Protein AF-A0A359CPL3-F1 (afdb_monomer)

Solvent-accessible surface area (backbone atoms only — not comparable to full-atom values): 36313 Å² total; per-residue (Å²): 103,73,69,55,50,48,41,9,26,40,55,61,77,43,63,61,85,52,44,58,34,26,42,28,31,47,33,28,36,51,46,23,35,48,66,67,25,52,74,57,75,27,54,87,78,80,47,39,74,54,58,40,86,91,61,45,40,52,73,54,78,54,86,85,42,54,57,36,41,46,18,37,63,77,40,60,52,34,34,48,23,45,95,90,36,80,39,85,45,50,63,23,59,19,33,39,30,23,21,26,33,34,34,66,61,50,86,60,70,46,88,35,25,58,56,44,80,32,89,47,23,67,64,73,42,93,80,63,64,50,73,41,39,57,69,53,49,34,51,45,33,36,75,72,66,76,41,58,88,72,34,43,64,73,46,72,41,76,87,54,55,38,61,46,97,61,51,28,33,37,29,38,30,36,33,29,29,42,80,88,68,49,81,46,78,50,79,24,48,27,56,44,47,13,54,66,79,66,48,61,28,34,33,48,48,80,48,76,39,82,90,75,46,28,38,38,40,43,58,29,25,27,44,83,14,30,31,40,28,50,48,24,32,32,47,37,25,73,73,68,42,49,28,66,56,48,44,45,65,35,28,44,84,48,45,79,45,73,47,93,63,81,79,81,82,79,75,78,84,83,74,91,68,83,89,75,81,76,63,40,78,74,47,78,46,60,40,54,88,70,32,35,42,73,37,75,32,37,39,40,51,43,57,78,53,95,68,72,81,58,42,29,34,36,40,37,37,22,49,76,82,43,80,72,53,71,52,75,44,71,50,64,56,48,76,48,58,44,86,58,60,47,46,32,38,36,39,36,38,35,21,33,58,87,77,63,48,72,59,37,75,50,75,50,73,50,58,28,38,74,67,90,79,64,88,71,79,69,44,39,78,81,43,70,40,70,67,46,26,53,50,45,47,45,34,34,77,64,67,42,36,90,62,97,65,76,75,22,55,28,40,70,68,50,28,49,21,43,20,55,46,24,52,75,68,78,41,82,60,77,29,48,46,36,65,68,49,50,51,50,51,48,52,53,39,51,47,65,62,44,61,80,64,84,73,92,76,70,59,30,43,79,78,45,79,43,47,54,39,33,54,40,42,36,72,44,61,47,41,38,37,37,29,27,37,70,46,71,40,24,26,42,37,40,33,39,21,41,64,87,79,67,48,77,44,67,49,50,84,48,68,47,75,72,40,59,14,75,41,84,42,77,48,78,40,75,47,56,43,63,69,46,48,35,38,37,42,39,33,33,19,40,48,91,58,80,30,85,41,75,59,99,91,46,60,25,44,34,73,53,74,53,74,49,47,25,39,68,82,74,40,79,42,65,41,47,86,40,55,72,38,49,95,67,68,70,44,45,54,67,43,75,45,52,38,63,46,48,45,83,64,41,33,44,68,70,74,61,32,28,30,50,40,38,33,36,56,77,74,74,41,75,50,77,86,45,74,68,75,29,70,59,40,70,51,61,48,90,56,69,43,42,33,39,42,36,41,32,30,33,39,88,83,62,89,62,98,50,70,31,33,32,44,46,78,35,43,29,40,126

Structure (mmCIF, N/CA/C/O backbone):
data_AF-A0A359CPL3-F1
#
_entry.id   AF-A0A359CPL3-F1
#
loop_
_atom_site.group_PDB
_atom_site.id
_atom_site.type_symbol
_atom_site.label_atom_id
_atom_site.label_alt_id
_atom_site.label_comp_id
_atom_site.label_asym_id
_atom_site.label_entity_id
_atom_site.label_seq_id
_atom_site.pdbx_PDB_ins_code
_atom_site.Cartn_x
_atom_site.Cartn_y
_atom_site.Cartn_z
_atom_site.occupancy
_atom_site.B_iso_or_equiv
_atom_site.auth_seq_id
_atom_site.auth_comp_id
_atom_site.auth_asym_id
_atom_site.auth_atom_id
_atom_site.pdbx_PDB_model_num
ATOM 1 N N . GLY A 1 1 ? 9.069 -1.663 -26.776 1.00 78.19 1 GLY A N 1
ATOM 2 C CA . GLY A 1 1 ? 8.956 -3.133 -26.921 1.00 78.19 1 GLY A CA 1
ATOM 3 C C . GLY A 1 1 ? 9.488 -3.824 -25.676 1.00 78.19 1 GLY A C 1
ATOM 4 O O . GLY A 1 1 ? 9.860 -3.125 -24.744 1.00 78.19 1 GLY A O 1
ATOM 5 N N . LEU A 1 2 ? 9.537 -5.164 -25.642 1.00 84.31 2 LEU A N 1
ATOM 6 C CA . LEU A 1 2 ? 9.973 -5.935 -24.459 1.00 84.31 2 LEU A CA 1
ATOM 7 C C . LEU A 1 2 ? 11.310 -5.440 -23.882 1.00 84.31 2 LEU A C 1
ATOM 9 O O . LEU A 1 2 ? 11.411 -5.192 -22.691 1.00 84.31 2 LEU A O 1
ATOM 13 N N . GLU A 1 3 ? 12.319 -5.224 -24.722 1.00 87.38 3 GLU A N 1
ATOM 14 C CA . GLU A 1 3 ? 13.636 -4.765 -24.255 1.00 87.38 3 GLU A CA 1
ATOM 15 C C . GLU A 1 3 ? 13.595 -3.365 -23.624 1.00 87.38 3 GLU A C 1
ATOM 17 O O . GLU A 1 3 ? 14.288 -3.113 -22.645 1.00 87.38 3 GLU A O 1
ATOM 22 N N . ASP A 1 4 ? 12.741 -2.467 -24.120 1.00 85.50 4 ASP A N 1
ATOM 23 C CA . ASP A 1 4 ? 12.571 -1.131 -23.532 1.00 85.50 4 ASP A CA 1
ATOM 24 C C . ASP A 1 4 ? 11.878 -1.207 -22.165 1.00 85.50 4 ASP A C 1
ATOM 26 O O . ASP A 1 4 ? 12.195 -0.432 -21.264 1.00 85.50 4 ASP A O 1
ATOM 30 N N . TYR A 1 5 ? 10.971 -2.175 -21.989 1.00 85.38 5 TYR A N 1
ATOM 31 C CA . TYR A 1 5 ? 10.371 -2.472 -20.690 1.00 85.38 5 TYR A CA 1
ATOM 32 C C . TYR A 1 5 ? 11.430 -2.985 -19.705 1.00 85.38 5 TYR A C 1
ATOM 34 O O . TYR A 1 5 ? 11.577 -2.431 -18.618 1.00 85.38 5 TYR A O 1
ATOM 42 N N . ILE A 1 6 ? 12.251 -3.959 -20.113 1.00 90.12 6 ILE A N 1
ATOM 43 C CA . ILE A 1 6 ? 13.314 -4.505 -19.255 1.00 90.12 6 ILE A CA 1
ATOM 44 C C . ILE A 1 6 ? 14.339 -3.424 -18.863 1.00 90.12 6 ILE A C 1
ATOM 46 O O . ILE A 1 6 ? 14.802 -3.416 -17.722 1.00 90.12 6 ILE A O 1
ATOM 50 N N . LYS A 1 7 ? 14.627 -2.447 -19.737 1.00 89.81 7 LYS A N 1
ATOM 51 C CA . LYS A 1 7 ? 15.472 -1.279 -19.403 1.00 89.81 7 LYS A CA 1
ATOM 52 C C . LYS A 1 7 ? 14.901 -0.393 -18.290 1.00 89.81 7 LYS A C 1
ATOM 54 O O . LYS A 1 7 ? 15.680 0.305 -17.648 1.00 89.81 7 LYS A O 1
ATOM 59 N N . GLY A 1 8 ? 13.589 -0.419 -18.055 1.00 84.81 8 GLY A N 1
ATOM 60 C CA . GLY A 1 8 ? 12.946 0.261 -16.925 1.00 84.81 8 GLY A CA 1
ATOM 61 C C . GLY A 1 8 ? 12.749 -0.614 -15.681 1.00 84.81 8 GLY A C 1
ATOM 62 O O . GLY A 1 8 ? 12.523 -0.068 -14.606 1.00 84.81 8 GLY A O 1
ATOM 63 N N . VAL A 1 9 ? 12.858 -1.944 -15.807 1.00 87.06 9 VAL A N 1
ATOM 64 C CA . VAL A 1 9 ? 12.785 -2.889 -14.674 1.00 87.06 9 VAL A CA 1
ATOM 65 C C . VAL A 1 9 ? 14.140 -3.048 -13.990 1.00 87.06 9 VAL A C 1
ATOM 67 O O . VAL A 1 9 ? 14.265 -2.836 -12.787 1.00 87.06 9 VAL A O 1
ATOM 70 N N . VAL A 1 10 ? 15.186 -3.388 -14.753 1.00 90.62 10 VAL A N 1
ATOM 71 C CA . VAL A 1 10 ? 16.520 -3.691 -14.202 1.00 90.62 10 VAL A CA 1
ATOM 72 C C . VAL A 1 10 ? 17.051 -2.614 -13.243 1.00 90.62 10 VAL A C 1
ATOM 74 O O . VAL A 1 10 ? 17.478 -3.003 -12.160 1.00 90.62 10 VAL A O 1
ATOM 77 N N . PRO A 1 11 ? 17.003 -1.298 -13.546 1.00 87.62 11 PRO A N 1
ATOM 78 C CA . PRO A 1 11 ? 17.529 -0.280 -12.630 1.00 87.62 11 PRO A CA 1
ATOM 79 C C . PRO A 1 11 ? 16.693 -0.077 -11.355 1.00 87.62 11 PRO A C 1
ATOM 81 O O . PRO A 1 11 ? 17.174 0.546 -10.410 1.00 87.62 11 PRO A O 1
ATOM 84 N N . CYS A 1 12 ? 15.450 -0.561 -11.323 1.00 84.38 12 CYS A N 1
ATOM 85 C CA . CYS A 1 12 ? 14.596 -0.522 -10.136 1.00 84.38 12 CYS A CA 1
ATOM 86 C C . CYS A 1 12 ? 14.778 -1.750 -9.241 1.00 84.38 12 CYS A C 1
ATOM 88 O O . CYS A 1 12 ? 14.532 -1.665 -8.041 1.00 84.38 12 CYS A O 1
ATOM 90 N N . GLU A 1 13 ? 15.226 -2.862 -9.820 1.00 82.38 13 GLU A N 1
ATOM 91 C CA . GLU A 1 13 ? 15.492 -4.114 -9.112 1.00 82.38 13 GLU A CA 1
ATOM 92 C C . GLU A 1 13 ? 16.947 -4.210 -8.633 1.00 82.38 13 GLU A C 1
ATOM 94 O O . GLU A 1 13 ? 17.218 -4.687 -7.536 1.00 82.38 13 GLU A O 1
ATOM 99 N N . MET A 1 14 ? 17.903 -3.727 -9.431 1.00 89.81 14 MET A N 1
ATOM 100 C CA . MET A 1 14 ? 19.322 -3.684 -9.085 1.00 89.81 14 MET A CA 1
ATOM 101 C C . MET A 1 14 ? 19.919 -2.305 -9.359 1.00 89.81 14 MET A C 1
ATOM 103 O O . MET A 1 14 ? 19.704 -1.702 -10.407 1.00 89.81 14 MET A O 1
ATOM 107 N N . SER A 1 15 ? 20.748 -1.832 -8.426 1.00 88.94 15 SER A N 1
ATOM 108 C CA . SER A 1 15 ? 21.472 -0.569 -8.580 1.00 88.94 15 SER A CA 1
ATOM 109 C C . SER A 1 15 ? 22.421 -0.604 -9.783 1.00 88.94 15 SER A C 1
ATOM 111 O O . SER A 1 15 ? 23.211 -1.533 -9.938 1.00 88.94 15 SER A O 1
ATOM 113 N N . GLU A 1 16 ? 22.449 0.486 -10.548 1.00 89.31 16 GLU A N 1
ATOM 114 C CA . GLU A 1 16 ? 23.401 0.768 -11.636 1.00 89.31 16 GLU A CA 1
ATOM 115 C C . GLU A 1 16 ? 24.882 0.588 -11.222 1.00 89.31 16 GLU A C 1
ATOM 117 O O . GLU A 1 16 ? 25.763 0.313 -12.045 1.00 89.31 16 GLU A O 1
ATOM 122 N N . SER A 1 17 ? 25.191 0.712 -9.926 1.00 92.44 17 SER A N 1
ATOM 123 C CA . SER A 1 17 ? 26.540 0.482 -9.396 1.00 92.44 17 SER A CA 1
ATOM 124 C C . SER A 1 17 ? 26.985 -0.983 -9.443 1.00 92.44 17 SER A C 1
ATOM 126 O O . SER A 1 17 ? 28.192 -1.227 -9.437 1.00 92.44 17 SER A O 1
ATOM 128 N N . TYR A 1 18 ? 26.062 -1.945 -9.552 1.00 94.38 18 TYR A N 1
ATOM 129 C CA . TYR A 1 18 ? 26.378 -3.374 -9.510 1.00 94.38 18 TYR A CA 1
ATOM 130 C C . TYR A 1 18 ? 27.244 -3.797 -10.718 1.00 94.38 18 TYR A C 1
ATOM 132 O O . TYR A 1 18 ? 27.291 -3.099 -11.745 1.00 94.38 18 TYR A O 1
ATOM 140 N N . PRO A 1 19 ? 27.985 -4.917 -10.613 1.00 97.44 19 PRO A N 1
ATOM 141 C CA . PRO A 1 19 ? 28.762 -5.451 -11.723 1.00 97.44 19 PRO A CA 1
ATOM 142 C C . PRO A 1 19 ? 27.875 -5.810 -12.915 1.00 97.44 19 PRO A C 1
ATOM 144 O O . PRO A 1 19 ? 26.747 -6.276 -12.757 1.00 97.44 19 PRO A O 1
ATOM 147 N N . ILE A 1 20 ? 28.417 -5.650 -14.123 1.00 97.62 20 ILE A N 1
ATOM 148 C CA . ILE A 1 20 ? 27.659 -5.864 -15.362 1.00 97.62 20 ILE A CA 1
ATOM 149 C C . ILE A 1 20 ? 27.093 -7.288 -15.472 1.00 97.62 20 ILE A C 1
ATOM 151 O O . ILE A 1 20 ? 25.971 -7.451 -15.933 1.00 97.62 20 ILE A O 1
ATOM 155 N N . GLU A 1 21 ? 27.814 -8.313 -15.011 1.00 98.25 21 GLU A N 1
ATOM 156 C CA . GLU A 1 21 ? 27.348 -9.705 -15.084 1.00 98.25 21 GLU A CA 1
ATOM 157 C C . GLU A 1 21 ? 26.144 -9.969 -14.159 1.00 98.25 21 GLU A C 1
ATOM 159 O O . GLU A 1 21 ? 25.235 -10.706 -14.538 1.00 98.25 21 GLU A O 1
ATOM 164 N N . ALA A 1 22 ? 26.055 -9.291 -13.009 1.00 97.94 22 ALA A N 1
ATOM 165 C CA . ALA A 1 22 ? 24.871 -9.348 -12.148 1.00 97.94 22 ALA A CA 1
ATOM 166 C C . ALA A 1 22 ? 23.663 -8.667 -12.813 1.00 97.94 22 ALA A C 1
ATOM 168 O O . ALA A 1 22 ? 22.569 -9.228 -12.847 1.00 97.94 22 ALA A O 1
ATOM 169 N N . LEU A 1 23 ? 23.880 -7.496 -13.425 1.00 97.88 23 LEU A N 1
ATOM 170 C CA . LEU A 1 23 ? 22.837 -6.774 -14.164 1.00 97.88 23 LEU A CA 1
ATOM 171 C C . LEU A 1 23 ? 22.340 -7.567 -15.383 1.00 97.88 23 LEU A C 1
ATOM 173 O O . LEU A 1 23 ? 21.147 -7.563 -15.680 1.00 97.88 23 LEU A O 1
ATOM 177 N N . LYS A 1 24 ? 23.233 -8.288 -16.071 1.00 98.44 24 LYS A N 1
ATOM 178 C CA . LYS A 1 24 ? 22.874 -9.200 -17.168 1.00 98.44 24 LYS A CA 1
ATOM 179 C C . LYS A 1 24 ? 22.025 -10.369 -16.668 1.00 98.44 24 LYS A C 1
ATOM 181 O O . LYS A 1 24 ? 21.030 -10.706 -17.306 1.00 98.44 24 LYS A O 1
ATOM 186 N N . ALA A 1 25 ? 22.375 -10.957 -15.521 1.00 98.31 25 ALA A N 1
ATOM 187 C CA . ALA A 1 25 ? 21.578 -12.019 -14.909 1.00 98.31 25 ALA A CA 1
ATOM 188 C C . ALA A 1 25 ? 20.169 -11.510 -14.556 1.00 98.31 25 ALA A C 1
ATOM 190 O O . ALA A 1 25 ? 19.175 -12.126 -14.946 1.00 98.31 25 ALA A O 1
ATOM 191 N N . GLN A 1 26 ? 20.073 -10.336 -13.924 1.00 97.88 26 GLN A N 1
ATOM 192 C CA . GLN A 1 26 ? 18.789 -9.699 -13.624 1.00 97.88 26 GLN A CA 1
ATOM 193 C C . GLN A 1 26 ? 17.982 -9.394 -14.890 1.00 97.88 26 GLN A C 1
ATOM 195 O O . GLN A 1 26 ? 16.778 -9.622 -14.897 1.00 97.88 26 GLN A O 1
ATOM 200 N N . ALA A 1 27 ? 18.613 -8.934 -15.975 1.00 96.81 27 ALA A N 1
ATOM 201 C CA . ALA A 1 27 ? 17.923 -8.662 -17.236 1.00 96.81 27 ALA A CA 1
ATOM 202 C C . ALA A 1 27 ? 17.269 -9.921 -17.829 1.00 96.81 27 ALA A C 1
ATOM 204 O O . ALA A 1 27 ? 16.114 -9.878 -18.254 1.00 96.81 27 ALA A O 1
ATOM 205 N N . VAL A 1 28 ? 17.975 -11.056 -17.825 1.00 97.31 28 VAL A N 1
ATOM 206 C CA . VAL A 1 28 ? 17.437 -12.338 -18.313 1.00 97.31 28 VAL A CA 1
ATOM 207 C C . VAL A 1 28 ? 16.331 -12.866 -17.396 1.00 97.31 28 VAL A C 1
ATOM 209 O O . VAL A 1 28 ? 15.279 -13.268 -17.892 1.00 97.31 28 VAL A O 1
ATOM 212 N N . ALA A 1 29 ? 16.514 -12.808 -16.073 1.00 95.88 29 ALA A N 1
ATOM 213 C CA . ALA A 1 29 ? 15.471 -13.184 -15.115 1.00 95.88 29 ALA A CA 1
ATOM 214 C C . ALA A 1 29 ? 14.226 -12.289 -15.242 1.00 95.88 29 ALA A C 1
ATOM 216 O O . ALA A 1 29 ? 13.100 -12.782 -15.267 1.00 95.88 29 ALA A O 1
ATOM 217 N N . ALA A 1 30 ? 14.403 -10.979 -15.410 1.00 92.81 30 ALA A N 1
ATOM 218 C CA . ALA A 1 30 ? 13.288 -10.064 -15.604 1.00 92.81 30 ALA A CA 1
ATOM 219 C C . ALA A 1 30 ? 12.521 -10.371 -16.901 1.00 92.81 30 ALA A C 1
ATOM 221 O O . ALA A 1 30 ? 11.288 -10.411 -16.905 1.00 92.81 30 ALA A O 1
ATOM 222 N N . ARG A 1 31 ? 13.249 -10.675 -17.985 1.00 93.69 31 ARG A N 1
ATOM 223 C CA . ARG A 1 31 ? 12.673 -11.046 -19.285 1.00 93.69 31 ARG A CA 1
ATOM 224 C C . ARG A 1 31 ? 11.868 -12.342 -19.216 1.00 93.69 31 ARG A C 1
ATOM 226 O O . ARG A 1 31 ? 10.760 -12.387 -19.744 1.00 93.69 31 ARG A O 1
ATOM 233 N N . ASN A 1 32 ? 12.385 -13.368 -18.545 1.00 92.19 32 ASN A N 1
ATOM 234 C CA . ASN A 1 32 ? 11.671 -14.628 -18.331 1.00 92.19 32 ASN A CA 1
ATOM 235 C C . ASN A 1 32 ? 10.371 -14.441 -17.563 1.00 92.19 32 ASN A C 1
ATOM 237 O O . ASN A 1 32 ? 9.321 -14.901 -18.009 1.00 92.19 32 ASN A O 1
ATOM 241 N N . TYR A 1 33 ? 10.442 -13.736 -16.436 1.00 87.31 33 TYR A N 1
ATOM 242 C CA . TYR A 1 33 ? 9.268 -13.425 -15.635 1.00 87.31 33 TYR A CA 1
ATOM 243 C C . TYR A 1 33 ? 8.237 -12.673 -16.474 1.00 87.31 33 TYR A C 1
ATOM 245 O O . TYR A 1 33 ? 7.055 -13.005 -16.444 1.00 87.31 33 TYR A O 1
ATOM 253 N N . THR A 1 34 ? 8.692 -11.708 -17.273 1.00 85.94 34 THR A N 1
ATOM 254 C CA . THR A 1 34 ? 7.817 -10.923 -18.139 1.00 85.94 34 THR A CA 1
ATOM 255 C C . THR A 1 34 ? 7.082 -11.811 -19.135 1.00 85.94 34 THR A C 1
ATOM 257 O O . THR A 1 34 ? 5.856 -11.876 -19.141 1.00 85.94 34 THR A O 1
ATOM 260 N N . LEU A 1 35 ? 7.834 -12.578 -19.921 1.00 84.69 35 LEU A N 1
ATOM 261 C CA . LEU A 1 35 ? 7.292 -13.472 -20.941 1.00 84.69 35 LEU A CA 1
ATOM 262 C C . LEU A 1 35 ? 6.378 -14.563 -20.367 1.00 84.69 35 LEU A C 1
ATOM 264 O O . LEU A 1 35 ? 5.432 -14.968 -21.034 1.00 84.69 35 LEU A O 1
ATOM 268 N N . LYS A 1 36 ? 6.625 -15.027 -19.136 1.00 82.88 36 LYS A N 1
ATOM 269 C CA . LYS A 1 36 ? 5.790 -16.046 -18.487 1.00 82.88 36 LYS A CA 1
ATOM 270 C C . LYS A 1 36 ? 4.440 -15.502 -18.008 1.00 82.88 36 LYS A C 1
ATOM 272 O O . LYS A 1 36 ? 3.532 -16.296 -17.780 1.00 82.88 36 LYS A O 1
ATOM 277 N N . ASN A 1 37 ? 4.314 -14.184 -17.847 1.00 73.50 37 ASN A N 1
ATOM 278 C CA . ASN A 1 37 ? 3.121 -13.537 -17.300 1.00 73.50 37 ASN A CA 1
ATOM 279 C C . ASN A 1 37 ? 2.303 -12.750 -18.341 1.00 73.50 37 ASN A C 1
ATOM 281 O O . ASN A 1 37 ? 1.126 -12.487 -18.080 1.00 73.50 37 ASN A O 1
ATOM 285 N N . ILE A 1 38 ? 2.877 -12.428 -19.513 1.00 69.44 38 ILE A N 1
ATOM 286 C CA . ILE A 1 38 ? 2.156 -11.805 -20.640 1.00 69.44 38 ILE A CA 1
ATOM 287 C C . ILE A 1 38 ? 0.924 -12.630 -21.015 1.00 69.44 38 ILE A C 1
ATOM 289 O O . ILE A 1 38 ? 1.009 -13.844 -21.188 1.00 69.44 38 ILE A O 1
ATOM 293 N N . GLY A 1 39 ? -0.226 -11.965 -21.135 1.00 50.81 39 GLY A N 1
ATOM 294 C CA . GLY A 1 39 ? -1.499 -12.575 -21.510 1.00 50.81 39 GLY A CA 1
ATOM 295 C C . GLY A 1 39 ? -2.064 -13.555 -20.480 1.00 50.81 39 GLY A C 1
ATOM 296 O O . GLY A 1 39 ? -3.077 -14.194 -20.755 1.00 50.81 39 GLY A O 1
ATOM 297 N N . ILE A 1 40 ? -1.443 -13.675 -19.301 1.00 59.12 40 ILE A N 1
ATOM 298 C CA . ILE A 1 40 ? -1.823 -14.643 -18.268 1.00 59.12 40 ILE A CA 1
ATOM 299 C C . ILE A 1 40 ? -2.191 -13.904 -16.980 1.00 59.12 40 ILE A C 1
ATOM 301 O O . ILE A 1 40 ? -3.363 -13.903 -16.604 1.00 59.12 40 ILE A O 1
ATOM 305 N N . LYS A 1 41 ? -1.233 -13.212 -16.348 1.00 49.66 41 LYS A N 1
ATOM 306 C CA . LYS A 1 41 ? -1.367 -12.707 -14.968 1.00 49.66 41 LYS A CA 1
ATOM 307 C C . LYS A 1 41 ? -2.379 -11.564 -14.809 1.00 49.66 41 LYS A C 1
ATOM 309 O O . LYS A 1 41 ? -3.103 -11.540 -13.823 1.00 49.66 41 LYS A O 1
ATOM 314 N N . HIS A 1 42 ? -2.455 -10.662 -15.787 1.00 49.00 42 HIS A N 1
ATOM 315 C CA . HIS A 1 42 ? -3.355 -9.496 -15.784 1.00 49.00 42 HIS A CA 1
ATOM 316 C C . HIS A 1 42 ? -4.244 -9.420 -17.037 1.00 49.00 42 HIS A C 1
ATOM 318 O O . HIS A 1 42 ? -4.820 -8.383 -17.358 1.00 49.00 42 HIS A O 1
ATOM 324 N N . SER A 1 43 ? -4.415 -10.545 -17.739 1.00 43.78 43 SER A N 1
ATOM 325 C CA . SER A 1 43 ? -5.125 -10.638 -19.028 1.00 43.78 43 SER A CA 1
ATOM 326 C C . SER A 1 43 ? -6.546 -10.051 -19.051 1.00 43.78 43 SER A C 1
ATOM 328 O O . SER A 1 43 ? -7.059 -9.724 -20.120 1.00 43.78 43 SER A O 1
ATOM 330 N N . LYS A 1 44 ? -7.183 -9.885 -17.885 1.00 33.81 44 LYS A N 1
ATOM 331 C CA . LYS A 1 44 ? -8.521 -9.291 -17.719 1.00 33.81 44 LYS A CA 1
ATOM 332 C C . LYS A 1 44 ? -8.509 -7.851 -17.184 1.00 33.81 44 LYS A C 1
ATOM 334 O O . LYS A 1 44 ? -9.549 -7.201 -17.223 1.00 33.81 44 LYS A O 1
ATOM 339 N N . ASP A 1 45 ? -7.349 -7.352 -16.757 1.00 40.28 45 ASP A N 1
ATOM 340 C CA . ASP A 1 45 ? -7.136 -5.987 -16.256 1.00 40.28 45 ASP A CA 1
ATOM 341 C C . ASP A 1 45 ? -6.687 -5.016 -17.369 1.00 40.28 45 ASP A C 1
ATOM 343 O O . ASP A 1 45 ? -6.576 -3.810 -17.150 1.00 40.28 45 ASP A O 1
ATOM 347 N N . GLY A 1 46 ? -6.442 -5.529 -18.582 1.00 44.81 46 GLY A N 1
ATOM 348 C CA . GLY A 1 46 ? -6.041 -4.739 -19.753 1.00 44.81 46 GLY A CA 1
ATOM 349 C C . GLY A 1 46 ? -4.542 -4.426 -19.836 1.00 44.81 46 GLY A C 1
ATOM 350 O O . GLY A 1 46 ? -4.144 -3.620 -20.676 1.00 44.81 46 GLY A O 1
ATOM 351 N N . TYR A 1 47 ? -3.720 -5.054 -18.993 1.00 46.22 47 TYR A N 1
ATOM 352 C CA . TYR A 1 47 ? -2.255 -4.995 -19.020 1.00 46.22 47 TYR A CA 1
ATOM 353 C C . TYR A 1 47 ? -1.665 -6.382 -18.724 1.00 46.22 47 TYR A C 1
ATOM 355 O O . TYR A 1 47 ? -2.390 -7.288 -18.339 1.00 46.22 47 TYR A O 1
ATOM 363 N N . ASP A 1 48 ? -0.363 -6.576 -18.929 1.00 44.44 48 ASP A N 1
ATOM 364 C CA . ASP A 1 48 ? 0.282 -7.889 -18.768 1.00 44.44 48 ASP A CA 1
ATOM 365 C C . ASP A 1 48 ? 0.983 -8.056 -17.408 1.00 44.44 48 ASP A C 1
ATOM 367 O O . ASP A 1 48 ? 1.018 -9.153 -16.847 1.00 44.44 48 ASP A O 1
ATOM 371 N N . ILE A 1 49 ? 1.549 -6.966 -16.871 1.00 53.59 49 ILE A N 1
ATOM 372 C CA . ILE A 1 49 ? 2.400 -6.934 -15.668 1.00 53.59 49 ILE A CA 1
ATOM 373 C C . ILE A 1 49 ? 2.203 -5.602 -14.934 1.00 53.59 49 ILE A C 1
ATOM 375 O O . ILE A 1 49 ? 2.157 -4.553 -15.572 1.00 53.59 49 ILE A O 1
ATOM 379 N N . CYS A 1 50 ? 2.096 -5.640 -13.605 1.00 47.66 50 CYS A N 1
ATOM 380 C CA . CYS A 1 50 ? 2.009 -4.467 -12.733 1.00 47.66 50 CYS A CA 1
ATOM 381 C C . CYS A 1 50 ? 3.391 -3.874 -12.369 1.00 47.66 50 CYS A C 1
ATOM 383 O O . CYS A 1 50 ? 4.398 -4.570 -12.435 1.00 47.66 50 CYS A O 1
ATOM 385 N N . ASP A 1 51 ? 3.455 -2.606 -11.950 1.00 43.50 51 ASP A N 1
ATOM 386 C CA . ASP A 1 51 ? 4.696 -1.840 -11.700 1.00 43.50 51 ASP A CA 1
ATOM 387 C C . ASP A 1 51 ? 5.198 -1.874 -10.240 1.00 43.50 51 ASP A C 1
ATOM 389 O O . ASP A 1 51 ? 6.083 -1.108 -9.853 1.00 43.50 51 ASP A O 1
ATOM 393 N N . THR A 1 52 ? 4.636 -2.757 -9.413 1.00 47.50 52 THR A N 1
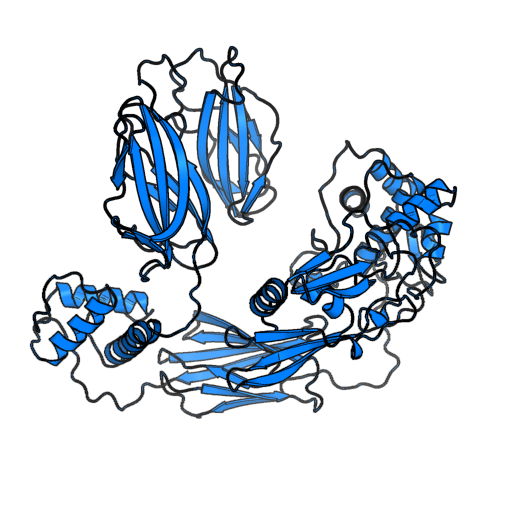ATOM 394 C CA . THR A 1 52 ? 4.989 -2.907 -7.993 1.00 47.50 52 THR A CA 1
ATOM 395 C C . THR A 1 52 ? 5.705 -4.231 -7.732 1.00 47.50 52 THR A C 1
ATOM 397 O O . THR A 1 52 ? 5.793 -5.097 -8.600 1.00 47.50 52 THR A O 1
ATOM 400 N N . THR A 1 53 ? 6.144 -4.446 -6.489 1.00 42.41 53 THR A N 1
ATOM 401 C CA . THR A 1 53 ? 6.715 -5.724 -6.025 1.00 42.41 53 THR A CA 1
ATOM 402 C C . THR A 1 53 ? 5.756 -6.915 -6.149 1.00 42.41 53 THR A C 1
ATOM 404 O O . THR A 1 53 ? 6.184 -8.056 -6.004 1.00 42.41 53 THR A O 1
ATOM 407 N N . HIS A 1 54 ? 4.470 -6.678 -6.442 1.00 43.09 54 HIS A N 1
ATOM 408 C CA . HIS A 1 54 ? 3.520 -7.728 -6.809 1.00 43.09 54 HIS A CA 1
ATOM 409 C C . HIS A 1 54 ? 3.873 -8.398 -8.152 1.00 43.09 54 HIS A C 1
ATOM 411 O O . HIS A 1 54 ? 3.538 -9.568 -8.368 1.00 43.09 54 HIS A O 1
ATOM 417 N N . CYS A 1 55 ? 4.554 -7.682 -9.054 1.00 57.78 55 CYS A N 1
ATOM 418 C CA . CYS A 1 55 ? 5.047 -8.226 -10.311 1.00 57.78 55 CYS A CA 1
ATOM 419 C C . CYS A 1 55 ? 6.543 -7.954 -10.494 1.00 57.78 55 CYS A C 1
ATOM 421 O O . CYS A 1 55 ? 7.345 -8.819 -10.158 1.00 57.78 55 CYS A O 1
ATOM 423 N N . GLN A 1 56 ? 6.905 -6.775 -11.005 1.00 61.41 56 GLN A N 1
ATOM 424 C CA . GLN A 1 56 ? 8.274 -6.258 -11.069 1.00 61.41 56 GLN A CA 1
ATOM 425 C C . GLN A 1 56 ? 8.214 -4.742 -10.916 1.00 61.41 56 GLN A C 1
ATOM 427 O O . GLN A 1 56 ? 7.290 -4.109 -11.433 1.00 61.41 56 GLN A O 1
ATOM 432 N N . VAL A 1 57 ? 9.188 -4.144 -10.233 1.00 67.38 57 VAL A N 1
ATOM 433 C CA . VAL A 1 57 ? 9.206 -2.684 -10.085 1.00 67.38 57 VAL A CA 1
ATOM 434 C C . VAL A 1 57 ? 9.619 -2.056 -11.416 1.00 67.38 57 VAL A C 1
ATOM 436 O O . VAL A 1 57 ? 10.707 -2.325 -11.919 1.00 67.38 57 VAL A O 1
ATOM 439 N N . TYR A 1 58 ? 8.760 -1.210 -11.988 1.00 73.38 58 TYR A N 1
ATOM 440 C CA . TYR A 1 58 ? 9.028 -0.511 -13.248 1.00 73.38 58 TYR A CA 1
ATOM 441 C C . TYR A 1 58 ? 9.106 1.000 -13.019 1.00 73.38 58 TYR A C 1
ATOM 443 O O . TYR A 1 58 ? 8.129 1.628 -12.619 1.00 73.38 58 TYR A O 1
ATOM 451 N N . GLY A 1 59 ? 10.271 1.596 -13.282 1.00 67.50 59 GLY A N 1
ATOM 452 C CA . GLY A 1 59 ? 10.520 3.031 -13.070 1.00 67.50 59 GLY A CA 1
ATOM 453 C C . GLY A 1 59 ? 10.523 3.881 -14.338 1.00 67.50 59 GLY A C 1
ATOM 454 O O . GLY A 1 59 ? 10.867 5.060 -14.266 1.00 67.50 59 GLY A O 1
ATOM 455 N N . GLY A 1 60 ? 10.183 3.298 -15.490 1.00 75.44 60 GLY A N 1
ATOM 456 C CA . GLY A 1 60 ? 10.338 3.949 -16.792 1.00 75.44 60 GLY A CA 1
ATOM 457 C C . GLY A 1 60 ? 11.772 3.897 -17.334 1.00 75.44 60 GLY A C 1
ATOM 458 O O . GLY A 1 60 ? 12.722 3.526 -16.645 1.00 75.44 60 GLY A O 1
ATOM 459 N N . PHE A 1 61 ? 11.934 4.249 -18.612 1.00 78.06 61 PHE A N 1
ATOM 460 C CA . PHE A 1 61 ? 13.253 4.353 -19.239 1.00 78.06 61 PHE A CA 1
ATOM 461 C C . PHE A 1 61 ? 13.984 5.614 -18.756 1.00 78.06 61 PHE A C 1
ATOM 463 O O . PHE A 1 61 ? 13.428 6.708 -18.783 1.00 78.06 61 PHE A O 1
ATOM 470 N N . ASN A 1 62 ? 15.248 5.466 -18.358 1.00 79.88 62 ASN A N 1
ATOM 471 C CA . ASN A 1 62 ? 16.104 6.574 -17.943 1.00 79.88 62 ASN A CA 1
ATOM 472 C C . ASN A 1 62 ? 17.512 6.400 -18.530 1.00 79.88 62 ASN A C 1
ATOM 474 O O . ASN A 1 62 ? 18.234 5.471 -18.163 1.00 79.88 62 ASN A O 1
ATOM 478 N N . GLU A 1 63 ? 17.914 7.318 -19.412 1.00 79.44 63 GLU A N 1
ATOM 479 C CA . GLU A 1 63 ? 19.211 7.298 -20.109 1.00 79.44 63 GLU A CA 1
ATOM 480 C C . GLU A 1 63 ? 20.428 7.393 -19.177 1.00 79.44 63 GLU A C 1
ATOM 482 O O . GLU A 1 63 ? 21.545 7.052 -19.578 1.00 79.44 63 GLU A O 1
ATOM 487 N N . ALA A 1 64 ? 20.238 7.827 -17.927 1.00 83.06 64 ALA A N 1
ATOM 488 C CA . ALA A 1 64 ? 21.304 7.864 -16.933 1.00 83.06 64 ALA A CA 1
ATOM 489 C C . ALA A 1 64 ? 21.801 6.457 -16.539 1.00 83.06 64 ALA A C 1
ATOM 491 O O . ALA A 1 64 ? 22.964 6.314 -16.162 1.00 83.06 64 ALA A O 1
ATOM 492 N N . ASN A 1 65 ? 20.971 5.415 -16.684 1.00 87.62 65 ASN A N 1
ATOM 493 C CA . ASN A 1 65 ? 21.276 4.036 -16.279 1.00 87.62 65 ASN A CA 1
ATOM 494 C C . ASN A 1 65 ? 22.026 3.257 -17.377 1.00 87.62 65 ASN A C 1
ATOM 496 O O . ASN A 1 65 ? 21.564 2.229 -17.880 1.00 87.62 65 ASN A O 1
ATOM 500 N N . LYS A 1 66 ? 23.170 3.787 -17.822 1.00 92.25 66 LYS A N 1
ATOM 501 C CA . LYS A 1 66 ? 23.890 3.310 -19.018 1.00 92.25 66 LYS A CA 1
ATOM 502 C C . LYS A 1 66 ? 24.364 1.857 -18.916 1.00 92.25 66 LYS A C 1
ATOM 504 O O . LYS A 1 66 ? 24.331 1.139 -19.914 1.00 92.25 66 LYS A O 1
ATOM 509 N N . LYS A 1 67 ? 24.819 1.412 -17.746 1.00 95.38 67 LYS A N 1
ATOM 510 C CA . LYS A 1 67 ? 25.293 0.049 -17.472 1.00 95.38 67 LYS A CA 1
ATOM 511 C C . LYS A 1 67 ? 24.125 -0.932 -17.419 1.00 95.38 67 LYS A C 1
ATOM 513 O O . LYS A 1 67 ? 24.236 -1.992 -18.030 1.00 95.38 67 LYS A O 1
ATOM 518 N N . CYS A 1 68 ? 23.008 -0.579 -16.780 1.00 92.19 68 CYS A N 1
ATOM 519 C CA . CYS A 1 68 ? 21.777 -1.369 -16.836 1.00 92.19 68 CYS A CA 1
ATOM 520 C C . CYS A 1 68 ? 21.270 -1.489 -18.277 1.00 92.19 68 CYS A C 1
ATOM 522 O O . CYS A 1 68 ? 21.030 -2.598 -18.745 1.00 92.19 68 CYS A O 1
ATOM 524 N N . ILE A 1 69 ? 21.196 -0.378 -19.020 1.00 92.19 69 ILE A N 1
ATOM 525 C CA . ILE A 1 69 ? 20.810 -0.382 -20.441 1.00 92.19 69 ILE A CA 1
ATOM 526 C C . ILE A 1 69 ? 21.734 -1.303 -21.243 1.00 92.19 69 ILE A C 1
ATOM 528 O O . ILE A 1 69 ? 21.252 -2.169 -21.974 1.00 92.19 69 ILE A O 1
ATOM 532 N N . LYS A 1 70 ? 23.052 -1.182 -21.045 1.00 94.31 70 LYS A N 1
ATOM 533 C CA . LYS A 1 70 ? 24.041 -2.052 -21.684 1.00 94.31 70 LYS A CA 1
ATOM 534 C C . LYS A 1 70 ? 23.843 -3.526 -21.321 1.00 94.31 70 LYS A C 1
ATOM 536 O O . LYS A 1 70 ? 23.964 -4.371 -22.199 1.00 94.31 70 LYS A O 1
ATOM 541 N N . ALA A 1 71 ? 23.538 -3.852 -20.067 1.00 97.50 71 ALA A N 1
ATOM 542 C CA . ALA A 1 71 ? 23.286 -5.229 -19.647 1.00 97.50 71 ALA A CA 1
ATOM 543 C C . ALA A 1 71 ? 22.065 -5.832 -20.358 1.00 97.50 71 ALA A C 1
ATOM 545 O O . ALA A 1 71 ? 22.106 -6.987 -20.790 1.00 97.50 71 ALA A O 1
ATOM 546 N N . VAL A 1 72 ? 21.000 -5.040 -20.517 1.00 96.00 72 VAL A N 1
ATOM 547 C CA . VAL A 1 72 ? 19.805 -5.446 -21.267 1.00 96.00 72 VAL A CA 1
ATOM 548 C C . VAL A 1 72 ? 20.135 -5.648 -22.743 1.00 96.00 72 VAL A C 1
ATOM 550 O O . VAL A 1 72 ? 19.799 -6.691 -23.299 1.00 96.00 72 VAL A O 1
ATOM 553 N N . ASP A 1 73 ? 20.853 -4.707 -23.359 1.00 94.25 73 ASP A N 1
ATOM 554 C CA . ASP A 1 73 ? 21.233 -4.793 -24.772 1.00 94.25 73 ASP A CA 1
ATOM 555 C C . ASP A 1 73 ? 22.180 -5.974 -25.056 1.00 94.25 73 ASP A C 1
ATOM 557 O O . ASP A 1 73 ? 21.974 -6.712 -26.022 1.00 94.25 73 ASP A O 1
ATOM 561 N N . ASP A 1 74 ? 23.165 -6.216 -24.187 1.00 96.38 74 ASP A N 1
ATOM 562 C CA . ASP A 1 74 ? 24.110 -7.335 -24.304 1.00 96.38 74 ASP A CA 1
ATOM 563 C C . ASP A 1 74 ? 23.421 -8.707 -24.140 1.00 96.38 74 ASP A C 1
ATOM 565 O O . ASP A 1 74 ? 23.918 -9.714 -24.645 1.00 96.38 74 ASP A O 1
ATOM 569 N N . THR A 1 75 ? 22.279 -8.760 -23.444 1.00 96.62 75 THR A N 1
ATOM 570 C CA . THR A 1 75 ? 21.482 -9.984 -23.217 1.00 96.62 75 THR A CA 1
ATOM 571 C C . THR A 1 75 ? 20.185 -10.007 -24.017 1.00 96.62 75 THR A C 1
ATOM 573 O O . THR A 1 75 ? 19.288 -10.806 -23.732 1.00 96.62 75 THR A O 1
ATOM 576 N N . LYS A 1 76 ? 20.059 -9.136 -25.022 1.00 93.69 76 LYS A N 1
ATOM 577 C CA . LYS A 1 76 ? 18.838 -8.980 -25.810 1.00 93.69 76 LYS A CA 1
ATOM 578 C C . LYS A 1 76 ? 18.348 -10.319 -26.366 1.00 93.69 76 LYS A C 1
ATOM 580 O O . LYS A 1 76 ? 19.081 -11.026 -27.066 1.00 93.69 76 LYS A O 1
ATOM 585 N N . GLY A 1 77 ? 17.089 -10.640 -26.069 1.00 87.50 77 GLY A N 1
ATOM 586 C CA . GLY A 1 77 ? 16.438 -11.888 -26.473 1.00 87.50 77 GLY A CA 1
ATOM 587 C C . GLY A 1 77 ? 16.908 -13.149 -25.740 1.00 87.50 77 GLY A C 1
ATOM 588 O O . GLY A 1 77 ? 16.434 -14.231 -26.069 1.00 87.50 77 GLY A O 1
ATOM 589 N N . MET A 1 78 ? 17.817 -13.066 -24.765 1.00 93.50 78 MET A N 1
ATOM 590 C CA . MET A 1 78 ? 18.216 -14.236 -23.978 1.00 93.50 78 MET A CA 1
ATOM 591 C C . MET A 1 78 ? 17.172 -14.568 -22.911 1.00 93.50 78 MET A C 1
ATOM 593 O O . MET A 1 78 ? 16.746 -13.686 -22.159 1.00 93.50 78 MET A O 1
ATOM 597 N N . VAL A 1 79 ? 16.797 -15.846 -22.846 1.00 94.19 79 VAL A N 1
ATOM 598 C CA . VAL A 1 79 ? 15.816 -16.416 -21.913 1.00 94.19 79 VAL A CA 1
ATOM 599 C C . VAL A 1 79 ? 16.315 -17.744 -21.335 1.00 94.19 79 VAL A C 1
ATOM 601 O O . VAL A 1 79 ? 17.171 -18.407 -21.921 1.00 94.19 79 VAL A O 1
ATOM 604 N N . MET A 1 80 ? 15.761 -18.139 -20.193 1.00 96.00 80 MET A N 1
ATOM 605 C CA . MET A 1 80 ? 15.972 -19.414 -19.511 1.00 96.00 80 MET A CA 1
ATOM 606 C C . MET A 1 80 ? 14.841 -20.394 -19.827 1.00 96.00 80 MET A C 1
ATOM 608 O O . MET A 1 80 ? 13.659 -20.061 -19.707 1.00 96.00 80 MET A O 1
ATOM 612 N N . LEU A 1 81 ? 15.204 -21.619 -20.185 1.00 91.31 81 LEU A N 1
ATOM 613 C CA . LEU A 1 81 ? 14.281 -22.703 -20.491 1.00 91.31 81 LEU A CA 1
ATOM 614 C C . LEU A 1 81 ? 14.589 -23.917 -19.614 1.00 91.31 81 LEU A C 1
ATOM 616 O O . LEU A 1 81 ? 15.749 -24.217 -19.361 1.00 91.31 81 LEU A O 1
ATOM 620 N N . TYR A 1 82 ? 13.562 -24.654 -19.212 1.00 90.25 82 TYR A N 1
ATOM 621 C CA . TYR A 1 82 ? 13.686 -25.974 -18.599 1.00 90.25 82 TYR A CA 1
ATOM 622 C C . TYR A 1 82 ? 12.829 -26.942 -19.410 1.00 90.25 82 TYR A C 1
ATOM 624 O O . TYR A 1 82 ? 11.655 -26.665 -19.657 1.00 90.25 82 TYR A O 1
ATOM 632 N N . ASN A 1 83 ? 13.416 -28.039 -19.895 1.00 89.69 83 ASN A N 1
ATOM 633 C CA . ASN A 1 83 ? 12.767 -28.954 -20.846 1.00 89.69 83 ASN A CA 1
ATOM 634 C C . ASN A 1 83 ? 12.145 -28.218 -22.054 1.00 89.69 83 ASN A C 1
ATOM 636 O O . ASN A 1 83 ? 10.992 -28.450 -22.411 1.00 89.69 83 ASN A O 1
ATOM 640 N N . ASN A 1 84 ? 12.904 -27.289 -22.653 1.00 84.44 84 ASN A N 1
ATOM 641 C CA . ASN A 1 84 ? 12.481 -26.406 -23.754 1.00 84.44 84 ASN A CA 1
ATOM 642 C C . ASN A 1 84 ? 11.270 -25.494 -23.462 1.00 84.44 84 ASN A C 1
ATOM 644 O O . ASN A 1 84 ? 10.769 -24.849 -24.379 1.00 84.44 84 ASN A O 1
ATOM 648 N N . LYS A 1 85 ? 10.820 -25.382 -22.206 1.00 86.12 85 LYS A N 1
ATOM 649 C CA . LYS A 1 85 ? 9.732 -24.481 -21.799 1.00 86.12 85 LYS A CA 1
ATOM 650 C C . LYS A 1 85 ? 10.274 -23.298 -21.008 1.00 86.12 85 LYS A C 1
ATOM 652 O O . LYS A 1 85 ? 11.192 -23.452 -20.207 1.00 86.12 85 LYS A O 1
ATOM 657 N N . LEU A 1 86 ? 9.688 -22.121 -21.211 1.00 86.44 86 LEU A N 1
ATOM 658 C CA . LEU A 1 86 ? 10.044 -20.916 -20.463 1.00 86.44 86 LEU A CA 1
ATOM 659 C C . LEU A 1 86 ? 9.769 -21.103 -18.964 1.00 86.44 86 LEU A C 1
ATOM 661 O O . LEU A 1 86 ? 8.648 -21.448 -18.577 1.00 86.44 86 LEU A O 1
ATOM 665 N N . ILE A 1 87 ? 10.781 -20.850 -18.133 1.00 89.44 87 ILE A N 1
ATOM 666 C CA . ILE A 1 87 ? 10.659 -20.995 -16.678 1.00 89.44 87 ILE A CA 1
ATOM 667 C C . ILE A 1 87 ? 10.034 -19.766 -16.015 1.00 89.44 87 ILE A C 1
ATOM 669 O O . ILE A 1 87 ? 10.210 -18.639 -16.487 1.00 89.44 87 ILE A O 1
ATOM 673 N N . ALA A 1 88 ? 9.376 -19.983 -14.875 1.00 86.19 88 ALA A N 1
ATOM 674 C CA . ALA A 1 88 ? 9.062 -18.917 -13.926 1.00 86.19 88 ALA A CA 1
ATOM 675 C C . ALA A 1 88 ? 10.335 -18.516 -13.163 1.00 86.19 88 ALA A C 1
ATOM 677 O O . ALA A 1 88 ? 10.893 -19.314 -12.416 1.00 86.19 88 ALA A O 1
ATOM 678 N N . SER A 1 89 ? 10.811 -17.289 -13.355 1.00 91.25 89 SER A N 1
ATOM 679 C CA . SER A 1 89 ? 12.053 -16.803 -12.744 1.00 91.25 89 SER A CA 1
ATOM 680 C C . SER A 1 89 ? 11.767 -15.794 -11.636 1.00 91.25 89 SER A C 1
ATOM 682 O O . SER A 1 89 ? 11.677 -14.590 -11.885 1.00 91.25 89 SER A O 1
ATOM 684 N N . TYR A 1 90 ? 11.597 -16.294 -10.413 1.00 91.94 90 TYR A N 1
ATOM 685 C CA . TYR A 1 90 ? 11.475 -15.453 -9.223 1.00 91.94 90 TYR A CA 1
ATOM 686 C C . TYR A 1 90 ? 12.850 -14.994 -8.732 1.00 91.94 90 TYR A C 1
ATOM 688 O O . TYR A 1 90 ? 13.851 -15.687 -8.912 1.00 91.94 90 TYR A O 1
ATOM 696 N N . TYR A 1 91 ? 12.892 -13.822 -8.109 1.00 92.81 91 TYR A N 1
ATOM 697 C CA . TYR A 1 91 ? 14.106 -13.245 -7.545 1.00 92.81 91 TYR A CA 1
ATOM 698 C C . TYR A 1 91 ? 13.768 -12.409 -6.310 1.00 92.81 91 TYR A C 1
ATOM 700 O O . TYR A 1 91 ? 12.642 -11.938 -6.165 1.00 92.81 91 TYR A O 1
ATOM 708 N N . SER A 1 92 ? 14.735 -12.225 -5.413 1.00 90.75 92 SER A N 1
ATOM 709 C CA . SER A 1 92 ? 14.564 -11.444 -4.182 1.00 90.75 92 SER A CA 1
ATOM 710 C C . SER A 1 92 ? 15.836 -10.678 -3.817 1.00 90.75 92 SER A C 1
ATOM 712 O O . SER A 1 92 ? 16.907 -10.945 -4.363 1.00 90.75 92 SER A O 1
ATOM 714 N N . GLY A 1 93 ? 15.723 -9.710 -2.903 1.00 89.75 93 GLY A N 1
ATOM 715 C CA . GLY A 1 93 ? 16.844 -8.845 -2.527 1.00 89.75 93 GLY A CA 1
ATOM 716 C C . GLY A 1 93 ? 18.028 -9.614 -1.947 1.00 89.75 93 GLY A C 1
ATOM 717 O O . GLY A 1 93 ? 19.173 -9.376 -2.329 1.00 89.75 93 GLY A O 1
ATOM 718 N N . SER A 1 94 ? 17.746 -10.551 -1.044 1.00 90.88 94 SER A N 1
ATOM 719 C CA . SER A 1 94 ? 18.757 -11.407 -0.428 1.00 90.88 94 SER A CA 1
ATOM 720 C C . SER A 1 94 ? 18.120 -12.713 0.049 1.00 90.88 94 SER A C 1
ATOM 722 O O . SER A 1 94 ? 17.065 -12.705 0.692 1.00 90.88 94 SER A O 1
ATOM 724 N N . ASP A 1 95 ? 18.750 -13.842 -0.256 1.00 89.62 95 ASP A N 1
ATOM 725 C CA . ASP A 1 95 ? 18.353 -15.150 0.260 1.00 89.62 95 ASP A CA 1
ATOM 726 C C . ASP A 1 95 ? 18.928 -15.418 1.662 1.00 89.62 95 ASP A C 1
ATOM 728 O O . ASP A 1 95 ? 18.346 -16.210 2.406 1.00 89.62 95 ASP A O 1
ATOM 732 N N . GLY A 1 96 ? 19.963 -14.669 2.063 1.00 88.38 96 GLY A N 1
ATOM 733 C CA . GLY A 1 96 ? 20.596 -14.734 3.380 1.00 88.38 96 GLY A CA 1
ATOM 734 C C . GLY A 1 96 ? 21.512 -15.944 3.577 1.00 88.38 96 GLY A C 1
ATOM 735 O O . GLY A 1 96 ? 21.740 -16.360 4.714 1.00 88.38 96 GLY A O 1
ATOM 736 N N . GLY A 1 97 ? 22.015 -16.516 2.482 1.00 89.06 97 GLY A N 1
ATOM 737 C CA . GLY A 1 97 ? 22.992 -17.600 2.471 1.00 89.06 97 GLY A CA 1
ATOM 738 C C . GLY A 1 97 ? 22.391 -18.959 2.121 1.00 89.06 97 GLY A C 1
ATOM 739 O O . GLY A 1 97 ? 23.098 -19.973 2.123 1.00 89.06 97 GLY A O 1
ATOM 740 N N . TYR A 1 98 ? 21.086 -19.005 1.844 1.00 92.81 98 TYR A N 1
ATOM 741 C CA . TYR A 1 98 ? 20.363 -20.219 1.484 1.00 92.81 98 TYR A CA 1
ATOM 742 C C . TYR A 1 98 ? 19.103 -19.872 0.681 1.00 92.81 98 TYR A C 1
ATOM 744 O O . TYR A 1 98 ? 18.169 -19.246 1.186 1.00 92.81 98 TYR A O 1
ATOM 752 N N . THR A 1 99 ? 19.063 -20.321 -0.570 1.00 93.62 99 THR A N 1
ATOM 753 C CA . THR A 1 99 ? 17.878 -20.201 -1.437 1.00 93.62 99 THR A CA 1
ATOM 754 C C . THR A 1 99 ? 16.743 -21.102 -0.948 1.00 93.62 99 THR A C 1
ATOM 756 O O . THR A 1 99 ? 16.973 -22.074 -0.235 1.00 93.62 99 THR A O 1
ATOM 759 N N . GLU A 1 100 ? 15.504 -20.818 -1.329 1.00 94.56 100 GLU A N 1
ATOM 760 C CA . GLU A 1 100 ? 14.333 -21.585 -0.900 1.00 94.56 100 GLU A CA 1
ATOM 761 C C . GLU A 1 100 ? 13.668 -22.339 -2.061 1.00 94.56 100 GLU A C 1
ATOM 763 O O . GLU A 1 100 ? 13.683 -21.889 -3.209 1.00 94.56 100 GLU A O 1
ATOM 768 N N . ASP A 1 101 ? 13.069 -23.491 -1.749 1.00 93.38 101 ASP A N 1
ATOM 769 C CA . ASP A 1 101 ? 12.239 -24.251 -2.682 1.00 93.38 101 ASP A CA 1
ATOM 770 C C . ASP A 1 101 ? 10.908 -23.522 -2.903 1.00 93.38 101 ASP A C 1
ATOM 772 O O . ASP A 1 101 ? 10.255 -23.080 -1.953 1.00 93.38 101 ASP A O 1
ATOM 776 N N . SER A 1 102 ? 10.465 -23.407 -4.156 1.00 90.75 102 SER A N 1
ATOM 777 C CA . SER A 1 102 ? 9.235 -22.668 -4.462 1.00 90.75 102 SER A CA 1
ATOM 778 C C . SER A 1 102 ? 7.988 -23.240 -3.773 1.00 90.75 102 SER A C 1
ATOM 780 O O . SER A 1 102 ? 7.083 -22.473 -3.449 1.00 90.75 102 SER A O 1
ATOM 782 N N . GLY A 1 103 ? 7.945 -24.544 -3.478 1.00 87.94 103 GLY A N 1
ATOM 783 C CA . GLY A 1 103 ? 6.831 -25.191 -2.772 1.00 87.94 103 GLY A CA 1
ATOM 784 C C . GLY A 1 103 ? 6.797 -24.900 -1.266 1.00 87.94 103 GLY A C 1
ATOM 785 O O . GLY A 1 103 ? 5.745 -25.016 -0.627 1.00 87.94 103 GLY A O 1
ATOM 786 N N . ASN A 1 104 ? 7.921 -24.464 -0.692 1.00 86.06 104 ASN A N 1
ATOM 787 C CA . ASN A 1 104 ? 8.000 -24.036 0.707 1.00 86.06 104 ASN A CA 1
ATOM 788 C C . ASN A 1 104 ? 7.442 -22.618 0.902 1.00 86.06 104 ASN A C 1
ATOM 790 O O . ASN A 1 104 ? 6.969 -22.287 1.987 1.00 86.06 104 ASN A O 1
ATOM 794 N N . VAL A 1 105 ? 7.428 -21.796 -0.153 1.00 82.19 105 VAL A N 1
ATOM 795 C CA . VAL A 1 105 ? 6.844 -20.442 -0.131 1.00 82.19 105 VAL A CA 1
ATOM 796 C C . VAL A 1 105 ? 5.428 -20.424 -0.713 1.00 82.19 105 VAL A C 1
ATOM 798 O O . VAL A 1 105 ? 4.536 -19.809 -0.130 1.00 82.19 105 VAL A O 1
ATOM 801 N N . TRP A 1 106 ? 5.202 -21.137 -1.818 1.00 82.81 106 TRP A N 1
ATOM 802 C CA . TRP A 1 106 ? 3.939 -21.184 -2.564 1.00 82.81 106 TRP A CA 1
ATOM 803 C C . TRP A 1 106 ? 3.396 -22.620 -2.659 1.00 82.81 106 TRP A C 1
ATOM 805 O O . TRP A 1 106 ? 3.614 -23.426 -1.755 1.00 82.81 106 TRP A O 1
ATOM 815 N N . HIS A 1 107 ? 2.619 -22.939 -3.699 1.00 66.25 107 HIS A N 1
ATOM 816 C CA . HIS A 1 107 ? 1.926 -24.226 -3.827 1.00 66.25 107 HIS A CA 1
ATOM 817 C C . HIS A 1 107 ? 2.750 -25.298 -4.547 1.00 66.25 107 HIS A C 1
ATOM 819 O O . HIS A 1 107 ? 2.720 -26.457 -4.143 1.00 66.25 107 HIS A O 1
ATOM 825 N N . GLU A 1 108 ? 3.498 -24.924 -5.587 1.00 81.25 108 GLU A N 1
ATOM 826 C CA . GLU A 1 108 ? 4.207 -25.874 -6.446 1.00 81.25 108 GLU A CA 1
ATOM 827 C C . GLU A 1 108 ? 5.718 -25.844 -6.200 1.00 81.25 108 GLU A C 1
ATOM 829 O O . GLU A 1 108 ? 6.351 -24.785 -6.176 1.00 81.25 108 GLU A O 1
ATOM 834 N N . SER A 1 109 ? 6.303 -27.032 -6.058 1.00 88.44 109 SER A N 1
ATOM 835 C CA . SER A 1 109 ? 7.748 -27.224 -5.998 1.00 88.44 109 SER A CA 1
ATOM 836 C C . SER A 1 109 ? 8.306 -27.399 -7.411 1.00 88.44 109 SER A C 1
ATOM 838 O O . SER A 1 109 ? 8.230 -28.474 -8.006 1.00 88.44 109 SER A O 1
ATOM 840 N N . LEU A 1 110 ? 8.874 -26.329 -7.961 1.00 90.50 110 LEU A N 1
ATOM 841 C CA . LEU A 1 110 ? 9.374 -26.295 -9.328 1.00 90.50 110 LEU A CA 1
ATOM 842 C C . LEU A 1 110 ? 10.774 -26.932 -9.388 1.00 90.50 110 LEU A C 1
ATOM 844 O O . LEU A 1 110 ? 11.610 -26.687 -8.514 1.00 90.50 110 LEU A O 1
ATOM 848 N N . PRO A 1 111 ? 11.076 -27.747 -10.415 1.00 92.94 111 PRO A N 1
ATOM 849 C CA . PRO A 1 111 ? 12.318 -28.521 -10.472 1.00 92.94 111 PRO A CA 1
ATOM 850 C C . PRO A 1 111 ? 13.574 -27.648 -10.586 1.00 92.94 111 PRO A C 1
ATOM 852 O O . PRO A 1 111 ? 14.650 -28.080 -10.188 1.00 92.94 111 PRO A O 1
ATOM 855 N N . TYR A 1 112 ? 13.425 -26.425 -11.096 1.00 94.06 112 TYR A N 1
ATOM 856 C CA . TYR A 1 112 ? 14.497 -25.447 -11.275 1.00 94.06 112 TYR A CA 1
ATOM 857 C C . TYR A 1 112 ? 14.569 -24.400 -10.144 1.00 94.06 112 TYR A C 1
ATOM 859 O O . TYR A 1 112 ? 15.419 -23.521 -10.207 1.00 94.06 112 TYR A O 1
ATOM 867 N N . LEU A 1 113 ? 13.707 -24.457 -9.118 1.00 95.56 113 LEU A N 1
ATOM 868 C CA . LEU A 1 113 ? 13.714 -23.535 -7.967 1.00 95.56 113 LEU A CA 1
ATOM 869 C C . LEU A 1 113 ? 13.799 -24.326 -6.666 1.00 95.56 113 LEU A C 1
ATOM 871 O O . LEU A 1 113 ? 12.788 -24.571 -6.004 1.00 95.56 113 LEU A O 1
ATOM 875 N N . LYS A 1 114 ? 15.015 -24.759 -6.334 1.00 93.44 114 LYS A N 1
ATOM 876 C CA . LYS A 1 114 ? 15.296 -25.633 -5.196 1.00 93.44 114 LYS A CA 1
ATOM 877 C C . LYS A 1 114 ? 16.075 -24.923 -4.108 1.00 93.44 114 LYS A C 1
ATOM 879 O O . LYS A 1 114 ? 16.934 -24.094 -4.394 1.00 93.44 114 LYS A O 1
ATOM 884 N N . ALA A 1 115 ? 15.805 -25.322 -2.867 1.00 92.56 115 ALA A N 1
ATOM 885 C CA . ALA A 1 115 ? 16.556 -24.848 -1.720 1.00 92.56 115 ALA A CA 1
ATOM 886 C C . ALA A 1 115 ? 17.995 -25.376 -1.754 1.00 92.56 115 ALA A C 1
ATOM 888 O O . ALA A 1 115 ? 18.216 -26.589 -1.813 1.00 92.56 115 ALA A O 1
ATOM 889 N N . LYS A 1 116 ? 18.977 -24.477 -1.672 1.00 92.25 116 LYS A N 1
ATOM 890 C CA . LYS A 1 116 ? 20.401 -24.828 -1.559 1.00 92.25 116 LYS A CA 1
ATOM 891 C C . LYS A 1 116 ? 21.245 -23.699 -0.954 1.00 92.25 116 LYS A C 1
ATOM 893 O O . LYS A 1 116 ? 20.865 -22.531 -1.079 1.00 92.25 116 LYS A O 1
ATOM 898 N N . PRO A 1 117 ? 22.407 -24.030 -0.355 1.00 92.06 117 PRO A N 1
ATOM 899 C CA . PRO A 1 117 ? 23.313 -23.034 0.209 1.00 92.06 117 PRO A CA 1
ATOM 900 C C . PRO A 1 117 ? 23.829 -22.054 -0.849 1.00 92.06 117 PRO A C 1
ATOM 902 O O . PRO A 1 117 ? 24.249 -22.478 -1.928 1.00 92.06 117 PRO A O 1
ATOM 905 N N . ASP A 1 118 ? 23.888 -20.769 -0.501 1.00 93.00 118 ASP A N 1
ATOM 906 C CA . ASP A 1 118 ? 24.518 -19.718 -1.302 1.00 93.00 118 ASP A CA 1
ATOM 907 C C . ASP A 1 118 ? 25.627 -19.006 -0.517 1.00 93.00 118 ASP A C 1
ATOM 909 O O . ASP A 1 118 ? 25.403 -18.061 0.234 1.00 93.00 118 ASP A O 1
ATOM 913 N N . SER A 1 119 ? 26.877 -19.421 -0.729 1.00 89.50 119 SER A N 1
ATOM 914 C CA . SER A 1 119 ? 28.033 -18.801 -0.068 1.00 89.50 119 SER A CA 1
ATOM 915 C C . SER A 1 119 ? 28.289 -17.349 -0.488 1.00 89.50 119 SER A C 1
ATOM 917 O O . SER A 1 119 ? 29.140 -16.691 0.107 1.00 89.50 119 SER A O 1
ATOM 919 N N . PHE A 1 120 ? 27.606 -16.856 -1.525 1.00 90.50 120 PHE A N 1
ATOM 920 C CA . PHE A 1 120 ? 27.774 -15.499 -2.031 1.00 90.50 120 PHE A CA 1
ATOM 921 C C . PHE A 1 120 ? 26.764 -14.506 -1.452 1.00 90.50 120 PHE A C 1
ATOM 923 O O . PHE A 1 120 ? 26.898 -13.321 -1.725 1.00 90.50 120 PHE A O 1
ATOM 930 N N . ASP A 1 121 ? 25.831 -14.924 -0.597 1.00 88.00 121 ASP A N 1
ATOM 931 C CA . ASP A 1 121 ? 24.887 -14.025 0.087 1.00 88.00 121 ASP A CA 1
ATOM 932 C C . ASP A 1 121 ? 24.907 -14.211 1.613 1.00 88.00 121 ASP A C 1
ATOM 934 O O . ASP A 1 121 ? 23.893 -14.278 2.296 1.00 88.00 121 ASP A O 1
ATOM 938 N N . ILE A 1 122 ? 26.112 -14.312 2.171 1.00 73.94 122 ILE A N 1
ATOM 939 C CA . ILE A 1 122 ? 26.331 -14.524 3.612 1.00 73.94 122 ILE A CA 1
ATOM 940 C C . ILE A 1 122 ? 26.462 -13.216 4.407 1.00 73.94 122 ILE A C 1
ATOM 942 O O . ILE A 1 122 ? 26.801 -13.232 5.590 1.00 73.94 122 ILE A O 1
ATOM 946 N N . THR A 1 123 ? 26.266 -12.066 3.755 1.00 67.69 123 THR A N 1
ATOM 947 C CA . THR A 1 123 ? 26.415 -10.765 4.420 1.00 67.69 123 THR A CA 1
ATOM 948 C C . THR A 1 123 ? 25.143 -10.455 5.215 1.00 67.69 123 THR A C 1
ATOM 950 O O . THR A 1 123 ? 24.056 -10.544 4.647 1.00 67.69 123 THR A O 1
ATOM 953 N N . PRO A 1 124 ? 25.243 -10.055 6.499 1.00 63.66 124 PRO A N 1
ATOM 954 C CA . PRO A 1 124 ? 24.093 -9.582 7.262 1.00 63.66 124 PRO A CA 1
ATOM 955 C C . PRO A 1 124 ? 23.317 -8.499 6.509 1.00 63.66 124 PRO A C 1
ATOM 957 O O . PRO A 1 124 ? 23.907 -7.533 6.018 1.00 63.66 124 PRO A O 1
ATOM 960 N N . TRP A 1 125 ? 21.993 -8.647 6.432 1.00 69.75 125 TRP A N 1
ATOM 961 C CA . TRP A 1 125 ? 21.136 -7.624 5.840 1.00 69.75 125 TRP A CA 1
ATOM 962 C C . TRP A 1 125 ? 21.233 -6.328 6.676 1.00 69.75 125 TRP A C 1
ATOM 964 O O . TRP A 1 125 ? 21.150 -6.389 7.906 1.00 69.75 125 TRP A O 1
ATOM 974 N N . PRO A 1 126 ? 21.417 -5.141 6.061 1.00 62.44 126 PRO A N 1
ATOM 975 C CA . PRO A 1 126 ? 21.850 -3.929 6.767 1.00 62.44 126 PRO A CA 1
ATOM 976 C C . PRO A 1 126 ? 20.815 -3.325 7.729 1.00 62.44 126 PRO A C 1
ATOM 978 O O . PRO A 1 126 ? 21.137 -2.373 8.435 1.00 62.44 126 PRO A O 1
ATOM 981 N N . HIS A 1 127 ? 19.582 -3.837 7.771 1.00 70.69 127 HIS A N 1
ATOM 982 C CA . HIS A 1 127 ? 18.531 -3.322 8.656 1.00 70.69 127 HIS A CA 1
ATOM 983 C C . HIS A 1 127 ? 18.621 -3.840 10.098 1.00 70.69 127 HIS A C 1
ATOM 985 O O . HIS A 1 127 ? 17.923 -3.310 10.964 1.00 70.69 127 HIS A O 1
ATOM 991 N N . GLY A 1 128 ? 19.499 -4.817 10.360 1.00 79.69 128 GLY A N 1
ATOM 992 C CA . GLY A 1 128 ? 19.711 -5.386 11.688 1.00 79.69 128 GLY A CA 1
ATOM 993 C C . GLY A 1 128 ? 18.467 -6.066 12.265 1.00 79.69 128 GLY A C 1
ATOM 994 O O . GLY A 1 128 ? 17.495 -6.346 11.563 1.00 79.69 128 GLY A O 1
ATOM 995 N N . ASP A 1 129 ? 18.514 -6.334 13.566 1.00 88.88 129 ASP A N 1
ATOM 996 C CA . ASP A 1 129 ? 17.438 -7.024 14.270 1.00 88.88 129 ASP A CA 1
ATOM 997 C C . ASP A 1 129 ? 16.162 -6.174 14.353 1.00 88.88 129 ASP A C 1
ATOM 999 O O . ASP A 1 129 ? 16.201 -4.978 14.669 1.00 88.88 129 ASP A O 1
ATOM 1003 N N . LYS A 1 130 ? 15.002 -6.812 14.161 1.00 92.75 130 LYS A N 1
ATOM 1004 C CA . LYS A 1 130 ? 13.695 -6.184 14.397 1.00 92.75 130 LYS A CA 1
ATOM 1005 C C . LYS A 1 130 ? 13.242 -6.459 15.821 1.00 92.75 130 LYS A C 1
ATOM 1007 O O . LYS A 1 130 ? 13.199 -7.608 16.251 1.00 92.75 130 LYS A O 1
ATOM 1012 N N . LYS A 1 131 ? 12.879 -5.406 16.548 1.00 95.44 131 LYS A N 1
ATOM 1013 C CA . LYS A 1 131 ? 12.398 -5.500 17.927 1.00 95.44 131 LYS A CA 1
ATOM 1014 C C . LYS A 1 131 ? 10.962 -5.020 18.012 1.00 95.44 131 LYS A C 1
ATOM 1016 O O . LYS A 1 131 ? 10.652 -3.966 17.466 1.00 95.44 131 LYS A O 1
ATOM 1021 N N . TYR A 1 132 ? 10.126 -5.787 18.703 1.00 96.62 132 TYR A N 1
ATOM 1022 C CA . TYR A 1 132 ? 8.738 -5.431 18.969 1.00 96.62 132 TYR A CA 1
ATOM 1023 C C . TYR A 1 132 ? 8.403 -5.717 20.426 1.00 96.62 132 TYR A C 1
ATOM 1025 O O . TYR A 1 132 ? 8.576 -6.838 20.910 1.00 96.62 132 TYR A O 1
ATOM 1033 N N . SER A 1 133 ? 7.885 -4.714 21.119 1.00 96.81 133 SER A N 1
ATOM 1034 C CA . SER A 1 133 ? 7.218 -4.915 22.399 1.00 96.81 133 SER A CA 1
ATOM 1035 C C . SER A 1 133 ? 5.929 -5.725 22.220 1.00 96.81 133 SER A C 1
ATOM 1037 O O . SER A 1 133 ? 5.324 -5.742 21.143 1.00 96.81 133 SER A O 1
ATOM 1039 N N . VAL A 1 134 ? 5.466 -6.375 23.289 1.00 95.19 134 VAL A N 1
ATOM 1040 C CA . VAL A 1 134 ? 4.188 -7.116 23.289 1.00 95.19 134 VAL A CA 1
ATOM 1041 C C . VAL A 1 134 ? 3.019 -6.238 22.818 1.00 95.19 134 VAL A C 1
ATOM 1043 O O . VAL A 1 134 ? 2.180 -6.693 22.043 1.00 95.19 134 VAL A O 1
ATOM 1046 N N . SER A 1 135 ? 2.988 -4.962 23.214 1.00 94.31 135 SER A N 1
ATOM 1047 C CA . SER A 1 135 ? 1.945 -4.013 22.805 1.00 94.31 135 SER A CA 1
ATOM 1048 C C . SER A 1 135 ? 2.023 -3.624 21.326 1.00 94.31 135 SER A C 1
ATOM 1050 O O . SER A 1 135 ? 0.987 -3.398 20.694 1.00 94.31 135 SER A O 1
ATOM 1052 N N . GLU A 1 136 ? 3.225 -3.550 20.751 1.00 97.38 136 GLU A N 1
ATOM 1053 C CA . GLU A 1 136 ? 3.397 -3.329 19.312 1.00 97.38 136 GLU A CA 1
ATOM 1054 C C . GLU A 1 136 ? 2.926 -4.541 18.509 1.00 97.38 136 GLU A C 1
ATOM 1056 O O . GLU A 1 136 ? 2.195 -4.363 17.534 1.00 97.38 136 GLU A O 1
ATOM 1061 N N . ILE A 1 137 ? 3.271 -5.761 18.938 1.00 97.12 137 ILE A N 1
ATOM 1062 C CA . ILE A 1 137 ? 2.784 -6.993 18.300 1.00 97.12 137 ILE A CA 1
ATOM 1063 C C . ILE A 1 137 ? 1.255 -7.047 18.358 1.00 97.12 137 ILE A C 1
ATOM 1065 O O . ILE A 1 137 ? 0.623 -7.213 17.316 1.00 97.12 137 ILE A O 1
ATOM 1069 N N . ASP A 1 138 ? 0.654 -6.823 19.530 1.00 96.69 138 ASP A N 1
ATOM 1070 C CA . ASP A 1 138 ? -0.805 -6.760 19.698 1.00 96.69 138 ASP A CA 1
ATOM 1071 C C . ASP A 1 138 ? -1.451 -5.761 18.720 1.00 96.69 138 ASP A C 1
ATOM 1073 O O . ASP A 1 138 ? -2.385 -6.092 17.984 1.00 96.69 138 ASP A O 1
ATOM 1077 N N . SER A 1 139 ? -0.887 -4.553 18.634 1.00 96.00 139 SER A N 1
ATOM 1078 C CA . SER A 1 139 ? -1.371 -3.499 17.737 1.00 96.00 139 SER A CA 1
ATOM 1079 C C . SER A 1 139 ? -1.265 -3.895 16.263 1.00 96.00 139 SER A C 1
ATOM 1081 O O . SER A 1 139 ? -2.194 -3.647 15.488 1.00 96.00 139 SER A O 1
ATOM 1083 N N . ILE A 1 140 ? -0.157 -4.528 15.861 1.00 94.69 140 ILE A N 1
ATOM 1084 C CA . ILE A 1 140 ? 0.056 -4.986 14.484 1.00 94.69 140 ILE A CA 1
ATOM 1085 C C . ILE A 1 140 ? -0.937 -6.099 14.140 1.00 94.69 140 ILE A C 1
ATOM 1087 O O . ILE A 1 140 ? -1.596 -6.012 13.100 1.00 94.69 140 ILE A O 1
ATOM 1091 N N . LEU A 1 141 ? -1.097 -7.094 15.016 1.00 93.00 141 LEU A N 1
ATOM 1092 C CA . LEU A 1 141 ? -2.021 -8.212 14.819 1.00 93.00 141 LEU A CA 1
ATOM 1093 C C . LEU A 1 141 ? -3.465 -7.724 14.664 1.00 93.00 141 LEU A C 1
ATOM 1095 O O . LEU A 1 141 ? -4.155 -8.150 13.736 1.00 93.00 141 LEU A O 1
ATOM 1099 N N . LYS A 1 142 ? -3.889 -6.761 15.490 1.00 93.88 142 LYS A N 1
ATOM 1100 C CA . LYS A 1 142 ? -5.202 -6.105 15.372 1.00 93.88 142 LYS A CA 1
ATOM 1101 C C . LYS A 1 142 ? -5.336 -5.297 14.090 1.00 93.88 142 LYS A C 1
ATOM 1103 O O . LYS A 1 142 ? -6.358 -5.368 13.414 1.00 93.88 142 LYS A O 1
ATOM 1108 N N . SER A 1 143 ? -4.307 -4.528 13.725 1.00 88.62 143 SER A N 1
ATOM 1109 C CA . SER A 1 143 ? -4.333 -3.696 12.512 1.00 88.62 143 SER A CA 1
ATOM 1110 C C . SER A 1 143 ? -4.464 -4.520 11.230 1.00 88.62 143 SER A C 1
ATOM 1112 O O . SER A 1 143 ? -5.095 -4.071 10.276 1.00 88.62 143 SER A O 1
ATOM 1114 N N . LYS A 1 144 ? -3.907 -5.735 11.231 1.00 87.62 144 LYS A N 1
ATOM 1115 C CA . LYS A 1 144 ? -3.955 -6.678 10.111 1.00 87.62 144 LYS A CA 1
ATOM 1116 C C . LYS A 1 144 ? -5.138 -7.648 10.178 1.00 87.62 144 LYS A C 1
ATOM 1118 O O . LYS A 1 144 ? -5.253 -8.502 9.307 1.00 87.62 144 LYS A O 1
ATOM 1123 N N . GLY A 1 145 ? -6.005 -7.530 11.188 1.00 91.50 145 GLY A N 1
ATOM 1124 C CA . GLY A 1 145 ? -7.183 -8.388 11.347 1.00 91.50 145 GLY A CA 1
ATOM 1125 C C . GLY A 1 145 ? -6.858 -9.834 11.729 1.00 91.50 145 GLY A C 1
ATOM 1126 O O . GLY A 1 145 ? -7.655 -10.734 11.475 1.00 91.50 145 GLY A O 1
ATOM 1127 N N . TYR A 1 146 ? -5.686 -10.089 12.316 1.00 89.56 146 TYR A N 1
ATOM 1128 C CA . TYR A 1 146 ? -5.336 -11.425 12.791 1.00 89.56 146 TYR A CA 1
ATOM 1129 C C . TYR A 1 146 ? -5.980 -11.762 14.134 1.00 89.56 146 TYR A C 1
ATOM 1131 O O . TYR A 1 146 ? -6.304 -12.928 14.339 1.00 89.56 146 TYR A O 1
ATOM 1139 N N . ILE A 1 147 ? -6.204 -10.767 14.989 1.00 90.25 147 ILE A N 1
ATOM 1140 C CA . ILE A 1 147 ? -6.997 -10.873 16.220 1.00 90.25 147 ILE A CA 1
ATOM 1141 C C . ILE A 1 147 ? -7.962 -9.679 16.289 1.00 90.25 147 ILE A C 1
ATOM 1143 O O . ILE A 1 147 ? -7.683 -8.620 15.712 1.00 90.25 147 ILE A O 1
ATOM 1147 N N . ASN A 1 148 ? -9.101 -9.839 16.958 1.00 90.19 148 ASN A N 1
ATOM 1148 C CA . ASN A 1 148 ? -10.107 -8.790 17.123 1.00 90.19 148 ASN A CA 1
ATOM 1149 C C . ASN A 1 148 ? -9.630 -7.704 18.110 1.00 90.19 148 ASN A C 1
ATOM 1151 O O . ASN A 1 148 ? -8.689 -7.890 18.880 1.00 90.19 148 ASN A O 1
ATOM 1155 N N . ASN A 1 149 ? -10.258 -6.520 18.095 1.00 87.00 149 ASN A N 1
ATOM 1156 C CA . ASN A 1 149 ? -9.802 -5.399 18.939 1.00 87.00 149 ASN A CA 1
ATOM 1157 C C . ASN A 1 149 ? -10.001 -5.656 20.447 1.00 87.00 149 ASN A C 1
ATOM 1159 O O . ASN A 1 149 ? -9.287 -5.058 21.253 1.00 87.00 149 ASN A O 1
ATOM 1163 N N . ASP A 1 150 ? -10.974 -6.494 20.806 1.00 89.56 150 ASP A N 1
ATOM 1164 C CA . ASP A 1 150 ? -11.301 -6.941 22.164 1.00 89.56 150 ASP A CA 1
ATOM 1165 C C . ASP A 1 150 ? -10.508 -8.182 22.608 1.00 89.56 150 ASP A C 1
ATOM 1167 O O . ASP A 1 150 ? -10.606 -8.592 23.762 1.00 89.56 150 ASP A O 1
ATOM 1171 N N . GLU A 1 151 ? -9.688 -8.742 21.720 1.00 92.50 151 GLU A N 1
ATOM 1172 C CA . GLU A 1 151 ? -8.738 -9.808 22.025 1.00 92.50 151 GLU A CA 1
ATOM 1173 C C . GLU A 1 151 ? -7.385 -9.209 22.435 1.00 92.50 151 GLU A C 1
ATOM 1175 O O . GLU A 1 151 ? -7.108 -8.029 22.204 1.00 92.50 151 GLU A O 1
ATOM 1180 N N . CYS A 1 152 ? -6.525 -9.996 23.073 1.00 94.31 152 CYS A N 1
ATOM 1181 C CA . CYS A 1 152 ? -5.223 -9.526 23.541 1.00 94.31 152 CYS A CA 1
ATOM 1182 C C . CYS A 1 152 ? -4.134 -10.539 23.212 1.00 94.31 152 CYS A C 1
ATOM 1184 O O . CYS A 1 152 ? -4.204 -11.683 23.656 1.00 94.31 152 CYS A O 1
ATOM 1186 N N . PHE A 1 153 ? -3.117 -10.127 22.462 1.00 97.62 153 PHE A N 1
ATOM 1187 C CA . PHE A 1 153 ? -1.915 -10.930 22.273 1.00 97.62 153 PHE A CA 1
ATOM 1188 C C . PHE A 1 153 ? -1.220 -11.182 23.619 1.00 97.62 153 PHE A C 1
ATOM 1190 O O . PHE A 1 153 ? -0.987 -10.258 24.398 1.00 97.62 153 PHE A O 1
ATOM 1197 N N . ILE A 1 154 ? -0.890 -12.447 23.883 1.00 96.25 154 ILE A N 1
ATOM 1198 C CA . ILE A 1 154 ? -0.236 -12.888 25.118 1.00 96.25 154 ILE A CA 1
ATOM 1199 C C . ILE A 1 154 ? 1.248 -13.132 24.869 1.00 96.25 154 ILE A C 1
ATOM 1201 O O . ILE A 1 154 ? 2.096 -12.542 25.537 1.00 96.25 154 ILE A O 1
ATOM 1205 N N . LYS A 1 155 ? 1.573 -14.011 23.918 1.00 97.19 155 LYS A N 1
ATOM 1206 C CA . LYS A 1 155 ? 2.956 -14.384 23.609 1.00 97.19 155 LYS A CA 1
ATOM 1207 C C . LYS A 1 155 ? 3.076 -15.008 22.228 1.00 97.19 155 LYS A C 1
ATOM 1209 O O . LYS A 1 155 ? 2.095 -15.490 21.668 1.00 97.19 155 LYS A O 1
ATOM 1214 N N . ILE A 1 156 ? 4.295 -15.046 21.711 1.00 97.88 156 ILE A N 1
ATOM 1215 C CA . ILE A 1 156 ? 4.658 -15.981 20.649 1.00 97.88 156 ILE A CA 1
ATOM 1216 C C . ILE A 1 156 ? 4.893 -17.335 21.314 1.00 97.88 156 ILE A C 1
ATOM 1218 O O . ILE A 1 156 ? 5.584 -17.412 22.333 1.00 97.88 156 ILE A O 1
ATOM 1222 N N . ASP A 1 157 ? 4.316 -18.395 20.756 1.00 96.56 157 ASP A N 1
ATOM 1223 C CA . ASP A 1 157 ? 4.642 -19.745 21.193 1.00 96.56 157 ASP A CA 1
ATOM 1224 C C . ASP A 1 157 ? 5.979 -20.164 20.573 1.00 96.56 157 ASP A C 1
ATOM 1226 O O . ASP A 1 157 ? 6.052 -20.600 19.425 1.00 96.56 157 ASP A O 1
ATOM 1230 N N . MET A 1 158 ? 7.060 -19.983 21.330 1.00 93.81 158 MET A N 1
ATOM 1231 C CA . MET A 1 158 ? 8.422 -20.245 20.862 1.00 93.81 158 MET A CA 1
ATOM 1232 C C . MET A 1 158 ? 8.653 -21.720 20.508 1.00 93.81 158 MET A C 1
ATOM 1234 O O . MET A 1 158 ? 9.470 -22.004 19.632 1.00 93.81 158 MET A O 1
ATOM 1238 N N . ASP A 1 159 ? 7.905 -22.636 21.130 1.00 94.94 159 ASP A N 1
ATOM 1239 C CA . ASP A 1 159 ? 8.015 -24.079 20.895 1.00 94.94 159 ASP A CA 1
ATOM 1240 C C . ASP A 1 159 ? 7.286 -24.516 19.610 1.00 94.94 159 ASP A C 1
ATOM 1242 O O . ASP A 1 159 ? 7.584 -25.572 19.052 1.00 94.94 159 ASP A O 1
ATOM 1246 N N . SER A 1 160 ? 6.374 -23.685 19.090 1.00 95.06 160 SER A N 1
ATOM 1247 C CA . SER A 1 160 ? 5.663 -23.928 17.823 1.00 95.06 160 SER A CA 1
ATOM 1248 C C . SER A 1 160 ? 6.513 -23.656 16.573 1.00 95.06 160 SER A C 1
ATOM 1250 O O . SER A 1 160 ? 6.120 -24.013 15.456 1.00 95.06 160 SER A O 1
ATOM 1252 N N . ILE A 1 161 ? 7.667 -22.993 16.733 1.00 96.25 161 ILE A N 1
ATOM 1253 C CA . ILE A 1 161 ? 8.462 -22.504 15.607 1.00 96.25 161 ILE A CA 1
ATOM 1254 C C . ILE A 1 161 ? 9.093 -23.684 14.866 1.00 96.25 161 ILE A C 1
ATOM 1256 O O . ILE A 1 161 ? 10.028 -24.324 15.345 1.00 96.25 161 ILE A O 1
ATOM 1260 N N . THR A 1 162 ? 8.637 -23.919 13.636 1.00 95.50 162 THR A N 1
ATOM 1261 C CA . THR A 1 162 ? 9.249 -24.894 12.722 1.00 95.50 162 THR A CA 1
ATOM 1262 C C . THR A 1 162 ? 9.979 -24.186 11.594 1.00 95.50 162 THR A C 1
ATOM 1264 O O . THR A 1 162 ? 9.624 -23.070 11.207 1.00 95.50 162 THR A O 1
ATOM 1267 N N . LYS A 1 163 ? 11.013 -24.828 11.045 1.00 94.75 163 LYS A N 1
ATOM 1268 C CA . LYS A 1 163 ? 11.854 -24.268 9.983 1.00 94.75 163 LYS A CA 1
ATOM 1269 C C . LYS A 1 163 ? 12.024 -25.245 8.828 1.00 94.75 163 LYS A C 1
ATOM 1271 O O . LYS A 1 163 ? 12.070 -26.455 9.040 1.00 94.75 163 LYS A O 1
ATOM 1276 N N . PHE A 1 164 ? 12.147 -24.707 7.621 1.00 93.50 164 PHE A N 1
ATOM 1277 C CA . PHE A 1 164 ? 12.602 -25.460 6.457 1.00 93.50 164 PHE A CA 1
ATOM 1278 C C . PHE A 1 164 ? 14.108 -25.733 6.537 1.00 93.50 164 PHE A C 1
ATOM 1280 O O . PHE A 1 164 ? 14.819 -25.168 7.370 1.00 93.50 164 PHE A O 1
ATOM 1287 N N . GLN A 1 165 ? 14.612 -26.563 5.621 1.00 91.31 165 GLN A N 1
ATOM 1288 C CA . GLN A 1 165 ? 16.043 -26.864 5.500 1.00 91.31 165 GLN A CA 1
ATOM 1289 C C . GLN A 1 165 ? 16.908 -25.604 5.318 1.00 91.31 165 GLN A C 1
ATOM 1291 O O . GLN A 1 165 ? 18.043 -25.571 5.785 1.00 91.31 165 GLN A O 1
ATOM 1296 N N . SER A 1 166 ? 16.366 -24.562 4.684 1.00 90.06 166 SER A N 1
ATOM 1297 C CA . SER A 1 166 ? 17.019 -23.260 4.506 1.00 90.06 166 SER A CA 1
ATOM 1298 C C . SER A 1 166 ? 17.220 -22.471 5.810 1.00 90.06 166 SER A C 1
ATOM 1300 O O . SER A 1 166 ? 17.924 -21.466 5.822 1.00 90.06 166 SER A O 1
ATOM 1302 N N . GLY A 1 167 ? 16.576 -22.884 6.907 1.00 89.69 167 GLY A N 1
ATOM 1303 C CA . GLY A 1 167 ? 16.518 -22.139 8.165 1.00 89.69 167 GLY A CA 1
ATOM 1304 C C . GLY A 1 167 ? 15.399 -21.092 8.227 1.00 89.69 167 GLY A C 1
ATOM 1305 O O . GLY A 1 167 ? 15.210 -20.476 9.283 1.00 89.69 167 GLY A O 1
ATOM 1306 N N . ARG A 1 168 ? 14.637 -20.906 7.141 1.00 94.44 168 ARG A N 1
ATOM 1307 C CA . ARG A 1 168 ? 13.442 -20.052 7.111 1.00 94.44 168 ARG A CA 1
ATOM 1308 C C . ARG A 1 168 ? 12.327 -20.650 7.955 1.00 94.44 168 ARG A C 1
ATOM 1310 O O . ARG A 1 168 ? 12.099 -21.856 7.924 1.00 94.44 168 ARG A O 1
ATOM 1317 N N . VAL A 1 169 ? 11.627 -19.802 8.702 1.00 95.75 169 VAL A N 1
ATOM 1318 C CA . VAL A 1 169 ? 10.473 -20.181 9.517 1.00 95.75 169 VAL A CA 1
ATOM 1319 C C . VAL A 1 169 ? 9.344 -20.647 8.601 1.00 95.75 169 VAL A C 1
ATOM 1321 O O . VAL A 1 169 ? 8.846 -19.886 7.775 1.00 95.75 169 VAL A O 1
ATOM 1324 N N . ASN A 1 170 ? 8.966 -21.914 8.761 1.00 93.12 170 ASN A N 1
ATOM 1325 C CA . ASN A 1 170 ? 7.828 -22.541 8.100 1.00 93.12 170 ASN A CA 1
ATOM 1326 C C . ASN A 1 170 ? 6.530 -22.233 8.842 1.00 93.12 170 ASN A C 1
ATOM 1328 O O . ASN A 1 170 ? 5.525 -21.954 8.203 1.00 93.12 170 ASN A O 1
ATOM 1332 N N . SER A 1 171 ? 6.539 -22.297 10.174 1.00 95.00 171 SER A N 1
ATOM 1333 C CA . SER A 1 171 ? 5.354 -22.056 10.997 1.00 95.00 171 SER A CA 1
ATOM 1334 C C . SER A 1 171 ? 5.737 -21.382 12.302 1.00 95.00 171 SER A C 1
ATOM 1336 O O . SER A 1 171 ? 6.795 -21.684 12.854 1.00 95.00 171 SER A O 1
ATOM 1338 N N . ILE A 1 172 ? 4.879 -20.487 12.775 1.00 96.50 172 ILE A N 1
ATOM 1339 C CA . ILE A 1 172 ? 4.976 -19.816 14.070 1.00 96.50 172 ILE A CA 1
ATOM 1340 C C . ILE A 1 172 ? 3.570 -19.509 14.575 1.00 96.50 172 ILE A C 1
ATOM 1342 O O . ILE A 1 172 ? 2.749 -18.955 13.839 1.00 96.50 172 ILE A O 1
ATOM 1346 N N . ASP A 1 173 ? 3.316 -19.836 15.833 1.00 97.50 173 ASP A N 1
ATOM 1347 C CA . ASP A 1 173 ? 2.043 -19.578 16.483 1.00 97.50 173 ASP A CA 1
ATOM 1348 C C . ASP A 1 173 ? 2.146 -18.386 17.432 1.00 97.50 173 ASP A C 1
ATOM 1350 O O . ASP A 1 173 ? 3.159 -18.144 18.099 1.00 97.50 173 ASP A O 1
ATOM 1354 N N . ILE A 1 174 ? 1.051 -17.641 17.514 1.00 97.94 174 ILE A N 1
ATOM 1355 C CA . ILE A 1 174 ? 0.808 -16.693 18.597 1.00 97.94 174 ILE A CA 1
ATOM 1356 C C . ILE A 1 174 ? -0.263 -17.250 19.520 1.00 97.94 174 ILE A C 1
ATOM 1358 O O . ILE A 1 174 ? -1.214 -17.881 19.064 1.00 97.94 174 ILE A O 1
ATOM 1362 N N . ILE A 1 175 ? -0.152 -16.926 20.800 1.00 97.75 175 ILE A N 1
ATOM 1363 C CA . ILE A 1 175 ? -1.206 -17.136 21.783 1.00 97.75 175 ILE A CA 1
ATOM 1364 C C . ILE A 1 175 ? -1.852 -15.790 22.073 1.00 97.75 175 ILE A C 1
ATOM 1366 O O . ILE A 1 175 ? -1.165 -14.796 22.333 1.00 97.75 175 ILE A O 1
ATOM 1370 N N . TYR A 1 176 ? -3.175 -15.755 22.035 1.00 97.38 176 TYR A N 1
ATOM 1371 C CA . TYR A 1 176 ? -3.966 -14.572 22.336 1.00 97.38 176 TYR A CA 1
ATOM 1372 C C . TYR A 1 176 ? -5.179 -14.948 23.181 1.00 97.38 176 TYR A C 1
ATOM 1374 O O . TYR A 1 176 ? -5.633 -16.087 23.180 1.00 97.38 176 TYR A O 1
ATOM 1382 N N . LYS A 1 177 ? -5.698 -13.985 23.928 1.00 97.50 177 LYS A N 1
ATOM 1383 C CA . LYS A 1 177 ? -6.848 -14.152 24.803 1.00 97.50 177 LYS A CA 1
ATOM 1384 C C . LYS A 1 177 ? -8.065 -13.509 24.172 1.00 97.50 177 LYS A C 1
ATOM 1386 O O . LYS A 1 177 ? -7.977 -12.360 23.740 1.00 97.50 177 LYS A O 1
ATOM 1391 N N . ASP A 1 178 ? -9.176 -14.228 24.131 1.00 91.88 178 ASP A N 1
ATOM 1392 C CA . ASP A 1 178 ? -10.435 -13.676 23.649 1.00 91.88 178 ASP A CA 1
ATOM 1393 C C . ASP A 1 178 ? -11.186 -12.865 24.713 1.00 91.88 178 ASP A C 1
ATOM 1395 O O . ASP A 1 178 ? -10.756 -12.742 25.865 1.00 91.88 178 ASP A O 1
ATOM 1399 N N . ASN A 1 179 ? -12.330 -12.302 24.323 1.00 86.50 179 ASN A N 1
ATOM 1400 C CA . ASN A 1 179 ? -13.165 -11.481 25.199 1.00 86.50 179 ASN A CA 1
ATOM 1401 C C . ASN A 1 179 ? -13.797 -12.248 26.375 1.00 86.50 179 ASN A C 1
ATOM 1403 O O . ASN A 1 179 ? -14.224 -11.624 27.349 1.00 86.50 179 ASN A O 1
ATOM 1407 N N . SER A 1 180 ? -13.822 -13.583 26.320 1.00 86.94 180 SER A N 1
ATOM 1408 C CA . SER A 1 180 ? -14.247 -14.449 27.423 1.00 86.94 180 SER A CA 1
ATOM 1409 C C . SER A 1 180 ? -13.104 -14.743 28.399 1.00 86.94 180 SER A C 1
ATOM 1411 O O . SER A 1 180 ? -13.327 -15.253 29.499 1.00 86.94 180 SER A O 1
ATOM 1413 N N . GLY A 1 181 ? -11.876 -14.381 28.026 1.00 87.62 181 GLY A N 1
ATOM 1414 C CA . GLY A 1 181 ? -10.679 -14.703 28.775 1.00 87.62 181 GLY A CA 1
ATOM 1415 C C . GLY A 1 181 ? -10.087 -16.072 28.426 1.00 87.62 181 GLY A C 1
ATOM 1416 O O . GLY A 1 181 ? -9.212 -16.536 29.159 1.00 87.62 181 GLY A O 1
ATOM 1417 N N . GLN A 1 182 ? -10.533 -16.718 27.349 1.00 92.81 182 GLN A N 1
ATOM 1418 C CA . GLN A 1 182 ? -9.982 -17.990 26.890 1.00 92.81 182 GLN A CA 1
ATOM 1419 C C . GLN A 1 182 ? -8.745 -17.752 26.015 1.00 92.81 182 GLN A C 1
ATOM 1421 O O . GLN A 1 182 ? -8.722 -16.851 25.177 1.00 92.81 182 GLN A O 1
ATOM 1426 N N . GLU A 1 183 ? -7.695 -18.547 26.232 1.00 97.00 183 GLU A N 1
ATOM 1427 C CA . GLU A 1 183 ? -6.505 -18.539 25.380 1.00 97.00 183 GLU A CA 1
ATOM 1428 C C . GLU A 1 183 ? -6.760 -19.343 24.102 1.00 97.00 183 GLU A C 1
ATOM 1430 O O . GLU A 1 183 ? -7.254 -20.470 24.140 1.00 97.00 183 GLU A O 1
ATOM 1435 N N . ASN A 1 184 ? -6.402 -18.743 22.975 1.00 95.62 184 ASN A N 1
ATOM 1436 C CA . ASN A 1 184 ? -6.510 -19.281 21.631 1.00 95.62 184 ASN A CA 1
ATOM 1437 C C . ASN A 1 184 ? -5.142 -19.181 20.942 1.00 95.62 184 ASN A C 1
ATOM 1439 O O . ASN A 1 184 ? -4.325 -18.323 21.286 1.00 95.62 184 ASN A O 1
ATOM 1443 N N . SER A 1 185 ? -4.903 -20.050 19.959 1.00 95.31 185 SER A N 1
ATOM 1444 C CA . SER A 1 185 ? -3.696 -20.021 19.129 1.00 95.31 185 SER A CA 1
ATOM 1445 C C . SER A 1 185 ? -4.029 -19.592 17.703 1.00 95.31 185 SER A C 1
ATOM 1447 O O . SER A 1 185 ? -5.094 -19.931 17.179 1.00 95.31 185 SER A O 1
ATOM 1449 N N . LYS A 1 186 ? -3.114 -18.862 17.060 1.00 95.31 186 LYS A N 1
ATOM 1450 C CA . LYS A 1 186 ? -3.176 -18.574 15.624 1.00 95.31 186 LYS A CA 1
ATOM 1451 C C . LYS A 1 186 ? -1.840 -18.850 14.958 1.00 95.31 186 LYS A C 1
ATOM 1453 O O . LYS A 1 186 ? -0.833 -18.238 15.301 1.00 95.31 186 LYS A O 1
ATOM 1458 N N . THR A 1 187 ? -1.883 -19.719 13.956 1.00 95.50 187 THR A N 1
ATOM 1459 C CA . THR A 1 187 ? -0.720 -20.144 13.181 1.00 95.50 187 THR A CA 1
ATOM 1460 C C . THR A 1 187 ? -0.474 -19.247 11.973 1.00 95.50 187 THR A C 1
ATOM 1462 O O . THR A 1 187 ? -1.381 -18.964 11.184 1.00 95.50 187 THR A O 1
ATOM 1465 N N . PHE A 1 188 ? 0.785 -18.862 11.782 1.00 93.38 188 PHE A N 1
ATOM 1466 C CA . PHE A 1 188 ? 1.288 -18.217 10.574 1.00 93.38 188 PHE A CA 1
ATOM 1467 C C . PHE A 1 188 ? 2.273 -19.145 9.876 1.00 93.38 188 PHE A C 1
ATOM 1469 O O . PHE A 1 188 ? 3.322 -19.464 10.429 1.00 93.38 188 PHE A O 1
ATOM 1476 N N . ASN A 1 189 ? 1.948 -19.556 8.650 1.00 91.50 189 ASN A N 1
ATOM 1477 C CA . ASN A 1 189 ? 2.743 -20.506 7.881 1.00 91.50 189 ASN A CA 1
ATOM 1478 C C . ASN A 1 189 ? 3.351 -19.894 6.608 1.00 91.50 189 ASN A C 1
ATOM 1480 O O . ASN A 1 189 ? 2.848 -18.903 6.069 1.00 91.50 189 ASN A O 1
ATOM 1484 N N . LYS A 1 190 ? 4.439 -20.495 6.117 1.00 89.62 190 LYS A N 1
ATOM 1485 C CA . LYS A 1 190 ? 5.158 -20.098 4.896 1.00 89.62 190 LYS A CA 1
ATOM 1486 C C . LYS A 1 190 ? 5.415 -18.582 4.863 1.00 89.62 190 LYS A C 1
ATOM 1488 O O . LYS A 1 190 ? 5.938 -18.005 5.814 1.00 89.62 190 LYS A O 1
ATOM 1493 N N . GLU A 1 191 ? 4.989 -17.900 3.802 1.00 85.62 191 GLU A N 1
ATOM 1494 C CA . GLU A 1 191 ? 5.166 -16.455 3.635 1.00 85.62 191 GLU A CA 1
ATOM 1495 C C . GLU A 1 191 ? 4.434 -15.617 4.706 1.00 85.62 191 GLU A C 1
ATOM 1497 O O . GLU A 1 191 ? 4.877 -14.514 5.048 1.00 85.62 191 GLU A O 1
ATOM 1502 N N . LYS A 1 192 ? 3.348 -16.132 5.307 1.00 89.38 192 LYS A N 1
ATOM 1503 C CA . LYS A 1 192 ? 2.652 -15.442 6.409 1.00 89.38 192 LYS A CA 1
ATOM 1504 C C . LYS A 1 192 ? 3.506 -15.373 7.674 1.00 89.38 192 LYS A C 1
ATOM 1506 O O . LYS A 1 192 ? 3.389 -14.382 8.392 1.00 89.38 192 LYS A O 1
ATOM 1511 N N . ALA A 1 193 ? 4.413 -16.331 7.902 1.00 91.12 193 ALA A N 1
ATOM 1512 C CA . ALA A 1 193 ? 5.364 -16.282 9.018 1.00 91.12 193 ALA A CA 1
ATOM 1513 C C . ALA A 1 193 ? 6.300 -15.063 8.932 1.00 91.12 193 ALA A C 1
ATOM 1515 O O . ALA A 1 193 ? 6.773 -14.569 9.943 1.00 91.12 193 ALA A O 1
ATOM 1516 N N . ARG A 1 194 ? 6.508 -14.494 7.741 1.00 90.12 194 ARG A N 1
ATOM 1517 C CA . ARG A 1 194 ? 7.207 -13.215 7.568 1.00 90.12 194 ARG A CA 1
ATOM 1518 C C . ARG A 1 194 ? 6.254 -12.022 7.615 1.00 90.12 194 ARG A C 1
ATOM 1520 O O . ARG A 1 194 ? 6.489 -11.031 8.313 1.00 90.12 194 ARG A O 1
ATOM 1527 N N . THR A 1 195 ? 5.185 -12.076 6.821 1.00 90.81 195 THR A N 1
ATOM 1528 C CA . THR A 1 195 ? 4.361 -10.890 6.550 1.00 90.81 195 THR A CA 1
ATOM 1529 C C . THR A 1 195 ? 3.445 -10.510 7.708 1.00 90.81 195 THR A C 1
ATOM 1531 O O . THR A 1 195 ? 3.005 -9.358 7.749 1.00 90.81 195 THR A O 1
ATOM 1534 N N . PHE A 1 196 ? 3.200 -11.387 8.693 1.00 90.94 196 PHE A N 1
ATOM 1535 C CA . PHE A 1 196 ? 2.344 -11.054 9.837 1.00 90.94 196 PHE A CA 1
ATOM 1536 C C . PHE A 1 196 ? 2.883 -9.875 10.668 1.00 90.94 196 PHE A C 1
ATOM 1538 O O . PHE A 1 196 ? 2.112 -8.978 11.008 1.00 90.94 196 PHE A O 1
ATOM 1545 N N . LEU A 1 197 ? 4.206 -9.754 10.828 1.00 93.00 197 LEU A N 1
ATOM 1546 C CA . LEU A 1 197 ? 4.871 -8.595 11.453 1.00 93.00 197 LEU A CA 1
ATOM 1547 C C . LEU A 1 197 ? 5.596 -7.672 10.463 1.00 93.00 197 LEU A C 1
ATOM 1549 O O . LEU A 1 197 ? 6.274 -6.737 10.876 1.00 93.00 197 LEU A O 1
ATOM 1553 N N . SER A 1 198 ? 5.401 -7.877 9.155 1.00 90.50 198 SER A N 1
ATOM 1554 C CA . SER A 1 198 ? 6.116 -7.135 8.102 1.00 90.50 198 SER A CA 1
ATOM 1555 C C . SER A 1 198 ? 7.642 -7.269 8.221 1.00 90.50 198 SER A C 1
ATOM 1557 O O . SER A 1 198 ? 8.365 -6.284 8.083 1.00 90.50 198 SER A O 1
ATOM 1559 N N . LEU A 1 199 ? 8.124 -8.483 8.503 1.00 91.38 199 LEU A N 1
ATOM 1560 C CA . LEU A 1 199 ? 9.552 -8.780 8.595 1.00 91.38 199 LEU A CA 1
ATOM 1561 C C . LEU A 1 199 ? 10.203 -8.780 7.201 1.00 91.38 199 LEU A C 1
ATOM 1563 O O . LEU A 1 199 ? 9.552 -9.057 6.187 1.00 91.38 199 LEU A O 1
ATOM 1567 N N . ASP A 1 200 ? 11.505 -8.501 7.155 1.00 89.25 200 ASP A N 1
ATOM 1568 C CA . ASP A 1 200 ? 12.266 -8.421 5.901 1.00 89.25 200 ASP A CA 1
ATOM 1569 C C . ASP A 1 200 ? 12.368 -9.798 5.215 1.00 89.25 200 ASP A C 1
ATOM 1571 O O . ASP A 1 200 ? 12.252 -9.894 3.993 1.00 89.25 200 ASP A O 1
ATOM 1575 N N . SER A 1 201 ? 12.486 -10.882 5.989 1.00 91.94 201 SER A N 1
ATOM 1576 C CA . SER A 1 201 ? 12.527 -12.272 5.514 1.00 91.94 201 SER A CA 1
ATOM 1577 C C . SER A 1 201 ? 11.867 -13.225 6.525 1.00 91.94 201 SER A C 1
ATOM 1579 O O . SER A 1 201 ? 11.555 -12.831 7.648 1.00 91.94 201 SER A O 1
ATOM 1581 N N . SER A 1 202 ? 11.659 -14.487 6.137 1.00 93.25 202 SER A N 1
ATOM 1582 C CA . SER A 1 202 ? 11.339 -15.583 7.067 1.00 93.25 202 SER A CA 1
ATOM 1583 C C . SER A 1 202 ? 12.591 -16.237 7.675 1.00 93.25 202 SER A C 1
ATOM 1585 O O . SER A 1 202 ? 12.472 -17.156 8.480 1.00 93.25 202 SER A O 1
ATOM 1587 N N . LEU A 1 203 ? 13.801 -15.793 7.314 1.00 92.06 203 LEU A N 1
ATOM 1588 C CA . LEU A 1 203 ? 15.072 -16.340 7.794 1.00 92.06 203 LEU A CA 1
ATOM 1589 C C . LEU A 1 203 ? 15.521 -15.611 9.066 1.00 92.06 203 LEU A C 1
ATOM 1591 O O . LEU A 1 203 ? 16.417 -14.769 9.042 1.00 92.06 203 LEU A O 1
ATOM 1595 N N . TYR A 1 204 ? 14.886 -15.935 10.190 1.00 93.12 204 TYR A N 1
ATOM 1596 C CA . TYR A 1 204 ? 15.197 -15.336 11.487 1.00 93.12 204 TYR A CA 1
ATOM 1597 C C . TYR A 1 204 ? 15.114 -16.344 12.637 1.00 93.12 204 TYR A C 1
ATOM 1599 O O . TYR A 1 204 ? 14.510 -17.414 12.537 1.00 93.12 204 TYR A O 1
ATOM 1607 N N . ASN A 1 205 ? 15.737 -15.987 13.753 1.00 92.00 205 ASN A N 1
ATOM 1608 C CA . ASN A 1 205 ? 15.490 -16.544 15.075 1.00 92.00 205 ASN A CA 1
ATOM 1609 C C . ASN A 1 205 ? 14.711 -15.521 15.897 1.00 92.00 205 ASN A C 1
ATOM 1611 O O . ASN A 1 205 ? 14.826 -14.318 15.665 1.00 92.00 205 ASN A O 1
ATOM 1615 N N . VAL A 1 206 ? 13.934 -16.006 16.857 1.00 95.88 206 VAL A N 1
ATOM 1616 C CA . VAL A 1 206 ? 13.192 -15.161 17.791 1.00 95.88 206 VAL A CA 1
ATOM 1617 C C . VAL A 1 206 ? 13.801 -15.350 19.176 1.00 95.88 206 VAL A C 1
ATOM 1619 O O . VAL A 1 206 ? 14.127 -16.472 19.563 1.00 95.88 206 VAL A O 1
ATOM 1622 N N . SER A 1 207 ? 13.957 -14.265 19.921 1.00 95.62 207 SER A N 1
ATOM 1623 C CA . SER A 1 207 ? 14.243 -14.280 21.355 1.00 95.62 207 SER A CA 1
ATOM 1624 C C . SER A 1 207 ? 13.301 -13.323 22.077 1.00 95.62 207 SER A C 1
ATOM 1626 O O . SER A 1 207 ? 12.748 -12.408 21.465 1.00 95.62 207 SER A O 1
ATOM 1628 N N . TYR A 1 208 ? 13.097 -13.547 23.371 1.00 96.75 208 TYR A N 1
ATOM 1629 C CA . TYR A 1 208 ? 12.239 -12.719 24.207 1.00 96.75 208 TYR A CA 1
ATOM 1630 C C . TYR A 1 208 ? 13.007 -12.255 25.443 1.00 96.75 208 TYR A C 1
ATOM 1632 O O . TYR A 1 208 ? 13.689 -13.051 26.087 1.00 96.75 208 TYR A O 1
ATOM 1640 N N . ASP A 1 209 ? 12.918 -10.961 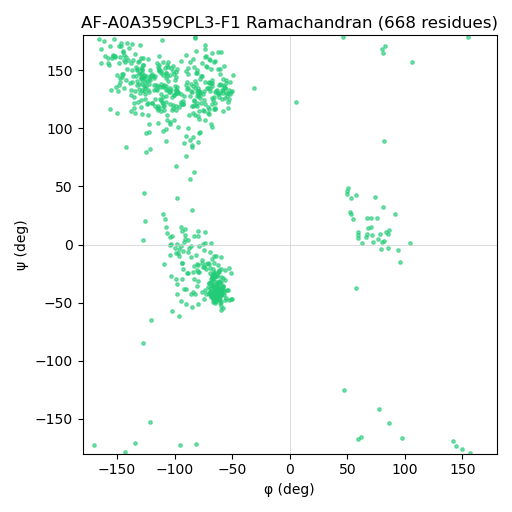25.739 1.00 94.69 209 ASP A N 1
ATOM 1641 C CA . ASP A 1 209 ? 13.468 -10.346 26.944 1.00 94.69 209 ASP A CA 1
ATOM 1642 C C . ASP A 1 209 ? 12.314 -10.006 27.895 1.00 94.69 209 ASP A C 1
ATOM 1644 O O . ASP A 1 209 ? 11.563 -9.058 27.649 1.00 94.69 209 ASP A O 1
ATOM 1648 N N . ASP A 1 210 ? 12.191 -10.773 28.983 1.00 91.00 210 ASP A N 1
ATOM 1649 C CA . ASP A 1 210 ? 11.167 -10.585 30.019 1.00 91.00 210 ASP A CA 1
ATOM 1650 C C . ASP A 1 210 ? 11.254 -9.212 30.703 1.00 91.00 210 ASP A C 1
ATOM 1652 O O . ASP A 1 210 ? 10.239 -8.648 31.110 1.00 91.00 210 ASP A O 1
ATOM 1656 N N . THR A 1 211 ? 12.461 -8.654 30.832 1.00 91.12 211 THR A N 1
ATOM 1657 C CA . THR A 1 211 ? 12.683 -7.379 31.532 1.00 91.12 211 THR A CA 1
ATOM 1658 C C . THR A 1 211 ? 12.238 -6.211 30.660 1.00 91.12 211 THR A C 1
ATOM 1660 O O . THR A 1 211 ? 11.624 -5.260 31.145 1.00 91.12 211 THR A O 1
ATOM 1663 N N . ALA A 1 212 ? 12.535 -6.289 29.362 1.00 89.69 212 ALA A N 1
ATOM 1664 C CA . ALA A 1 212 ? 12.144 -5.286 28.377 1.00 89.69 212 ALA A CA 1
ATOM 1665 C C . ALA A 1 212 ? 10.755 -5.539 27.759 1.00 89.69 212 ALA A C 1
ATOM 1667 O O . ALA A 1 212 ? 10.284 -4.708 26.981 1.00 89.69 212 ALA A O 1
ATOM 1668 N N . ASN A 1 213 ? 10.110 -6.673 28.061 1.00 92.81 213 ASN A N 1
ATOM 1669 C CA . ASN A 1 213 ? 8.836 -7.111 27.477 1.00 92.81 213 ASN A CA 1
ATOM 1670 C C . ASN A 1 213 ? 8.840 -7.043 25.934 1.00 92.81 213 ASN A C 1
ATOM 1672 O O . ASN A 1 213 ? 7.915 -6.515 25.304 1.00 92.81 213 ASN A O 1
ATOM 1676 N N . THR A 1 214 ? 9.942 -7.501 25.329 1.00 96.94 214 THR A N 1
ATOM 1677 C CA . THR A 1 214 ? 10.271 -7.267 23.915 1.00 96.94 214 THR A CA 1
ATOM 1678 C C . THR A 1 214 ? 10.753 -8.543 23.233 1.00 96.94 214 THR A C 1
ATOM 1680 O O . THR A 1 214 ? 11.653 -9.221 23.725 1.00 96.94 214 THR A O 1
ATOM 1683 N N . TYR A 1 215 ? 10.197 -8.830 22.056 1.00 97.62 215 TYR A N 1
ATOM 1684 C CA . TYR A 1 215 ? 10.693 -9.851 21.137 1.00 97.62 215 TYR A CA 1
ATOM 1685 C C . TYR A 1 215 ? 11.739 -9.262 20.196 1.00 97.62 215 TYR A C 1
ATOM 1687 O O . TYR A 1 215 ? 11.528 -8.194 19.618 1.00 97.62 215 TYR A O 1
ATOM 1695 N N . THR A 1 216 ? 12.844 -9.978 20.007 1.00 96.44 216 THR A N 1
ATOM 1696 C CA . THR A 1 216 ? 13.878 -9.655 19.020 1.00 96.44 216 THR A CA 1
ATOM 1697 C C . THR A 1 216 ? 13.901 -10.728 17.939 1.00 96.44 216 THR A C 1
ATOM 1699 O O . THR A 1 216 ? 14.032 -11.915 18.227 1.00 96.44 216 THR A O 1
ATOM 1702 N N . PHE A 1 217 ? 13.774 -10.294 16.690 1.00 95.31 217 PHE A N 1
ATOM 1703 C CA . PHE A 1 217 ? 13.878 -11.108 15.490 1.00 95.31 217 PHE A CA 1
ATOM 1704 C C . PHE A 1 217 ? 15.242 -10.836 14.854 1.00 95.31 217 PHE A C 1
ATOM 1706 O O . PHE A 1 217 ? 15.450 -9.769 14.269 1.00 95.31 217 PHE A O 1
ATOM 1713 N N . SER A 1 218 ? 16.159 -11.793 14.987 1.00 89.88 218 SER A N 1
ATOM 1714 C CA . SER A 1 218 ? 17.537 -11.696 14.489 1.00 89.88 218 SER A CA 1
ATOM 1715 C C . SER A 1 218 ? 17.732 -12.656 13.324 1.00 89.88 218 SER A C 1
ATOM 1717 O O . SER A 1 218 ? 17.498 -13.860 13.461 1.00 89.88 218 SER A O 1
ATOM 1719 N N . GLY A 1 219 ? 18.144 -12.149 12.166 1.00 87.00 219 GLY A N 1
ATOM 1720 C CA . GLY A 1 219 ? 18.126 -12.934 10.938 1.00 87.00 219 GLY A CA 1
ATOM 1721 C C . GLY A 1 219 ? 18.842 -12.293 9.758 1.00 87.00 219 GLY A C 1
ATOM 1722 O O . GLY A 1 219 ? 19.498 -11.262 9.884 1.00 87.00 219 GLY A O 1
ATOM 1723 N N . PHE A 1 220 ? 18.698 -12.938 8.605 1.00 85.38 220 PHE A N 1
ATOM 1724 C CA . PHE A 1 220 ? 19.342 -12.572 7.344 1.00 85.38 220 PHE A CA 1
ATOM 1725 C C . PHE A 1 220 ? 18.309 -12.521 6.217 1.00 85.38 220 PHE A C 1
ATOM 1727 O O . PHE A 1 220 ? 17.170 -12.956 6.380 1.00 85.38 220 PHE A O 1
ATOM 1734 N N . GLY A 1 221 ? 18.710 -12.038 5.045 1.00 88.25 221 GLY A N 1
ATOM 1735 C CA . GLY A 1 221 ? 17.866 -12.067 3.855 1.00 88.25 221 GLY A CA 1
ATOM 1736 C C . GLY A 1 221 ? 16.829 -10.945 3.775 1.00 88.25 221 GLY A C 1
ATOM 1737 O O . GLY A 1 221 ? 16.502 -10.275 4.753 1.00 88.25 221 GLY A O 1
ATOM 1738 N N . HIS A 1 222 ? 16.285 -10.771 2.573 1.00 89.25 222 HIS A N 1
ATOM 1739 C CA . HIS A 1 222 ? 15.234 -9.818 2.246 1.00 89.25 222 HIS A CA 1
ATOM 1740 C C . HIS A 1 222 ? 14.373 -10.366 1.101 1.00 89.25 222 HIS A C 1
ATOM 1742 O O . HIS A 1 222 ? 14.828 -10.504 -0.038 1.00 89.25 222 HIS A O 1
ATOM 1748 N N . GLY A 1 223 ? 13.115 -10.674 1.418 1.00 88.56 223 GLY A N 1
ATOM 1749 C CA . GLY A 1 223 ? 12.155 -11.323 0.530 1.00 88.56 223 GLY A CA 1
ATOM 1750 C C . GLY A 1 223 ? 12.044 -12.838 0.734 1.00 88.56 223 GLY A C 1
ATOM 1751 O O . GLY A 1 223 ? 12.489 -13.405 1.741 1.00 88.56 223 GLY A O 1
ATOM 1752 N N . HIS A 1 224 ? 11.408 -13.494 -0.237 1.00 90.38 224 HIS A N 1
ATOM 1753 C CA . HIS A 1 224 ? 11.027 -14.908 -0.162 1.00 90.38 224 HIS A CA 1
ATOM 1754 C C . HIS A 1 224 ? 12.210 -15.885 -0.290 1.00 90.38 224 HIS A C 1
ATOM 1756 O O . HIS A 1 224 ? 12.100 -17.019 0.162 1.00 90.38 224 HIS A O 1
ATOM 1762 N N . GLY A 1 225 ? 13.348 -15.474 -0.867 1.00 91.12 225 GLY A N 1
ATOM 1763 C CA . GLY A 1 225 ? 14.548 -16.318 -1.003 1.00 91.12 225 GLY A CA 1
ATOM 1764 C C . GLY A 1 225 ? 14.480 -17.378 -2.108 1.00 91.12 225 GLY A C 1
ATOM 1765 O O . GLY A 1 225 ? 15.397 -18.176 -2.245 1.00 91.12 225 GLY A O 1
ATOM 1766 N N . VAL A 1 226 ? 13.409 -17.399 -2.901 1.00 94.75 226 VAL A N 1
ATOM 1767 C CA . VAL A 1 226 ? 13.240 -18.328 -4.035 1.00 94.75 226 VAL A CA 1
ATOM 1768 C C . VAL A 1 226 ? 13.872 -17.744 -5.298 1.00 94.75 226 VAL A C 1
ATOM 1770 O O . VAL A 1 226 ? 13.529 -16.628 -5.693 1.00 94.75 226 VAL A O 1
ATOM 1773 N N . GLY A 1 227 ? 14.730 -18.525 -5.957 1.00 95.75 227 GLY A N 1
ATOM 1774 C CA . GLY A 1 227 ? 15.400 -18.145 -7.202 1.00 95.75 227 GLY A CA 1
ATOM 1775 C C . GLY A 1 227 ? 16.573 -17.191 -6.984 1.00 95.75 227 GLY A C 1
ATOM 1776 O O . GLY A 1 227 ? 17.346 -17.367 -6.048 1.00 95.75 227 GLY A O 1
ATOM 1777 N N . LEU A 1 228 ? 16.747 -16.211 -7.875 1.00 97.44 228 LEU A N 1
ATOM 1778 C CA . LEU A 1 228 ? 17.926 -15.332 -7.893 1.00 97.44 228 LEU A CA 1
ATOM 1779 C C . LEU A 1 228 ? 17.983 -14.413 -6.659 1.00 97.44 228 LEU A C 1
ATOM 1781 O O . LEU A 1 228 ? 17.096 -13.579 -6.471 1.00 97.44 228 LEU A O 1
ATOM 1785 N N . SER A 1 229 ? 19.055 -14.508 -5.864 1.00 95.62 229 SER A N 1
ATOM 1786 C CA . SER A 1 229 ? 19.421 -13.473 -4.885 1.00 95.62 229 SER A CA 1
ATOM 1787 C C . SER A 1 229 ? 20.142 -12.319 -5.579 1.00 95.62 229 SER A C 1
ATOM 1789 O O . SER A 1 229 ? 21.133 -12.524 -6.284 1.00 95.62 229 SER A O 1
ATOM 1791 N N . GLN A 1 230 ? 19.671 -11.088 -5.368 1.00 94.31 230 GLN A N 1
ATOM 1792 C CA . GLN A 1 230 ? 20.283 -9.908 -5.976 1.00 94.31 230 GLN A CA 1
ATOM 1793 C C . GLN A 1 230 ? 21.665 -9.596 -5.378 1.00 94.31 230 GLN A C 1
ATOM 1795 O O . GLN A 1 230 ? 22.604 -9.290 -6.121 1.00 94.31 230 GLN A O 1
ATOM 1800 N N . ILE A 1 231 ? 21.820 -9.716 -4.052 1.00 91.62 231 ILE A N 1
ATOM 1801 C CA . ILE A 1 231 ? 23.126 -9.589 -3.384 1.00 91.62 231 ILE A CA 1
ATOM 1802 C C . ILE A 1 231 ? 24.061 -10.728 -3.795 1.00 91.62 231 ILE A C 1
ATOM 1804 O O . ILE A 1 231 ? 25.224 -10.476 -4.121 1.00 91.62 231 ILE A O 1
ATOM 1808 N N . GLY A 1 232 ? 23.568 -11.964 -3.828 1.00 94.56 232 GLY A N 1
ATOM 1809 C CA . GLY A 1 232 ? 24.395 -13.102 -4.209 1.00 94.56 232 GLY A CA 1
ATOM 1810 C C . GLY A 1 232 ? 24.854 -13.021 -5.669 1.00 94.56 232 GLY A C 1
ATOM 1811 O O . GLY A 1 232 ? 26.034 -13.227 -5.955 1.00 94.56 232 GLY A O 1
ATOM 1812 N N . ALA A 1 233 ? 23.992 -12.575 -6.589 1.00 97.31 233 ALA A N 1
ATOM 1813 C CA . ALA A 1 233 ? 24.364 -12.296 -7.977 1.00 97.31 233 ALA A CA 1
ATOM 1814 C C . ALA A 1 233 ? 25.463 -11.227 -8.089 1.00 97.31 233 ALA A C 1
ATOM 1816 O O . ALA A 1 233 ? 26.416 -11.407 -8.851 1.00 97.31 233 ALA A O 1
ATOM 1817 N N . ARG A 1 234 ? 25.366 -10.140 -7.308 1.00 95.50 234 ARG A N 1
ATOM 1818 C CA . ARG A 1 234 ? 26.408 -9.104 -7.231 1.00 95.50 234 ARG A CA 1
ATOM 1819 C C . ARG A 1 234 ? 27.743 -9.705 -6.808 1.00 95.50 234 ARG A C 1
ATOM 1821 O O . ARG A 1 234 ? 28.728 -9.555 -7.524 1.00 95.50 234 ARG A O 1
ATOM 1828 N N . ASN A 1 235 ? 27.761 -10.410 -5.682 1.00 94.50 235 ASN A N 1
ATOM 1829 C CA . ASN A 1 235 ? 28.990 -10.937 -5.096 1.00 94.50 235 ASN A CA 1
ATOM 1830 C C . ASN A 1 235 ? 29.612 -12.043 -5.980 1.00 94.50 235 ASN A C 1
ATOM 1832 O O . ASN A 1 235 ? 30.833 -12.135 -6.097 1.00 94.50 235 ASN A O 1
ATOM 1836 N N . ARG A 1 236 ? 28.793 -12.851 -6.673 1.00 96.62 236 ARG A N 1
ATOM 1837 C CA . ARG A 1 236 ? 29.263 -13.819 -7.685 1.00 96.62 236 ARG A CA 1
ATOM 1838 C C . ARG A 1 236 ? 29.922 -13.136 -8.874 1.00 96.62 236 ARG A C 1
ATOM 1840 O O . ARG A 1 236 ? 30.983 -13.573 -9.317 1.00 96.62 236 ARG A O 1
ATOM 1847 N N . ALA A 1 237 ? 29.313 -12.062 -9.372 1.00 97.38 237 ALA A N 1
ATOM 1848 C CA . ALA A 1 237 ? 29.873 -11.276 -10.462 1.00 97.38 237 ALA A CA 1
ATOM 1849 C C . ALA A 1 237 ? 31.178 -10.570 -10.052 1.00 97.38 237 ALA A C 1
ATOM 1851 O O . ALA A 1 237 ? 32.120 -10.523 -10.840 1.00 97.38 237 ALA A O 1
ATOM 1852 N N . GLU A 1 238 ? 31.275 -10.072 -8.814 1.00 94.75 238 GLU A N 1
ATOM 1853 C CA . GLU A 1 238 ? 32.524 -9.530 -8.246 1.00 94.75 238 GLU A CA 1
ATOM 1854 C C . GLU A 1 238 ? 33.624 -10.595 -8.147 1.00 94.75 238 GLU A C 1
ATOM 1856 O O . GLU A 1 238 ? 34.795 -10.295 -8.372 1.00 94.75 238 GLU A O 1
ATOM 1861 N N . ALA A 1 239 ? 33.250 -11.853 -7.900 1.00 95.31 239 ALA A N 1
ATOM 1862 C CA . ALA A 1 239 ? 34.156 -13.000 -7.939 1.00 95.31 239 ALA A CA 1
ATOM 1863 C C . ALA A 1 239 ? 34.454 -13.523 -9.360 1.00 95.31 239 ALA A C 1
ATOM 1865 O O . ALA A 1 239 ? 35.100 -14.560 -9.511 1.00 95.31 239 ALA A O 1
ATOM 1866 N N . GLY A 1 240 ? 34.004 -12.819 -10.403 1.00 95.69 240 GLY A N 1
ATOM 1867 C CA . GLY A 1 240 ? 34.324 -13.115 -11.799 1.00 95.69 240 GLY A CA 1
ATOM 1868 C C . GLY A 1 240 ? 33.428 -14.155 -12.475 1.00 95.69 240 GLY A C 1
ATOM 1869 O O . GLY A 1 240 ? 33.742 -14.571 -13.589 1.00 95.69 240 GLY A O 1
ATOM 1870 N N . GLN A 1 241 ? 32.325 -14.577 -11.846 1.00 98.12 241 GLN A N 1
ATOM 1871 C CA . GLN A 1 241 ? 31.351 -15.460 -12.499 1.00 98.12 241 GLN A CA 1
ATOM 1872 C C . GLN A 1 241 ? 30.593 -14.709 -13.599 1.00 98.12 241 GLN A C 1
ATOM 1874 O O . GLN A 1 241 ? 30.207 -13.549 -13.426 1.00 98.12 241 GLN A O 1
ATOM 1879 N N . SER A 1 242 ? 30.352 -15.384 -14.724 1.00 97.88 242 SER A N 1
ATOM 1880 C CA . SER A 1 242 ? 29.529 -14.826 -15.798 1.00 97.88 242 SER A CA 1
ATOM 1881 C C . SER A 1 242 ? 28.048 -14.833 -15.417 1.00 97.88 242 SER A C 1
ATOM 1883 O O . SER A 1 242 ? 27.613 -15.612 -14.566 1.00 97.88 242 SER A O 1
ATOM 1885 N N . PHE A 1 243 ? 27.229 -14.028 -16.097 1.00 98.25 243 PHE A N 1
ATOM 1886 C CA . PHE A 1 243 ? 25.779 -14.046 -15.881 1.00 98.25 243 PHE A CA 1
ATOM 1887 C C . PHE A 1 243 ? 25.156 -15.433 -16.132 1.00 98.25 243 PHE A C 1
ATOM 1889 O O . PHE A 1 243 ? 24.159 -15.783 -15.505 1.00 98.25 243 PHE A O 1
ATOM 1896 N N . ILE A 1 244 ? 25.753 -16.239 -17.018 1.00 97.31 244 ILE A N 1
ATOM 1897 C CA . ILE A 1 244 ? 25.329 -17.618 -17.293 1.00 97.31 244 ILE A CA 1
ATOM 1898 C C . ILE A 1 244 ? 25.574 -18.503 -16.071 1.00 97.31 244 ILE A C 1
ATOM 1900 O O . ILE A 1 244 ? 24.680 -19.254 -15.684 1.00 97.31 244 ILE A O 1
ATOM 1904 N N . ASP A 1 245 ? 26.755 -18.402 -15.458 1.00 97.56 245 ASP A N 1
ATOM 1905 C CA . ASP A 1 245 ? 27.105 -19.170 -14.257 1.00 97.56 245 ASP A CA 1
ATOM 1906 C C . ASP A 1 245 ? 26.209 -18.773 -13.080 1.00 97.56 245 ASP A C 1
ATOM 1908 O O . ASP A 1 245 ? 25.700 -19.636 -12.366 1.00 97.56 245 ASP A O 1
ATOM 1912 N N . ILE A 1 246 ? 25.945 -17.470 -12.933 1.00 98.38 246 ILE A N 1
ATOM 1913 C CA . ILE A 1 246 ? 25.040 -16.922 -11.917 1.00 98.38 246 ILE A CA 1
ATOM 1914 C C . ILE A 1 246 ? 23.631 -17.498 -12.090 1.00 98.38 246 ILE A C 1
ATOM 1916 O O . ILE A 1 246 ? 23.067 -18.050 -11.149 1.00 98.38 246 ILE A O 1
ATOM 1920 N N . LEU A 1 247 ? 23.054 -17.414 -13.290 1.00 98.19 247 LEU A N 1
ATOM 1921 C CA . LEU A 1 247 ? 21.698 -17.907 -13.541 1.00 98.19 247 LEU A CA 1
ATOM 1922 C C . LEU A 1 247 ? 21.594 -19.425 -13.382 1.00 98.19 247 LEU A C 1
ATOM 1924 O O . LEU A 1 247 ? 20.651 -19.900 -12.759 1.00 98.19 247 LEU A O 1
ATOM 1928 N N . LYS A 1 248 ? 22.571 -20.192 -13.878 1.00 96.88 248 LYS A N 1
ATOM 1929 C CA . LYS A 1 248 ? 22.598 -21.651 -13.687 1.00 96.88 248 LYS A CA 1
ATOM 1930 C C . LYS A 1 248 ? 22.779 -22.053 -12.230 1.00 96.88 248 LYS A C 1
ATOM 1932 O O . LYS A 1 248 ? 22.337 -23.132 -11.850 1.00 96.88 248 LYS A O 1
ATOM 1937 N N . PHE A 1 249 ? 23.415 -21.207 -11.419 1.00 97.50 249 PHE A N 1
ATOM 1938 C CA . PHE A 1 249 ? 23.422 -21.412 -9.982 1.00 97.50 249 PHE A CA 1
ATOM 1939 C C . PHE A 1 249 ? 22.021 -21.228 -9.402 1.00 97.50 249 PHE A C 1
ATOM 1941 O O . PHE A 1 249 ? 21.584 -22.108 -8.686 1.00 97.50 249 PHE A O 1
ATOM 1948 N N . TYR A 1 250 ? 21.286 -20.154 -9.691 1.00 97.81 250 TYR A N 1
ATOM 1949 C CA . TYR A 1 250 ? 19.982 -19.932 -9.039 1.00 97.81 250 TYR A CA 1
ATOM 1950 C C . TYR A 1 250 ? 18.820 -20.737 -9.622 1.00 97.81 250 TYR A C 1
ATOM 1952 O O . TYR A 1 250 ? 17.843 -20.980 -8.916 1.00 97.81 250 TYR A O 1
ATOM 1960 N N . TYR A 1 251 ? 18.925 -21.166 -10.879 1.00 97.25 251 TYR A N 1
ATOM 1961 C CA . TYR A 1 251 ? 17.879 -21.904 -11.574 1.00 97.25 251 TYR A CA 1
ATOM 1962 C C . TYR A 1 251 ? 18.413 -23.258 -12.057 1.00 97.25 251 TYR A C 1
ATOM 1964 O O . TYR A 1 251 ? 19.161 -23.336 -13.032 1.00 97.25 251 TYR A O 1
ATOM 1972 N N . ASP A 1 252 ? 18.047 -24.338 -11.366 1.00 93.06 252 ASP A N 1
ATOM 1973 C CA . ASP A 1 252 ? 18.640 -25.659 -11.605 1.00 93.06 252 ASP A CA 1
ATOM 1974 C C . ASP A 1 252 ? 18.241 -26.254 -12.958 1.00 93.06 252 ASP A C 1
ATOM 1976 O O . ASP A 1 252 ? 17.071 -26.296 -13.335 1.00 93.06 252 ASP A O 1
ATOM 1980 N N . GLY A 1 253 ? 19.234 -26.758 -13.695 1.00 93.25 253 GLY A N 1
ATOM 1981 C CA . GLY A 1 253 ? 19.013 -27.467 -14.957 1.00 93.25 253 GLY A CA 1
ATOM 1982 C C . GLY A 1 253 ? 18.483 -26.600 -16.103 1.00 93.25 253 GLY A C 1
ATOM 1983 O O . GLY A 1 253 ? 18.024 -27.153 -17.101 1.00 93.25 253 GLY A O 1
ATOM 1984 N N . VAL A 1 254 ? 18.532 -25.268 -15.991 1.00 95.38 254 VAL A N 1
ATOM 1985 C CA . VAL A 1 254 ? 18.073 -24.388 -17.072 1.00 95.38 254 VAL A CA 1
ATOM 1986 C C . VAL A 1 254 ? 19.078 -24.288 -18.217 1.00 95.38 254 VAL A C 1
ATOM 1988 O O . VAL A 1 254 ? 20.299 -24.230 -18.035 1.00 95.38 254 VAL A O 1
ATOM 1991 N N . GLU A 1 255 ? 18.542 -24.176 -19.424 1.00 94.25 255 GLU A N 1
ATOM 1992 C CA . GLU A 1 255 ? 19.265 -23.784 -20.624 1.00 94.25 255 GLU A CA 1
ATOM 1993 C C . GLU A 1 255 ? 19.034 -22.300 -20.899 1.00 94.25 255 GLU A C 1
ATOM 1995 O O . GLU A 1 255 ? 17.898 -21.831 -20.900 1.00 94.25 255 GLU A O 1
ATOM 2000 N N . ILE A 1 256 ? 20.102 -21.554 -21.177 1.00 94.31 256 ILE A N 1
ATOM 2001 C CA . ILE A 1 256 ? 20.006 -20.145 -21.567 1.00 94.31 256 ILE A CA 1
ATOM 2002 C C . ILE A 1 256 ? 20.172 -20.073 -23.078 1.00 94.31 256 ILE A C 1
ATOM 2004 O O . ILE A 1 256 ? 21.221 -20.447 -23.606 1.00 94.31 256 ILE A O 1
ATOM 2008 N N . LYS A 1 257 ? 19.136 -19.608 -23.777 1.00 91.56 257 LYS A N 1
ATOM 2009 C CA . LYS A 1 257 ? 19.125 -19.493 -25.240 1.00 91.56 257 LYS A CA 1
ATOM 2010 C C . LYS A 1 257 ? 18.704 -18.098 -25.659 1.00 91.56 257 LYS A C 1
ATOM 2012 O O . LYS A 1 257 ? 17.896 -17.450 -24.998 1.00 91.56 257 LYS A O 1
ATOM 2017 N N . LYS A 1 258 ? 19.252 -17.646 -26.784 1.00 88.06 258 LYS A N 1
ATOM 2018 C CA . LYS A 1 258 ? 18.742 -16.471 -27.480 1.00 88.06 258 LYS A CA 1
ATOM 2019 C C . LYS A 1 258 ? 17.515 -16.886 -28.285 1.00 88.06 258 LYS A C 1
ATOM 2021 O O . LYS A 1 258 ? 17.567 -17.865 -29.021 1.00 88.06 258 LYS A O 1
ATOM 2026 N N . MET A 1 259 ? 16.428 -16.156 -28.109 1.00 79.44 259 MET A N 1
ATOM 2027 C CA . MET A 1 259 ? 15.169 -16.371 -28.799 1.00 79.44 259 MET A CA 1
ATOM 2028 C C . MET A 1 259 ? 15.044 -15.328 -29.912 1.00 79.44 259 MET A C 1
ATOM 2030 O O . MET A 1 259 ? 15.016 -14.122 -29.646 1.00 79.44 259 MET A O 1
ATOM 2034 N N . ASP A 1 260 ? 15.016 -15.783 -31.162 1.00 58.81 260 ASP A N 1
ATOM 2035 C CA . ASP A 1 260 ? 14.862 -14.913 -32.328 1.00 58.81 260 ASP A CA 1
ATOM 2036 C C . ASP A 1 260 ? 13.364 -14.655 -32.573 1.00 58.81 260 ASP A C 1
ATOM 2038 O O . ASP A 1 260 ? 12.711 -15.342 -33.351 1.00 58.81 260 ASP A O 1
ATOM 2042 N N . GLY A 1 261 ? 12.811 -13.667 -31.860 1.00 54.59 261 GLY A N 1
ATOM 2043 C CA . GLY A 1 261 ? 11.389 -13.294 -31.908 1.00 54.59 261 GLY A CA 1
ATOM 2044 C C . GLY A 1 261 ? 10.599 -13.724 -30.666 1.00 54.59 261 GLY A C 1
ATOM 2045 O O . GLY A 1 261 ? 11.014 -14.615 -29.933 1.00 54.59 261 GLY A O 1
ATOM 2046 N N . LEU A 1 262 ? 9.475 -13.049 -30.389 1.00 41.00 262 LEU A N 1
ATOM 2047 C CA . LEU A 1 262 ? 8.520 -13.483 -29.359 1.00 41.00 262 LEU A CA 1
ATOM 2048 C C . LEU A 1 262 ? 7.869 -14.795 -29.836 1.00 41.00 262 LEU A C 1
ATOM 2050 O O . LEU A 1 262 ? 7.494 -14.844 -31.009 1.00 41.00 262 LEU A O 1
ATOM 2054 N N . PRO A 1 263 ? 7.695 -15.831 -28.995 1.00 41.56 263 PRO A N 1
ATOM 2055 C CA . PRO A 1 263 ? 6.903 -16.986 -29.374 1.00 41.56 263 PRO A CA 1
ATOM 2056 C C . PRO A 1 263 ? 5.460 -16.500 -29.465 1.00 41.56 263 PRO A C 1
ATOM 2058 O O . PRO A 1 263 ? 4.806 -16.240 -28.457 1.00 41.56 263 PRO A O 1
ATOM 2061 N N . VAL A 1 264 ? 4.992 -16.322 -30.692 1.00 36.25 264 VAL A N 1
ATOM 2062 C CA . VAL A 1 264 ? 3.583 -16.505 -30.998 1.00 36.25 264 VAL A CA 1
ATOM 2063 C C . VAL A 1 264 ? 3.458 -18.022 -31.096 1.00 36.25 264 VAL A C 1
ATOM 2065 O O . VAL A 1 264 ? 4.136 -18.624 -31.921 1.00 36.25 264 VAL A O 1
ATOM 2068 N N . ASP A 1 265 ? 2.701 -18.618 -30.182 1.00 36.34 265 ASP A N 1
ATOM 2069 C CA . ASP A 1 265 ? 2.487 -20.063 -30.021 1.00 36.34 265 ASP A CA 1
ATOM 2070 C C . ASP A 1 265 ? 3.588 -20.827 -29.260 1.00 36.34 265 ASP A C 1
ATOM 2072 O O . ASP A 1 265 ? 4.517 -21.410 -29.816 1.00 36.34 265 ASP A O 1
ATOM 2076 N N . ALA A 1 266 ? 3.420 -20.895 -27.938 1.00 32.03 266 ALA A N 1
ATOM 2077 C CA . ALA A 1 266 ? 3.893 -22.020 -27.140 1.00 32.03 266 ALA A CA 1
ATOM 2078 C C . ALA A 1 266 ? 2.696 -22.572 -26.356 1.00 32.03 266 ALA A C 1
ATOM 2080 O O . ALA A 1 266 ? 2.306 -22.019 -25.331 1.00 32.03 266 ALA A O 1
ATOM 2081 N N . ASP A 1 267 ? 2.104 -23.610 -26.942 1.00 30.75 267 ASP A N 1
ATOM 2082 C CA . ASP A 1 267 ? 1.106 -24.551 -26.437 1.00 30.75 267 ASP A CA 1
ATOM 2083 C C . ASP A 1 267 ? 0.506 -24.314 -25.041 1.00 30.75 267 ASP A C 1
ATOM 2085 O O . ASP A 1 267 ? 1.154 -24.372 -23.990 1.00 30.75 267 ASP A O 1
ATOM 2089 N N . THR A 1 268 ? -0.820 -24.206 -25.082 1.00 28.56 268 THR A N 1
ATOM 2090 C CA . THR A 1 268 ? -1.773 -24.719 -24.097 1.00 28.56 268 THR A CA 1
ATOM 2091 C C . THR A 1 268 ? -1.235 -25.995 -23.425 1.00 28.56 268 THR A C 1
ATOM 2093 O O . THR A 1 268 ? -0.757 -26.885 -24.129 1.00 28.56 268 THR A O 1
ATOM 2096 N N . PRO A 1 269 ? -1.308 -26.154 -22.092 1.00 30.05 269 PRO A N 1
ATOM 2097 C CA . PRO A 1 269 ? -0.942 -27.421 -21.473 1.00 30.05 269 PRO A CA 1
ATOM 2098 C C . PRO A 1 269 ? -1.802 -28.552 -22.059 1.00 30.05 269 PRO A C 1
ATOM 2100 O O . PRO A 1 269 ? -3.017 -28.565 -21.871 1.00 30.05 269 PRO A O 1
ATOM 2103 N N . GLN A 1 270 ? -1.179 -29.497 -22.774 1.00 26.70 270 GLN A N 1
ATOM 2104 C CA . GLN A 1 270 ? -1.734 -30.839 -22.908 1.00 26.70 270 GLN A CA 1
ATOM 2105 C C . GLN A 1 270 ? -1.670 -31.481 -21.527 1.00 26.70 270 GLN A C 1
ATOM 2107 O O . GLN A 1 270 ? -0.611 -31.904 -21.064 1.00 26.70 270 GLN A O 1
ATOM 2112 N N . ASP A 1 271 ? -2.824 -31.476 -20.880 1.00 29.61 271 ASP A N 1
ATOM 2113 C CA . ASP A 1 271 ? -3.123 -32.243 -19.690 1.00 29.61 271 ASP A CA 1
ATOM 2114 C C . ASP A 1 271 ? -3.284 -33.711 -20.107 1.00 29.61 271 ASP A C 1
ATOM 2116 O O . ASP A 1 271 ? -4.233 -34.085 -20.801 1.00 29.61 271 ASP A O 1
ATOM 2120 N N . THR A 1 272 ? -2.301 -34.536 -19.759 1.00 30.23 272 THR A N 1
ATOM 2121 C CA . THR A 1 272 ? -2.473 -35.987 -19.707 1.00 30.23 272 THR A CA 1
ATOM 2122 C C . THR A 1 272 ? -2.712 -36.375 -18.259 1.00 30.23 272 THR A C 1
ATOM 2124 O O . THR A 1 272 ? -1.860 -37.022 -17.664 1.00 30.23 272 THR A O 1
ATOM 2127 N N . ASP A 1 273 ? -3.852 -35.969 -17.706 1.00 30.27 273 ASP A N 1
ATOM 2128 C CA . ASP A 1 273 ? -4.508 -36.661 -16.605 1.00 30.27 273 ASP A CA 1
ATOM 2129 C C . ASP A 1 273 ? -6.038 -36.468 -16.683 1.00 30.27 273 ASP A C 1
ATOM 2131 O O . ASP A 1 273 ? -6.577 -35.500 -17.211 1.00 30.27 273 ASP A O 1
ATOM 2135 N N . THR A 1 274 ? -6.749 -37.506 -16.264 1.00 26.39 274 THR A N 1
ATOM 2136 C CA . THR A 1 274 ? -8.193 -37.764 -16.437 1.00 26.39 274 THR A CA 1
ATOM 2137 C C . THR A 1 274 ? -9.085 -36.639 -15.853 1.00 26.39 274 THR A C 1
ATOM 2139 O O . THR A 1 274 ? -8.769 -36.136 -14.779 1.00 26.39 274 THR A O 1
ATOM 2142 N N . PRO A 1 275 ? -10.224 -36.247 -16.476 1.00 31.80 275 PRO A N 1
ATOM 2143 C CA . PRO A 1 275 ? -10.917 -34.996 -16.150 1.00 31.80 275 PRO A CA 1
ATOM 2144 C C . PRO A 1 275 ? -11.619 -35.016 -14.784 1.00 31.80 275 PRO A C 1
ATOM 2146 O O . PRO A 1 275 ? -12.643 -35.679 -14.605 1.00 31.80 275 PRO A O 1
ATOM 2149 N N . THR A 1 276 ? -11.135 -34.202 -13.849 1.00 40.34 276 THR A N 1
ATOM 2150 C CA . THR A 1 276 ? -11.904 -33.714 -12.694 1.00 40.34 276 THR A CA 1
ATOM 2151 C C . THR A 1 276 ? -12.728 -32.500 -13.133 1.00 40.34 276 THR A C 1
ATOM 2153 O O . THR A 1 276 ? -12.204 -31.534 -13.683 1.00 40.34 276 THR A O 1
ATOM 2156 N N . SER A 1 277 ? -14.049 -32.546 -12.950 1.00 54.72 277 SER A N 1
ATOM 2157 C CA . SER A 1 277 ? -14.966 -31.491 -13.401 1.00 54.72 277 SER A CA 1
ATOM 2158 C C . SER A 1 277 ? -14.686 -30.146 -12.721 1.00 54.72 277 SER A C 1
ATOM 2160 O O . SER A 1 277 ? -14.633 -30.078 -11.496 1.00 54.72 277 SER A O 1
ATOM 2162 N N . GLN A 1 278 ? -14.578 -29.075 -13.512 1.00 63.09 278 GLN A N 1
ATOM 2163 C CA . GLN A 1 278 ? -14.379 -27.699 -13.039 1.00 63.09 278 GLN A CA 1
ATOM 2164 C C . GLN A 1 278 ? -15.469 -27.267 -12.025 1.00 63.09 278 GLN A C 1
ATOM 2166 O O . GLN A 1 278 ? -16.643 -27.606 -12.237 1.00 63.09 278 GLN A O 1
ATOM 2171 N N . PRO A 1 279 ? -15.125 -26.503 -10.961 1.00 73.19 279 PRO A N 1
ATOM 2172 C CA . PRO A 1 279 ? -16.098 -25.967 -10.009 1.00 73.19 279 PRO A CA 1
ATOM 2173 C C . PRO A 1 279 ? -17.184 -25.135 -10.698 1.00 73.19 279 PRO A C 1
ATOM 2175 O O . PRO A 1 279 ? -16.893 -24.305 -11.558 1.00 73.19 279 PRO A O 1
ATOM 2178 N N . LYS A 1 280 ? -18.441 -25.355 -10.321 1.00 82.62 280 LYS A N 1
ATOM 2179 C CA . LYS A 1 280 ? -19.616 -24.698 -10.897 1.00 82.62 280 LYS A CA 1
ATOM 2180 C C . LYS A 1 280 ? -20.691 -24.484 -9.836 1.00 82.62 280 LYS A C 1
ATOM 2182 O O . LYS A 1 280 ? -20.849 -25.326 -8.948 1.00 82.62 280 LYS A O 1
ATOM 2187 N N . ILE A 1 281 ? -21.453 -23.396 -9.951 1.00 84.94 281 ILE A N 1
ATOM 2188 C CA . ILE A 1 281 ? -22.654 -23.165 -9.147 1.00 84.94 281 ILE A CA 1
ATOM 2189 C C . ILE A 1 281 ? -23.828 -23.895 -9.816 1.00 84.94 281 ILE A C 1
ATOM 2191 O O . ILE A 1 281 ? -24.258 -23.559 -10.920 1.00 84.94 281 ILE A O 1
ATOM 2195 N N . ASN A 1 282 ? -24.346 -24.925 -9.150 1.00 83.62 282 ASN A N 1
ATOM 2196 C CA . ASN A 1 282 ? -25.448 -25.747 -9.650 1.00 83.62 282 ASN A CA 1
ATOM 2197 C C . ASN A 1 282 ? -26.806 -25.118 -9.356 1.00 83.62 282 ASN A C 1
ATOM 2199 O O . ASN A 1 282 ? -27.713 -25.172 -10.187 1.00 83.62 282 ASN A O 1
ATOM 2203 N N . SER A 1 283 ? -26.956 -24.560 -8.155 1.00 85.81 283 SER A N 1
ATOM 2204 C CA . SER A 1 283 ? -28.212 -23.978 -7.705 1.00 85.81 283 SER A CA 1
ATOM 2205 C C . SER A 1 283 ? -27.976 -22.863 -6.684 1.00 85.81 283 SER A C 1
ATOM 2207 O O . SER A 1 283 ? -26.902 -22.736 -6.093 1.00 85.81 283 SER A O 1
ATOM 2209 N N . SER A 1 284 ? -28.995 -22.029 -6.495 1.00 91.12 284 SER A N 1
ATOM 2210 C CA . SER A 1 284 ? -29.001 -20.939 -5.524 1.00 91.12 284 SER A CA 1
ATOM 2211 C C . SER A 1 284 ? -30.356 -20.877 -4.835 1.00 91.12 284 SER A C 1
ATOM 2213 O O . SER A 1 284 ? -31.383 -20.980 -5.510 1.00 91.12 284 SER A O 1
ATOM 2215 N N . LYS A 1 285 ? -30.377 -20.636 -3.524 1.00 92.88 285 LYS A N 1
ATOM 2216 C CA . LYS A 1 285 ? -31.601 -20.503 -2.731 1.00 92.88 285 LYS A CA 1
ATOM 2217 C C . LYS A 1 285 ? -31.559 -19.243 -1.877 1.00 92.88 285 LYS A C 1
ATOM 2219 O O . LYS A 1 285 ? -30.601 -19.021 -1.146 1.00 92.88 285 LYS A O 1
ATOM 2224 N N . VAL A 1 286 ? -32.622 -18.446 -1.937 1.00 92.88 286 VAL A N 1
ATOM 2225 C CA . VAL A 1 286 ? -32.812 -17.266 -1.083 1.00 92.88 286 VAL A CA 1
ATOM 2226 C C . VAL A 1 286 ? -33.760 -17.629 0.056 1.00 92.88 286 VAL A C 1
ATOM 2228 O O . VAL A 1 286 ? -34.837 -18.173 -0.186 1.00 92.88 286 VAL A O 1
ATOM 2231 N N . THR A 1 287 ? -33.359 -17.345 1.294 1.00 89.88 287 THR A N 1
ATOM 2232 C CA . THR A 1 287 ? -34.160 -17.595 2.499 1.00 89.88 287 THR A CA 1
ATOM 2233 C C . THR A 1 287 ? -34.303 -16.301 3.311 1.00 89.88 287 THR A C 1
ATOM 2235 O O . THR A 1 287 ? -33.285 -15.669 3.598 1.00 89.88 287 THR A O 1
ATOM 2238 N N . PRO A 1 288 ? -35.528 -15.901 3.712 1.00 87.00 288 PRO A N 1
ATOM 2239 C CA . PRO A 1 288 ? -36.819 -16.526 3.382 1.00 87.00 288 PRO A CA 1
ATOM 2240 C C . PRO A 1 288 ? -37.202 -16.338 1.900 1.00 87.00 288 PRO A C 1
ATOM 2242 O O . PRO A 1 288 ? -36.711 -15.420 1.258 1.00 87.00 288 PRO A O 1
ATOM 2245 N N . GLU A 1 289 ? -38.106 -17.169 1.361 1.00 83.50 289 GLU A N 1
ATOM 2246 C CA . GLU A 1 289 ? -38.569 -17.075 -0.047 1.00 83.50 289 GLU A CA 1
ATOM 2247 C C . GLU A 1 289 ? -39.268 -15.748 -0.378 1.00 83.50 289 GLU A C 1
ATOM 2249 O O . GLU A 1 289 ? -39.327 -15.339 -1.535 1.00 83.50 289 GLU A O 1
ATOM 2254 N N . LYS A 1 290 ? -39.785 -15.061 0.647 1.00 85.00 290 LYS A N 1
ATOM 2255 C CA . LYS A 1 290 ? -40.302 -13.693 0.560 1.00 85.00 290 LYS A CA 1
ATOM 2256 C C . LYS A 1 290 ? -39.528 -12.799 1.529 1.00 85.00 290 LYS A C 1
ATOM 2258 O O . LYS A 1 290 ? -39.981 -12.592 2.655 1.00 85.00 290 LYS A O 1
ATOM 2263 N N . PRO A 1 291 ? -38.340 -12.324 1.130 1.00 86.94 291 PRO A N 1
ATOM 2264 C CA . PRO A 1 291 ? -37.543 -11.394 1.911 1.00 86.94 291 PRO A CA 1
ATOM 2265 C C . PRO A 1 291 ? -38.298 -10.130 2.295 1.00 86.94 291 PRO A C 1
ATOM 2267 O O . PRO A 1 291 ? -38.981 -9.526 1.470 1.00 86.94 291 PRO A O 1
ATOM 2270 N N . GLU A 1 292 ? -38.108 -9.681 3.529 1.00 82.25 292 GLU A N 1
ATOM 2271 C CA . GLU A 1 292 ? -38.655 -8.419 4.013 1.00 82.25 292 GLU A CA 1
ATOM 2272 C C . GLU A 1 292 ? -37.546 -7.405 4.278 1.00 82.25 292 GLU A C 1
ATOM 2274 O O . GLU A 1 292 ? -36.438 -7.757 4.693 1.00 82.25 292 GLU A O 1
ATOM 2279 N N . ILE A 1 293 ? -37.865 -6.122 4.108 1.00 71.88 293 ILE A N 1
ATOM 2280 C CA . ILE A 1 293 ? -36.954 -5.038 4.487 1.00 71.88 293 ILE A CA 1
ATOM 2281 C C . ILE A 1 293 ? -36.476 -5.200 5.938 1.00 71.88 293 ILE A C 1
ATOM 2283 O O . ILE A 1 293 ? -37.242 -5.528 6.845 1.00 71.88 293 ILE A O 1
ATOM 2287 N N . ASN A 1 294 ? -35.199 -4.918 6.174 1.00 62.03 294 ASN A N 1
ATOM 2288 C CA . ASN A 1 294 ? -34.525 -4.982 7.471 1.00 62.03 294 ASN A CA 1
ATOM 2289 C C . ASN A 1 294 ? -34.526 -6.356 8.168 1.00 62.03 294 ASN A C 1
ATOM 2291 O O . ASN A 1 294 ? -34.077 -6.437 9.314 1.00 62.03 294 ASN A O 1
ATOM 2295 N N . LYS A 1 295 ? -34.976 -7.426 7.506 1.00 75.19 295 LYS A N 1
ATOM 2296 C CA . LYS A 1 295 ? -34.790 -8.811 7.953 1.00 75.19 295 LYS A CA 1
ATOM 2297 C C . LYS A 1 295 ? -33.604 -9.427 7.224 1.00 75.19 295 LYS A C 1
ATOM 2299 O O . LYS A 1 295 ? -33.288 -9.013 6.117 1.00 75.19 295 LYS A O 1
ATOM 2304 N N . GLN A 1 296 ? -32.933 -10.377 7.863 1.00 85.12 296 GLN A N 1
ATOM 2305 C CA . GLN A 1 296 ? -31.813 -11.068 7.241 1.00 85.12 296 GLN A CA 1
ATOM 2306 C C . GLN A 1 296 ? -32.296 -11.880 6.048 1.00 85.12 296 GLN A C 1
ATOM 2308 O O . GLN A 1 296 ? -33.280 -12.615 6.136 1.00 85.12 296 GLN A O 1
ATOM 2313 N N . VAL A 1 297 ? -31.592 -11.701 4.940 1.00 88.81 297 VAL A N 1
ATOM 2314 C CA . VAL A 1 297 ? -31.720 -12.497 3.732 1.00 88.81 297 VAL A CA 1
ATOM 2315 C C . VAL A 1 297 ? -30.443 -13.292 3.592 1.00 88.81 297 VAL A C 1
ATOM 2317 O O . VAL A 1 297 ? -29.356 -12.712 3.552 1.00 88.81 297 VAL A O 1
ATOM 2320 N N . THR A 1 298 ? -30.593 -14.606 3.501 1.00 93.06 298 THR A N 1
ATOM 2321 C CA . THR A 1 298 ? -29.493 -15.538 3.282 1.00 93.06 298 THR A CA 1
ATOM 2322 C C . THR A 1 298 ? -29.615 -16.111 1.879 1.00 93.06 298 THR A C 1
ATOM 2324 O O . THR A 1 298 ? -30.612 -16.750 1.539 1.00 93.06 298 THR A O 1
ATOM 2327 N N . LEU A 1 299 ? -28.601 -15.867 1.056 1.00 93.38 299 LEU A N 1
ATOM 2328 C CA . LEU A 1 299 ? -28.377 -16.554 -0.207 1.00 93.38 299 LEU A CA 1
ATOM 2329 C C . LEU A 1 299 ? -27.453 -17.747 0.052 1.00 93.38 299 LEU A C 1
ATOM 2331 O O . LEU A 1 299 ? -26.329 -17.555 0.503 1.00 93.38 299 LEU A O 1
ATOM 2335 N N . THR A 1 300 ? -27.909 -18.957 -0.252 1.00 91.56 300 THR A N 1
ATOM 2336 C CA . THR A 1 300 ? -27.126 -20.198 -0.165 1.00 91.56 300 THR A CA 1
ATOM 2337 C C . THR A 1 300 ? -26.892 -20.753 -1.565 1.00 91.56 300 THR A C 1
ATOM 2339 O O . THR A 1 300 ? -27.822 -20.790 -2.372 1.00 91.56 300 THR A O 1
ATOM 2342 N N . LEU A 1 301 ? -25.667 -21.187 -1.857 1.00 89.75 301 LEU A N 1
ATOM 2343 C CA . LEU A 1 301 ? -25.259 -21.726 -3.154 1.00 89.75 301 LEU A CA 1
ATOM 2344 C C . LEU A 1 301 ? -24.885 -23.205 -3.027 1.00 89.75 301 LEU A C 1
ATOM 2346 O O . LEU A 1 301 ? -24.156 -23.588 -2.111 1.00 89.75 301 LEU A O 1
ATOM 2350 N N . GLU A 1 302 ? -25.334 -24.026 -3.974 1.00 85.38 302 GLU A N 1
ATOM 2351 C CA . GLU A 1 302 ? -24.872 -25.409 -4.111 1.00 85.38 302 GLU A CA 1
ATOM 2352 C C . GLU A 1 302 ? -23.875 -25.499 -5.261 1.00 85.38 302 GLU A C 1
ATOM 2354 O O . GLU A 1 302 ? -24.174 -25.095 -6.388 1.00 85.38 302 GLU A O 1
ATOM 2359 N N . THR A 1 303 ? -22.695 -26.050 -4.990 1.00 77.06 303 THR A N 1
ATOM 2360 C CA . THR A 1 303 ? -21.633 -26.252 -5.979 1.00 77.06 303 THR A CA 1
ATOM 2361 C C . THR A 1 303 ? -21.391 -27.740 -6.224 1.00 77.06 303 THR A C 1
ATOM 2363 O O . THR A 1 303 ? -21.706 -28.591 -5.395 1.00 77.06 303 THR A O 1
ATOM 2366 N N . ASN A 1 304 ? -20.874 -28.082 -7.405 1.00 71.50 304 ASN A N 1
ATOM 2367 C CA . ASN A 1 304 ? -20.624 -29.469 -7.826 1.00 71.50 304 ASN A CA 1
ATOM 2368 C C . ASN A 1 304 ? -19.406 -30.136 -7.158 1.00 71.50 304 ASN A C 1
ATOM 2370 O O . ASN A 1 304 ? -19.186 -31.323 -7.390 1.00 71.50 304 ASN A O 1
ATOM 2374 N N . ASN A 1 305 ? -18.634 -29.410 -6.345 1.00 57.69 305 ASN A N 1
ATOM 2375 C CA . ASN A 1 305 ? -17.439 -29.922 -5.683 1.00 57.69 305 ASN A CA 1
ATOM 2376 C C . ASN A 1 305 ? -17.671 -30.048 -4.175 1.00 57.69 305 ASN A C 1
ATOM 2378 O O . ASN A 1 305 ? -17.963 -29.067 -3.497 1.00 57.69 305 ASN A O 1
ATOM 2382 N N . SER A 1 306 ? -17.509 -31.260 -3.642 1.00 44.66 306 SER A N 1
ATOM 2383 C CA . SER A 1 306 ? -17.627 -31.551 -2.208 1.00 44.66 306 SER A CA 1
ATOM 2384 C C . SER A 1 306 ? -16.384 -31.165 -1.391 1.00 44.66 306 SER A C 1
ATOM 2386 O O . SER A 1 306 ? -16.389 -31.351 -0.178 1.00 44.66 306 SER A O 1
ATOM 2388 N N . SER A 1 307 ? -15.325 -30.646 -2.025 1.00 47.06 307 SER A N 1
ATOM 2389 C CA . SER A 1 307 ? -14.175 -30.027 -1.355 1.00 47.06 307 SER A CA 1
ATOM 2390 C C . SER A 1 307 ? -14.272 -28.506 -1.490 1.00 47.06 307 SER A C 1
ATOM 2392 O O . SER A 1 307 ? -14.032 -27.953 -2.562 1.00 47.06 307 SER A O 1
ATOM 2394 N N . THR A 1 308 ? -14.666 -27.838 -0.410 1.00 46.53 308 THR A N 1
ATOM 2395 C CA . THR A 1 308 ? -14.872 -26.383 -0.307 1.00 46.53 308 THR A CA 1
ATOM 2396 C C . THR A 1 308 ? -13.583 -25.562 -0.232 1.00 46.53 308 THR A C 1
ATOM 2398 O O . THR A 1 308 ? -13.654 -24.341 -0.130 1.00 46.53 308 THR A O 1
ATOM 2401 N N . ASP A 1 309 ? -12.414 -26.196 -0.270 1.00 52.88 309 ASP A N 1
ATOM 2402 C CA . ASP A 1 309 ? -11.147 -25.516 -0.021 1.00 52.88 309 ASP A CA 1
ATOM 2403 C C . ASP A 1 309 ? -10.652 -24.817 -1.300 1.00 52.88 309 ASP A C 1
ATOM 2405 O O . ASP A 1 309 ? -10.498 -25.454 -2.344 1.00 52.88 309 ASP A O 1
ATOM 2409 N N . ASN A 1 310 ? -10.403 -23.505 -1.198 1.00 60.38 310 ASN A N 1
ATOM 2410 C CA . ASN A 1 310 ? -9.923 -22.579 -2.241 1.00 60.38 310 ASN A CA 1
ATOM 2411 C C . ASN A 1 310 ? -10.967 -22.034 -3.238 1.00 60.38 310 ASN A C 1
ATOM 2413 O O . ASN A 1 310 ? -10.627 -21.748 -4.387 1.00 60.38 310 ASN A O 1
ATOM 2417 N N . LEU A 1 311 ? -12.224 -21.835 -2.826 1.00 70.31 311 LEU A N 1
ATOM 2418 C CA . LEU A 1 311 ? -13.204 -21.085 -3.624 1.00 70.31 311 LEU A CA 1
ATOM 2419 C C . LEU A 1 311 ? -13.543 -19.740 -2.979 1.00 70.31 311 LEU A C 1
ATOM 2421 O O . LEU A 1 311 ? -13.978 -19.683 -1.832 1.00 70.31 311 LEU A O 1
ATOM 2425 N N . ILE A 1 312 ? -13.421 -18.665 -3.755 1.00 73.81 312 ILE A N 1
ATOM 2426 C CA . ILE A 1 312 ? -13.884 -17.329 -3.385 1.00 73.81 312 ILE A CA 1
ATOM 2427 C C . ILE A 1 312 ? -15.186 -17.008 -4.116 1.00 73.81 312 ILE A C 1
ATOM 2429 O O . ILE A 1 312 ? -15.295 -17.125 -5.337 1.00 73.81 312 ILE A O 1
ATOM 2433 N N . TYR A 1 313 ? -16.159 -16.496 -3.372 1.00 83.25 313 TYR A N 1
ATOM 2434 C CA . TYR A 1 313 ? -17.420 -15.994 -3.894 1.00 83.25 313 TYR A CA 1
ATOM 2435 C C . TYR A 1 313 ? -17.431 -14.467 -3.806 1.00 83.25 313 TYR A C 1
ATOM 2437 O O . TYR A 1 313 ? -17.304 -13.884 -2.726 1.00 83.25 313 TYR A O 1
ATOM 2445 N N . LYS A 1 314 ? -17.615 -13.798 -4.947 1.00 82.44 314 LYS A N 1
ATOM 2446 C CA . LYS A 1 314 ? -17.896 -12.357 -5.005 1.00 82.44 314 LYS A CA 1
ATOM 2447 C C . LYS A 1 314 ? -19.383 -12.148 -5.244 1.00 82.44 314 LYS A C 1
ATOM 2449 O O . LYS A 1 314 ? -19.901 -12.556 -6.280 1.00 82.44 314 LYS A O 1
ATOM 2454 N N . TYR A 1 315 ? -20.038 -11.466 -4.317 1.00 84.06 315 TYR A N 1
ATOM 2455 C CA . TYR A 1 315 ? -21.442 -11.081 -4.383 1.00 84.06 315 TYR A CA 1
ATOM 2456 C C . TYR A 1 315 ? -21.529 -9.597 -4.719 1.00 84.06 315 TYR A C 1
ATOM 2458 O O . TYR A 1 315 ? -21.019 -8.767 -3.972 1.00 84.06 315 TYR A O 1
ATOM 2466 N N . GLU A 1 316 ? -22.178 -9.250 -5.821 1.00 86.50 316 GLU A N 1
ATOM 2467 C CA . GLU A 1 316 ? -22.456 -7.873 -6.230 1.00 86.50 316 GLU A CA 1
ATOM 2468 C C . GLU A 1 316 ? -23.969 -7.668 -6.198 1.00 86.50 316 GLU A C 1
ATOM 2470 O O . GLU A 1 316 ? -24.709 -8.336 -6.921 1.00 86.50 316 GLU A O 1
ATOM 2475 N N . VAL A 1 317 ? -24.436 -6.784 -5.318 1.00 78.00 317 VAL A N 1
ATOM 2476 C CA . VAL A 1 317 ? -25.859 -6.592 -5.026 1.00 78.00 317 VAL A CA 1
ATOM 2477 C C . VAL A 1 317 ? -26.373 -5.363 -5.762 1.00 78.00 317 VAL A C 1
ATOM 2479 O O . VAL A 1 317 ? -25.819 -4.274 -5.625 1.00 78.00 317 VAL A O 1
ATOM 2482 N N . PHE A 1 318 ? -27.468 -5.535 -6.493 1.00 79.88 318 PHE A N 1
ATOM 2483 C CA . PHE A 1 318 ? -28.165 -4.493 -7.237 1.00 79.88 318 PHE A CA 1
ATOM 2484 C C . PHE A 1 318 ? -29.615 -4.386 -6.755 1.00 79.88 318 PHE A C 1
ATOM 2486 O O . PHE A 1 318 ? -30.228 -5.407 -6.439 1.00 79.88 318 PHE A O 1
ATOM 2493 N N . LEU A 1 319 ? -30.168 -3.174 -6.736 1.00 77.56 319 LEU A N 1
ATOM 2494 C CA . LEU A 1 319 ? -31.580 -2.882 -6.469 1.00 77.56 319 LEU A CA 1
ATOM 2495 C C . LEU A 1 319 ? -32.149 -2.113 -7.654 1.00 77.56 319 LEU A C 1
ATOM 2497 O O . LEU A 1 319 ? -31.626 -1.063 -8.007 1.00 77.56 319 LEU A O 1
ATOM 2501 N N . ASP A 1 320 ? -33.191 -2.653 -8.280 1.00 70.75 320 ASP A N 1
ATOM 2502 C CA . ASP A 1 320 ? -33.859 -2.058 -9.446 1.00 70.75 320 ASP A CA 1
ATOM 2503 C C . ASP A 1 320 ? -32.888 -1.697 -10.595 1.00 70.75 320 ASP A C 1
ATOM 2505 O O . ASP A 1 320 ? -33.148 -0.818 -11.411 1.00 70.75 320 ASP A O 1
ATOM 2509 N N . GLY A 1 321 ? -31.767 -2.426 -10.683 1.00 65.31 321 GLY A N 1
ATOM 2510 C CA . GLY A 1 321 ? -30.705 -2.229 -11.674 1.00 65.31 321 GLY A CA 1
ATOM 2511 C C . GLY A 1 321 ? -29.528 -1.373 -11.198 1.00 65.31 321 GLY A C 1
ATOM 2512 O O . GLY A 1 321 ? -28.459 -1.451 -11.803 1.00 65.31 321 GLY A O 1
ATOM 2513 N N . ASP A 1 322 ? -29.675 -0.642 -10.094 1.00 55.72 322 ASP A N 1
ATOM 2514 C CA . ASP A 1 322 ? -28.614 0.183 -9.520 1.00 55.72 322 ASP A CA 1
ATOM 2515 C C . ASP A 1 322 ? -27.706 -0.647 -8.608 1.00 55.72 322 ASP A C 1
ATOM 2517 O O . ASP A 1 322 ? -28.171 -1.387 -7.738 1.00 55.72 322 ASP A O 1
ATOM 2521 N N . PHE A 1 323 ? -26.391 -0.525 -8.795 1.00 61.97 323 PHE A N 1
ATOM 2522 C CA . PHE A 1 323 ? -25.404 -1.177 -7.935 1.00 61.97 323 PHE A CA 1
ATOM 2523 C C . PHE A 1 323 ? -25.464 -0.598 -6.518 1.00 61.97 323 PHE A C 1
ATOM 2525 O O . PHE A 1 323 ? -25.352 0.614 -6.336 1.00 61.97 323 PHE A O 1
ATOM 2532 N N . LEU A 1 324 ? -25.601 -1.468 -5.517 1.00 53.19 324 LEU A N 1
ATOM 2533 C CA . LEU A 1 324 ? -25.579 -1.079 -4.110 1.00 53.19 324 LEU A CA 1
ATOM 2534 C C . LEU A 1 324 ? -24.188 -1.255 -3.503 1.00 53.19 324 LEU A C 1
ATOM 2536 O O . LEU A 1 324 ? -23.600 -0.295 -3.016 1.00 53.19 324 LEU A O 1
ATOM 2540 N N . PHE A 1 325 ? -23.683 -2.489 -3.481 1.00 57.72 325 PHE A N 1
ATOM 2541 C CA . PHE A 1 325 ? -22.394 -2.832 -2.881 1.00 57.72 325 PHE A CA 1
ATOM 2542 C C . PHE A 1 325 ? -21.925 -4.213 -3.349 1.00 57.72 325 PHE A C 1
ATOM 2544 O O . PHE A 1 325 ? -22.695 -4.995 -3.910 1.00 57.72 325 PHE A O 1
ATOM 2551 N N . SER A 1 326 ? -20.665 -4.541 -3.064 1.00 62.19 326 SER A N 1
ATOM 2552 C CA . SER A 1 326 ? -20.116 -5.879 -3.274 1.00 62.19 326 SER A CA 1
ATOM 2553 C C . SER A 1 326 ? -19.441 -6.426 -2.022 1.00 62.19 326 SER A C 1
ATOM 2555 O O . SER A 1 326 ? -18.882 -5.659 -1.240 1.00 62.19 326 SER A O 1
ATOM 2557 N N . LYS A 1 327 ? -19.443 -7.748 -1.857 1.00 67.12 327 LYS A N 1
ATOM 2558 C CA . LYS A 1 327 ? -18.744 -8.453 -0.779 1.00 67.12 327 LYS A CA 1
ATOM 2559 C C . LYS A 1 327 ? -18.057 -9.694 -1.334 1.00 67.12 327 LYS A C 1
ATOM 2561 O O . LYS A 1 327 ? -18.641 -10.400 -2.148 1.00 67.12 327 LYS A O 1
ATOM 2566 N N . THR A 1 328 ? -16.853 -9.967 -0.856 1.00 69.62 328 THR A N 1
ATOM 2567 C CA . THR A 1 328 ? -16.092 -11.172 -1.193 1.00 69.62 328 THR A CA 1
ATOM 2568 C C . THR A 1 328 ? -15.925 -12.009 0.068 1.00 69.62 328 THR A C 1
ATOM 2570 O O . THR A 1 328 ? -15.608 -11.448 1.119 1.00 69.62 328 THR A O 1
ATOM 2573 N N . ASN A 1 329 ? -16.175 -13.314 -0.005 1.00 74.88 329 ASN A N 1
ATOM 2574 C CA . ASN A 1 329 ? -15.895 -14.249 1.085 1.00 74.88 329 ASN A CA 1
ATOM 2575 C C . ASN A 1 329 ? -15.533 -15.644 0.536 1.00 74.88 329 ASN A C 1
ATOM 2577 O O . ASN A 1 329 ? -15.661 -15.912 -0.656 1.00 74.88 329 ASN A O 1
ATOM 2581 N N . ASP A 1 330 ? -15.077 -16.509 1.429 1.00 74.31 330 ASP A N 1
ATOM 2582 C CA . ASP A 1 330 ? -14.736 -17.924 1.236 1.00 74.31 330 ASP A CA 1
ATOM 2583 C C . ASP A 1 330 ? -15.930 -18.865 1.506 1.00 74.31 330 ASP A C 1
ATOM 2585 O O . ASP A 1 330 ? -15.794 -20.086 1.532 1.00 74.31 330 ASP A O 1
ATOM 2589 N N . ALA A 1 331 ? -17.130 -18.306 1.697 1.00 74.94 331 ALA A N 1
ATOM 2590 C CA . ALA A 1 331 ? -18.334 -19.051 2.036 1.00 74.94 331 ALA A CA 1
ATOM 2591 C C . ALA A 1 331 ? -19.319 -19.094 0.860 1.00 74.94 331 ALA A C 1
ATOM 2593 O O . ALA A 1 331 ? -19.652 -18.077 0.250 1.00 74.94 331 ALA A O 1
ATOM 2594 N N . ASN A 1 332 ? -19.917 -20.262 0.624 1.00 80.75 332 ASN A N 1
ATOM 2595 C CA . ASN A 1 332 ? -21.020 -20.440 -0.332 1.00 80.75 332 ASN A CA 1
ATOM 2596 C C . ASN A 1 332 ? -22.363 -19.863 0.170 1.00 80.75 332 ASN A C 1
ATOM 2598 O O . ASN A 1 332 ? -23.422 -20.122 -0.408 1.00 80.75 332 ASN A O 1
ATOM 2602 N N . THR A 1 333 ? -22.328 -19.096 1.260 1.00 84.56 333 THR A N 1
ATOM 2603 C CA . THR A 1 333 ? -23.461 -18.383 1.840 1.00 84.56 333 THR A CA 1
ATOM 2604 C C . THR A 1 333 ? -23.175 -16.889 1.923 1.00 84.56 333 THR A C 1
ATOM 2606 O O . THR A 1 333 ? -22.100 -16.466 2.359 1.00 84.56 333 THR A O 1
ATOM 2609 N N . PHE A 1 334 ? -24.170 -16.076 1.581 1.00 88.81 334 PHE A N 1
ATOM 2610 C CA . PHE A 1 334 ? -24.118 -14.624 1.684 1.00 88.81 334 PHE A CA 1
ATOM 2611 C C . PHE A 1 334 ? -25.335 -14.082 2.417 1.00 88.81 334 PHE A C 1
ATOM 2613 O O . PHE A 1 334 ? -26.474 -14.320 2.024 1.00 88.81 334 PHE A O 1
ATOM 2620 N N . GLU A 1 335 ? -25.077 -13.319 3.474 1.00 90.06 335 GLU A N 1
ATOM 2621 C CA . GLU A 1 335 ? -26.110 -12.752 4.332 1.00 90.06 335 GLU A CA 1
ATOM 2622 C C . GLU A 1 335 ? -26.074 -11.229 4.297 1.00 90.06 335 GLU A C 1
ATOM 2624 O O . GLU A 1 335 ? -25.014 -10.610 4.458 1.00 90.06 335 GLU A O 1
ATOM 2629 N N . PHE A 1 336 ? -27.243 -10.615 4.124 1.00 83.12 336 PHE A N 1
ATOM 2630 C CA . PHE A 1 336 ? -27.399 -9.168 4.220 1.00 83.12 336 PHE A CA 1
ATOM 2631 C C . PHE A 1 336 ? -28.824 -8.778 4.629 1.00 83.12 336 PHE A C 1
ATOM 2633 O O . PHE A 1 336 ? -29.765 -9.556 4.512 1.00 83.12 336 PHE A O 1
ATOM 2640 N N . ASN A 1 337 ? -28.981 -7.541 5.103 1.00 83.38 337 ASN A N 1
ATOM 2641 C CA . ASN A 1 337 ? -30.269 -6.991 5.525 1.00 83.38 337 ASN A CA 1
ATOM 2642 C C . ASN A 1 337 ? -30.709 -5.915 4.513 1.00 83.38 337 ASN A C 1
ATOM 2644 O O . ASN A 1 337 ? -30.231 -4.778 4.634 1.00 83.38 337 ASN A O 1
ATOM 2648 N N . PRO A 1 338 ? -31.580 -6.214 3.526 1.00 75.19 338 PRO A N 1
ATOM 2649 C CA . PRO A 1 338 ? -32.032 -5.242 2.533 1.00 75.19 338 PRO A CA 1
ATOM 2650 C C . PRO A 1 338 ? -32.697 -4.039 3.203 1.00 75.19 338 PRO A C 1
ATOM 2652 O O . PRO A 1 338 ? -33.520 -4.181 4.106 1.00 75.19 338 PRO A O 1
ATOM 2655 N N . LYS A 1 339 ? -32.316 -2.833 2.781 1.00 72.31 339 LYS A N 1
ATOM 2656 C CA . LYS A 1 339 ? -32.794 -1.572 3.376 1.00 72.31 339 LYS A CA 1
ATOM 2657 C C . LYS A 1 339 ? -34.001 -0.977 2.668 1.00 72.31 339 LYS A C 1
ATOM 2659 O O . LYS A 1 339 ? -34.717 -0.172 3.258 1.00 72.31 339 LYS A O 1
ATOM 2664 N N . SER A 1 340 ? -34.266 -1.442 1.456 1.00 65.81 340 SER A N 1
ATOM 2665 C CA . SER A 1 340 ? -35.328 -0.944 0.600 1.00 65.81 340 SER A CA 1
ATOM 2666 C C . SER A 1 340 ? -36.109 -2.124 0.032 1.00 65.81 340 SER A C 1
ATOM 2668 O O . SER A 1 340 ? -35.574 -3.216 -0.121 1.00 65.81 340 SER A O 1
ATOM 2670 N N . ALA A 1 341 ? -37.395 -1.913 -0.231 1.00 75.12 341 ALA A N 1
ATOM 2671 C CA . ALA A 1 341 ? -38.186 -2.853 -1.015 1.00 75.12 341 ALA A CA 1
ATOM 2672 C C . ALA A 1 341 ? -37.928 -2.592 -2.501 1.00 75.12 341 ALA A C 1
ATOM 2674 O O . ALA A 1 341 ? -37.722 -1.438 -2.877 1.00 75.12 341 ALA A O 1
ATOM 2675 N N . GLY A 1 342 ? -37.979 -3.636 -3.316 1.00 77.69 342 GLY A N 1
ATOM 2676 C CA . GLY A 1 342 ? -37.708 -3.566 -4.750 1.00 77.69 342 GLY A CA 1
ATOM 2677 C C . GLY A 1 342 ? -37.113 -4.868 -5.265 1.00 77.69 342 GLY A C 1
ATOM 2678 O O . GLY A 1 342 ? -37.013 -5.849 -4.515 1.00 77.69 342 GLY A O 1
ATOM 2679 N N . SER A 1 343 ? -36.750 -4.879 -6.543 1.00 85.88 343 SER A N 1
ATOM 2680 C CA . SER A 1 343 ? -36.222 -6.073 -7.193 1.00 85.88 343 SER A CA 1
ATOM 2681 C C . SER A 1 343 ? -34.713 -6.137 -6.996 1.00 85.88 343 SER A C 1
ATOM 2683 O O . SER A 1 343 ? -33.963 -5.309 -7.518 1.00 85.88 343 SER A O 1
ATOM 2685 N N . TYR A 1 344 ? -34.260 -7.113 -6.213 1.00 88.75 344 TYR A N 1
ATOM 2686 C CA . TYR A 1 344 ? -32.845 -7.346 -5.978 1.00 88.75 344 TYR A CA 1
ATOM 2687 C C . TYR A 1 344 ? -32.292 -8.307 -7.021 1.00 88.75 344 TYR A C 1
ATOM 2689 O O . TYR A 1 344 ? -32.898 -9.331 -7.334 1.00 88.75 344 TYR A O 1
ATOM 2697 N N . ASN A 1 345 ? -31.106 -7.990 -7.532 1.00 90.25 345 ASN A N 1
ATOM 2698 C CA . ASN A 1 345 ? -30.302 -8.900 -8.333 1.00 90.25 345 ASN A CA 1
ATOM 2699 C C . ASN A 1 345 ? -28.932 -9.036 -7.672 1.00 90.25 345 ASN A C 1
ATOM 2701 O O . ASN A 1 345 ? -28.240 -8.040 -7.486 1.00 90.25 345 ASN A O 1
ATOM 2705 N N . ILE A 1 346 ? -28.549 -10.252 -7.304 1.00 91.38 346 ILE A N 1
ATOM 2706 C CA . ILE A 1 346 ? -27.218 -10.553 -6.790 1.00 91.38 346 ILE A CA 1
ATOM 2707 C C . ILE A 1 346 ? -26.458 -11.291 -7.877 1.00 91.38 346 ILE A C 1
ATOM 2709 O O . ILE A 1 346 ? -26.767 -12.441 -8.194 1.00 91.38 346 ILE A O 1
ATOM 2713 N N . LYS A 1 347 ? -25.440 -10.637 -8.426 1.00 91.56 347 LYS A N 1
ATOM 2714 C CA . LYS A 1 347 ? -24.473 -11.298 -9.290 1.00 91.56 347 LYS A CA 1
ATOM 2715 C C . LYS A 1 347 ? -23.444 -11.990 -8.412 1.00 91.56 347 LYS A C 1
ATOM 2717 O O . LYS A 1 347 ? -22.774 -11.345 -7.609 1.00 91.56 347 LYS A O 1
ATOM 2722 N N . VAL A 1 348 ? -23.342 -13.302 -8.558 1.00 90.94 348 VAL A N 1
ATOM 2723 C CA . VAL A 1 348 ? -22.375 -14.127 -7.843 1.00 90.94 348 VAL A CA 1
ATOM 2724 C C . VAL A 1 348 ? -21.339 -14.599 -8.839 1.00 90.94 348 VAL A C 1
ATOM 2726 O O . VAL A 1 348 ? -21.682 -15.297 -9.788 1.00 90.94 348 VAL A O 1
ATOM 2729 N N . SER A 1 349 ? -20.082 -14.238 -8.620 1.00 84.06 349 SER A N 1
ATOM 2730 C CA . SER A 1 349 ? -18.952 -14.790 -9.364 1.00 84.06 349 SER A CA 1
ATOM 2731 C C . SER A 1 349 ? -18.159 -15.737 -8.466 1.00 84.06 349 SER A C 1
ATOM 2733 O O . SER A 1 349 ? -17.787 -15.361 -7.355 1.00 84.06 349 SER A O 1
ATOM 2735 N N . LEU A 1 350 ? -17.922 -16.953 -8.957 1.00 81.75 350 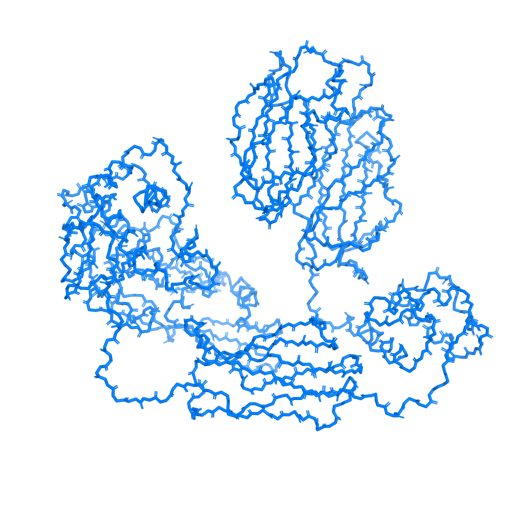LEU A N 1
ATOM 2736 C CA . LEU A 1 350 ? -17.107 -17.978 -8.309 1.00 81.75 350 LEU A CA 1
ATOM 2737 C C . LEU A 1 350 ? -15.681 -17.898 -8.843 1.00 81.75 350 LEU A C 1
ATOM 2739 O O . LEU A 1 350 ? -15.482 -17.915 -10.058 1.00 81.75 350 LEU A O 1
ATOM 2743 N N . TYR A 1 351 ? -14.708 -17.848 -7.948 1.00 71.19 351 TYR A N 1
ATOM 2744 C CA . TYR A 1 351 ? -13.288 -17.761 -8.251 1.00 71.19 351 TYR A CA 1
ATOM 2745 C C . TYR A 1 351 ? -12.523 -18.859 -7.526 1.00 71.19 351 TYR A C 1
ATOM 2747 O O . TYR A 1 351 ? -12.953 -19.329 -6.477 1.00 71.19 351 TYR A O 1
ATOM 2755 N N . ASP A 1 352 ? -11.380 -19.232 -8.073 1.00 65.81 352 ASP A N 1
ATOM 2756 C CA . ASP A 1 352 ? -10.324 -19.879 -7.308 1.00 65.81 352 ASP A CA 1
ATOM 2757 C C . ASP A 1 352 ? -9.675 -18.858 -6.359 1.00 65.81 352 ASP A C 1
ATOM 2759 O O . ASP A 1 352 ? -9.392 -17.731 -6.766 1.00 65.81 352 ASP A O 1
ATOM 2763 N N . ASP A 1 353 ? -9.444 -19.227 -5.104 1.00 56.06 353 ASP A N 1
ATOM 2764 C CA . ASP A 1 353 ? -8.790 -18.366 -4.107 1.00 56.06 353 ASP A CA 1
ATOM 2765 C C . ASP A 1 353 ? -7.302 -18.117 -4.431 1.00 56.06 353 ASP A C 1
ATOM 2767 O O . ASP A 1 353 ? -6.750 -17.058 -4.135 1.00 56.06 353 ASP A O 1
ATOM 2771 N N . SER A 1 354 ? -6.634 -19.070 -5.090 1.00 47.69 354 SER A N 1
ATOM 2772 C CA . SER A 1 354 ? -5.180 -19.026 -5.295 1.00 47.69 354 SER A CA 1
ATOM 2773 C C . SER A 1 354 ? -4.741 -18.118 -6.445 1.00 47.69 354 SER A C 1
ATOM 2775 O O . SER A 1 354 ? -3.703 -17.457 -6.354 1.00 47.69 354 SER A O 1
ATOM 2777 N N . ASP A 1 355 ? -5.524 -18.063 -7.522 1.00 46.66 355 ASP A N 1
ATOM 2778 C CA . ASP A 1 355 ? -5.195 -17.317 -8.741 1.00 46.66 355 ASP A CA 1
ATOM 2779 C C . ASP A 1 355 ? -6.315 -16.360 -9.187 1.00 46.66 355 ASP A C 1
ATOM 2781 O O . ASP A 1 355 ? -6.198 -15.702 -10.226 1.00 46.66 355 ASP A O 1
ATOM 2785 N N . MET A 1 356 ? -7.400 -16.258 -8.405 1.0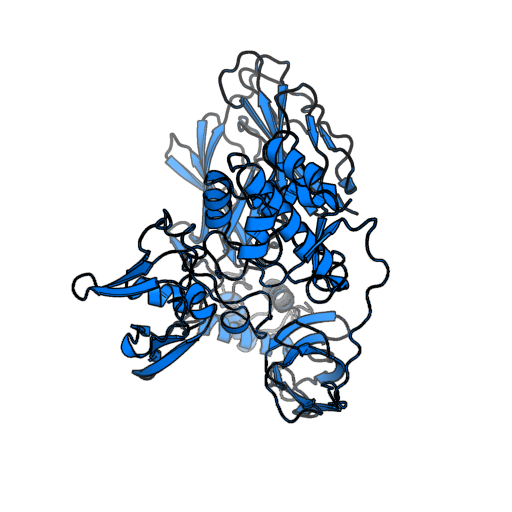0 54.09 356 MET A N 1
ATOM 2786 C CA . MET A 1 356 ? -8.592 -15.464 -8.721 1.00 54.09 356 MET A CA 1
ATOM 2787 C C . MET A 1 356 ? -9.169 -15.796 -10.107 1.00 54.09 356 MET A C 1
ATOM 2789 O O . MET A 1 356 ? -9.839 -14.970 -10.746 1.00 54.09 356 MET A O 1
ATOM 2793 N N . LYS A 1 357 ? -8.946 -17.020 -10.603 1.00 58.06 357 LYS A N 1
ATOM 2794 C CA . LYS A 1 357 ? -9.534 -17.502 -11.847 1.00 58.06 357 LYS A CA 1
ATOM 2795 C C . LYS A 1 357 ? -11.019 -17.708 -11.641 1.00 58.06 357 LYS A C 1
ATOM 2797 O O . LYS A 1 357 ? -11.471 -18.556 -10.882 1.00 58.06 357 LYS A O 1
ATOM 2802 N N . LYS A 1 358 ? -11.801 -16.933 -12.382 1.00 70.44 358 LYS A N 1
ATOM 2803 C CA . LYS A 1 358 ? -13.253 -17.066 -12.392 1.00 70.44 358 LYS A CA 1
ATOM 2804 C C . LYS A 1 358 ? -13.677 -18.410 -12.987 1.00 70.44 358 LYS A C 1
ATOM 2806 O O . LYS A 1 358 ? -13.448 -18.646 -14.175 1.00 70.44 358 LYS A O 1
ATOM 2811 N N . TYR A 1 359 ? -14.324 -19.235 -12.174 1.00 77.50 359 TYR A N 1
ATOM 2812 C CA . TYR A 1 359 ? -14.894 -20.517 -12.563 1.00 77.50 359 TYR A CA 1
ATOM 2813 C C . TYR A 1 359 ? -16.306 -20.390 -13.127 1.00 77.50 359 TYR A C 1
ATOM 2815 O O . TYR A 1 359 ? -16.603 -21.027 -14.136 1.00 77.50 359 TYR A O 1
ATOM 2823 N N . ASP A 1 360 ? -17.154 -19.566 -12.507 1.00 85.38 360 ASP A N 1
ATOM 2824 C CA . ASP A 1 360 ? -18.568 -19.460 -12.872 1.00 85.38 360 ASP A CA 1
ATOM 2825 C C . ASP A 1 360 ? -19.164 -18.086 -12.515 1.00 85.38 360 ASP A C 1
ATOM 2827 O O . ASP A 1 360 ? -18.590 -17.320 -11.734 1.00 85.38 360 ASP A O 1
ATOM 2831 N N . GLU A 1 361 ? -20.319 -17.760 -13.096 1.00 91.12 361 GLU A N 1
ATOM 2832 C CA . GLU A 1 361 ? -21.145 -16.614 -12.701 1.00 91.12 361 GLU A CA 1
ATOM 2833 C C . GLU A 1 361 ? -22.629 -16.933 -12.824 1.00 91.12 361 GLU A C 1
ATOM 2835 O O . GLU A 1 361 ? -23.097 -17.388 -13.867 1.00 91.12 361 GLU A O 1
ATOM 2840 N N . ILE A 1 362 ? -23.390 -16.568 -11.794 1.00 90.12 362 ILE A N 1
ATOM 2841 C CA . ILE A 1 362 ? -24.850 -16.574 -11.840 1.00 90.12 362 ILE A CA 1
ATOM 2842 C C . ILE A 1 362 ? -25.420 -15.222 -11.414 1.00 90.12 362 ILE A C 1
ATOM 2844 O O . ILE A 1 362 ? -24.766 -14.421 -10.748 1.00 90.12 362 ILE A O 1
ATOM 2848 N N . ASN A 1 363 ? -26.674 -14.975 -11.784 1.00 91.50 363 ASN A N 1
ATOM 2849 C CA . ASN A 1 363 ? -27.449 -13.830 -11.315 1.00 91.50 363 ASN A CA 1
ATOM 2850 C C . ASN A 1 363 ? -28.685 -14.358 -10.585 1.00 91.50 363 ASN A C 1
ATOM 2852 O O . ASN A 1 363 ? -29.481 -15.091 -11.174 1.00 91.50 363 ASN A O 1
ATOM 2856 N N . VAL A 1 364 ? -28.849 -13.985 -9.319 1.00 92.38 364 VAL A N 1
ATOM 2857 C CA . VAL A 1 364 ? -29.956 -14.428 -8.466 1.00 92.38 364 VAL A CA 1
ATOM 2858 C C . VAL A 1 364 ? -30.895 -13.256 -8.239 1.00 92.38 364 VAL A C 1
ATOM 2860 O O . VAL A 1 364 ? -30.510 -12.261 -7.628 1.00 92.38 364 VAL A O 1
ATOM 2863 N N . LYS A 1 365 ? -32.129 -13.369 -8.734 1.00 93.19 365 LYS A N 1
ATOM 2864 C CA . LYS A 1 365 ? -33.146 -12.318 -8.619 1.00 93.19 365 LYS A CA 1
ATOM 2865 C C . LYS A 1 365 ? -34.224 -12.692 -7.613 1.00 93.19 365 LYS A C 1
ATOM 2867 O O . LYS A 1 365 ? -34.706 -13.822 -7.632 1.00 93.19 365 LYS A O 1
ATOM 2872 N N . PHE A 1 366 ? -34.619 -11.740 -6.779 1.00 92.38 366 PHE A N 1
ATOM 2873 C CA . PHE A 1 366 ? -35.742 -11.879 -5.853 1.00 92.38 366 PHE A CA 1
ATOM 2874 C C . PHE A 1 366 ? -36.288 -10.507 -5.468 1.00 92.38 366 PHE A C 1
ATOM 2876 O O . PHE A 1 366 ? -35.562 -9.515 -5.471 1.00 92.38 366 PHE A O 1
ATOM 2883 N N . ASP A 1 367 ? -37.561 -10.457 -5.093 1.00 89.06 367 ASP A N 1
ATOM 2884 C CA . ASP A 1 367 ? -38.190 -9.220 -4.650 1.00 89.06 367 ASP A CA 1
ATOM 2885 C C . ASP A 1 367 ? -38.186 -9.141 -3.125 1.00 89.06 367 ASP A C 1
ATOM 2887 O O . ASP A 1 367 ? -38.586 -10.078 -2.429 1.00 89.06 367 ASP A O 1
ATOM 2891 N N . VAL A 1 368 ? -37.745 -7.999 -2.602 1.00 81.31 368 VAL A N 1
ATOM 2892 C CA . VAL A 1 368 ? -37.877 -7.681 -1.180 1.00 81.31 368 VAL A CA 1
ATOM 2893 C C . VAL A 1 368 ? -39.165 -6.900 -0.993 1.00 81.31 368 VAL A C 1
ATOM 2895 O O . VAL A 1 368 ? -39.343 -5.818 -1.561 1.00 81.31 368 VAL A O 1
ATOM 2898 N N . VAL A 1 369 ? -40.059 -7.432 -0.165 1.00 78.88 369 VAL A N 1
ATOM 2899 C CA . VAL A 1 369 ? -41.342 -6.806 0.149 1.00 78.88 369 VAL A CA 1
ATOM 2900 C C . VAL A 1 369 ? -41.252 -5.968 1.420 1.00 78.88 369 VAL A C 1
ATOM 2902 O O . VAL A 1 369 ? -40.371 -6.126 2.271 1.00 78.88 369 VAL A O 1
ATOM 2905 N N . ARG A 1 370 ? -42.172 -5.014 1.557 1.00 68.56 370 ARG A N 1
ATOM 2906 C CA . ARG A 1 370 ? -42.303 -4.251 2.800 1.00 68.56 370 ARG A CA 1
ATOM 2907 C C . ARG A 1 370 ? -42.935 -5.145 3.860 1.00 68.56 370 ARG A C 1
ATOM 2909 O O . ARG A 1 370 ? -43.879 -5.867 3.566 1.00 68.56 370 ARG A O 1
ATOM 2916 N N . ASN A 1 371 ? -42.441 -5.048 5.089 1.00 56.03 371 ASN A N 1
ATOM 2917 C CA . ASN A 1 371 ? -43.079 -5.686 6.230 1.00 56.03 371 ASN A CA 1
ATOM 2918 C C . ASN A 1 371 ? -44.462 -5.032 6.441 1.00 56.03 371 ASN A C 1
ATOM 2920 O O . ASN A 1 371 ? -44.548 -3.814 6.617 1.00 56.03 371 ASN A O 1
ATOM 2924 N N . GLU A 1 372 ? -45.542 -5.815 6.405 1.00 47.94 372 GLU A N 1
ATOM 2925 C CA . GLU A 1 372 ? -46.925 -5.320 6.534 1.00 47.94 372 GLU A CA 1
ATOM 2926 C C . GLU A 1 372 ? -47.254 -4.770 7.944 1.00 47.94 372 GLU A C 1
ATOM 2928 O O . GLU A 1 372 ? -48.364 -4.308 8.194 1.00 47.94 372 GLU A O 1
ATOM 2933 N N . SER A 1 373 ? -46.295 -4.760 8.880 1.00 44.78 373 SER A N 1
ATOM 2934 C CA . SER A 1 373 ? -46.519 -4.425 10.295 1.00 44.78 373 SER A CA 1
ATOM 2935 C C . SER A 1 373 ? -46.268 -2.964 10.717 1.00 44.78 373 SER A C 1
ATOM 2937 O O . SER A 1 373 ? -46.231 -2.678 11.915 1.00 44.78 373 SER A O 1
ATOM 2939 N N . TYR A 1 374 ? -46.157 -1.994 9.798 1.00 46.97 374 TYR A N 1
ATOM 2940 C CA . TYR A 1 374 ? -46.208 -0.577 10.201 1.00 46.97 374 TYR A CA 1
ATOM 2941 C C . TYR A 1 374 ? -47.660 -0.089 10.318 1.00 46.97 374 TYR A C 1
ATOM 2943 O O . TYR A 1 374 ? -48.249 0.399 9.358 1.00 46.97 374 TYR A O 1
ATOM 2951 N N . SER A 1 375 ? -48.233 -0.170 11.523 1.00 47.28 375 SER A N 1
ATOM 2952 C CA . SER A 1 375 ? -49.578 0.344 11.839 1.00 47.28 375 SER A CA 1
ATOM 2953 C C . SER A 1 375 ? -49.613 1.852 12.160 1.00 47.28 375 SER A C 1
ATOM 2955 O O . SER A 1 375 ? -50.628 2.365 12.635 1.00 47.28 375 SER A O 1
ATOM 2957 N N . GLY A 1 376 ? -48.494 2.566 11.981 1.00 57.78 376 GLY A N 1
ATOM 2958 C CA . GLY A 1 376 ? -48.350 3.979 12.332 1.00 57.78 376 GLY A CA 1
ATOM 2959 C C . GLY A 1 376 ? -48.932 4.924 11.278 1.00 57.78 376 GLY A C 1
ATOM 2960 O O . GLY A 1 376 ? -48.910 4.655 10.079 1.00 57.78 376 GLY A O 1
ATOM 2961 N N . LYS A 1 377 ? -49.452 6.074 11.716 1.00 69.50 377 LYS A N 1
ATOM 2962 C CA . LYS A 1 377 ? -49.992 7.105 10.820 1.00 69.50 377 LYS A CA 1
ATOM 2963 C C . LYS A 1 377 ? -48.841 7.923 10.217 1.00 69.50 377 LYS A C 1
ATOM 2965 O O . LYS A 1 377 ? -48.031 8.457 10.968 1.00 69.50 377 LYS A O 1
ATOM 2970 N N . ASN A 1 378 ? -48.796 8.074 8.890 1.00 83.62 378 ASN A N 1
ATOM 2971 C CA . ASN A 1 378 ? -47.790 8.911 8.216 1.00 83.62 378 ASN A CA 1
ATOM 2972 C C . ASN A 1 378 ? -47.811 10.348 8.765 1.00 83.62 378 ASN A C 1
ATOM 2974 O O . ASN A 1 378 ? -48.880 10.966 8.810 1.00 83.62 378 ASN A O 1
ATOM 2978 N N . LEU A 1 379 ? -46.646 10.896 9.124 1.00 88.00 379 LEU A N 1
ATOM 2979 C CA . LEU A 1 379 ? -46.523 12.267 9.632 1.00 88.00 379 LEU A CA 1
ATOM 2980 C C . LEU A 1 379 ? -46.084 13.224 8.525 1.00 88.00 379 LEU A C 1
ATOM 2982 O O . LEU A 1 379 ? -45.113 12.976 7.813 1.00 88.00 379 LEU A O 1
ATOM 2986 N N . LYS A 1 380 ? -46.804 14.337 8.389 1.00 91.88 380 LYS A N 1
ATOM 2987 C CA . LYS A 1 380 ? -46.600 15.345 7.343 1.00 91.88 380 LYS A CA 1
ATOM 2988 C C . LYS A 1 380 ? -46.910 16.746 7.859 1.00 91.88 380 LYS A C 1
ATOM 2990 O O . LYS A 1 380 ? -47.422 16.909 8.967 1.00 91.88 380 LYS A O 1
ATOM 2995 N N . VAL A 1 381 ? -46.620 17.750 7.030 1.00 90.56 381 VAL A N 1
ATOM 2996 C CA . VAL A 1 381 ? -46.851 19.166 7.348 1.00 90.56 381 VAL A CA 1
ATOM 2997 C C . VAL A 1 381 ? -48.277 19.401 7.852 1.00 90.56 381 VAL A C 1
ATOM 2999 O O . VAL A 1 381 ? -49.239 18.929 7.247 1.00 90.56 381 VAL A O 1
ATOM 3002 N N . GLY A 1 382 ? -48.391 20.125 8.967 1.00 86.81 382 GLY A N 1
ATOM 3003 C CA . GLY A 1 382 ? -49.658 20.470 9.617 1.00 86.81 382 GLY A CA 1
ATOM 3004 C C . GLY A 1 382 ? -50.096 19.508 10.726 1.00 86.81 382 GLY A C 1
ATOM 3005 O O . GLY A 1 382 ? -51.096 19.773 11.387 1.00 86.81 382 GLY A O 1
ATOM 3006 N N . MET A 1 383 ? -49.373 18.408 10.959 1.00 90.88 383 MET A N 1
ATOM 3007 C CA . MET A 1 383 ? -49.676 17.472 12.048 1.00 90.88 383 MET A CA 1
ATOM 3008 C C . MET A 1 383 ? -48.988 17.877 13.356 1.00 90.88 383 MET A C 1
ATOM 3010 O O . MET A 1 383 ? -47.861 18.369 13.348 1.00 90.88 383 MET A O 1
ATOM 3014 N N . SER A 1 384 ? -49.640 17.607 14.486 1.00 90.75 384 SER A N 1
ATOM 3015 C CA . SER A 1 384 ? -49.122 17.886 15.831 1.00 90.75 384 SER A CA 1
ATOM 3016 C C . SER A 1 384 ? -49.321 16.673 16.733 1.00 90.75 384 SER A C 1
ATOM 3018 O O . SER A 1 384 ? -50.341 15.994 16.623 1.00 90.75 384 SER A O 1
ATOM 3020 N N . GLY A 1 385 ? -48.394 16.409 17.651 1.00 84.06 385 GLY A N 1
ATOM 3021 C CA . GLY A 1 385 ? -48.563 15.347 18.643 1.00 84.06 385 GLY A CA 1
ATOM 3022 C C . GLY A 1 385 ? -47.256 14.787 19.193 1.00 84.06 385 GLY A C 1
ATOM 3023 O O . GLY A 1 385 ? -46.163 15.177 18.779 1.00 84.06 385 GLY A O 1
ATOM 3024 N N . LYS A 1 386 ? -47.385 13.834 20.125 1.00 73.06 386 LYS A N 1
ATOM 3025 C CA . LYS A 1 386 ? -46.242 13.190 20.792 1.00 73.06 386 LYS A CA 1
ATOM 3026 C C . LYS A 1 386 ? -45.314 12.494 19.794 1.00 73.06 386 LYS A C 1
ATOM 3028 O O . LYS A 1 386 ? -44.101 12.651 19.901 1.00 73.06 386 LYS A O 1
ATOM 3033 N N . ASP A 1 387 ? -45.869 11.852 18.769 1.00 78.94 387 ASP A N 1
ATOM 3034 C CA . ASP A 1 387 ? -45.083 11.178 17.730 1.00 78.94 387 ASP A CA 1
ATOM 3035 C C . ASP A 1 387 ? -44.210 12.166 16.947 1.00 78.94 387 ASP A C 1
ATOM 3037 O O . ASP A 1 387 ? -43.024 11.920 16.731 1.00 78.94 387 ASP A O 1
ATOM 3041 N N . VAL A 1 388 ? -44.756 13.341 16.607 1.00 89.44 388 VAL A N 1
ATOM 3042 C CA . VAL A 1 388 ? -44.004 14.413 15.939 1.00 89.44 388 VAL A CA 1
ATOM 3043 C C . VAL A 1 388 ? -42.851 14.887 16.821 1.00 89.44 388 VAL A C 1
ATOM 3045 O O . VAL A 1 388 ? -41.723 14.983 16.339 1.00 89.44 388 VAL A O 1
ATOM 3048 N N . SER A 1 389 ? -43.094 15.135 18.114 1.00 82.44 389 SER A N 1
ATOM 3049 C CA . SER A 1 389 ? -42.018 15.530 19.037 1.00 82.44 389 SER A CA 1
ATOM 3050 C C . SER A 1 389 ? -40.957 14.441 19.201 1.00 82.44 389 SER A C 1
ATOM 3052 O O . SER A 1 389 ? -39.766 14.748 19.219 1.00 82.44 389 SER A O 1
ATOM 3054 N N . SER A 1 390 ? -41.354 13.167 19.257 1.00 75.88 390 SER A N 1
ATOM 3055 C CA . SER A 1 390 ? -40.421 12.044 19.366 1.00 75.88 390 SER A CA 1
ATOM 3056 C C . SER A 1 390 ? -39.529 11.923 18.131 1.00 75.88 390 SER A C 1
ATOM 3058 O O . SER A 1 390 ? -38.325 11.710 18.269 1.00 75.88 390 SER A O 1
ATOM 3060 N N . PHE A 1 391 ? -40.071 12.106 16.927 1.00 83.69 391 PHE A N 1
ATOM 3061 C CA . PHE A 1 391 ? -39.263 12.073 15.708 1.00 83.69 391 PHE A CA 1
ATOM 3062 C C . PHE A 1 391 ? -38.393 13.317 15.527 1.00 83.69 391 PHE A C 1
ATOM 3064 O O . PHE A 1 391 ? -37.229 13.182 15.155 1.00 83.69 391 PHE A O 1
ATOM 3071 N N . GLN A 1 392 ? -38.896 14.509 15.862 1.00 88.62 392 GLN A N 1
ATOM 3072 C CA . GLN A 1 392 ? -38.074 15.723 15.912 1.00 88.62 392 GLN A CA 1
ATOM 3073 C C . GLN A 1 392 ? -36.890 15.547 16.872 1.00 88.62 392 GLN A C 1
ATOM 3075 O O . GLN A 1 392 ? -35.779 15.947 16.538 1.00 88.62 392 GLN A O 1
ATOM 3080 N N . GLN A 1 393 ? -37.098 14.914 18.033 1.00 73.44 393 GLN A N 1
ATOM 3081 C CA . GLN A 1 393 ? -36.027 14.641 18.991 1.00 73.44 393 GLN A CA 1
ATOM 3082 C C . GLN A 1 393 ? -34.965 13.703 18.404 1.00 73.44 393 GLN A C 1
ATOM 3084 O O . GLN A 1 393 ? -33.778 13.985 18.538 1.00 73.44 393 GLN A O 1
ATOM 3089 N N . LYS A 1 394 ? -35.369 12.633 17.707 1.00 76.94 394 LYS A N 1
ATOM 3090 C CA . LYS A 1 394 ? -34.437 11.705 17.039 1.00 76.94 394 LYS A CA 1
ATOM 3091 C C . LYS A 1 394 ? -33.644 12.396 15.932 1.00 76.94 394 LYS A C 1
ATOM 3093 O O . LYS A 1 394 ? -32.419 12.316 15.914 1.00 76.94 394 LYS A O 1
ATOM 3098 N N . LEU A 1 395 ? -34.329 13.140 15.062 1.00 77.44 395 LEU A N 1
ATOM 3099 C CA . LEU A 1 395 ? -33.700 13.950 14.014 1.00 77.44 395 LEU A CA 1
ATOM 3100 C C . LEU A 1 395 ? -32.739 14.988 14.604 1.00 77.44 395 LEU A C 1
ATOM 3102 O O . LEU A 1 395 ? -31.676 15.221 14.038 1.00 77.44 395 LEU A O 1
ATOM 3106 N N . LYS A 1 396 ? -33.084 15.590 15.748 1.00 78.00 396 LYS A N 1
ATOM 3107 C CA . LYS A 1 396 ? -32.220 16.544 16.454 1.00 78.00 396 LYS A CA 1
ATOM 3108 C C . LYS A 1 396 ? -30.981 15.865 17.021 1.00 78.00 396 LYS A C 1
ATOM 3110 O O . LYS A 1 396 ? -29.884 16.376 16.835 1.00 78.00 396 LYS A O 1
ATOM 3115 N N . THR A 1 397 ? -31.138 14.704 17.659 1.00 60.34 397 THR A N 1
ATOM 3116 C CA . THR A 1 397 ? -30.017 13.895 18.160 1.00 60.34 397 THR A CA 1
ATOM 3117 C C . THR A 1 397 ? -29.052 13.502 17.038 1.00 60.34 397 THR A C 1
ATOM 3119 O O . THR A 1 397 ? -27.848 13.497 17.257 1.00 60.34 397 THR A O 1
ATOM 3122 N N . MET A 1 398 ? -29.563 13.239 15.833 1.00 68.69 398 MET A N 1
ATOM 3123 C CA . MET A 1 398 ? -28.755 12.915 14.649 1.00 68.69 398 MET A CA 1
ATOM 3124 C C . MET A 1 398 ? -28.308 14.143 13.834 1.00 68.69 398 MET A C 1
ATOM 3126 O O . MET A 1 398 ? -27.704 13.989 12.780 1.00 68.69 398 MET A O 1
ATOM 3130 N N . GLY A 1 399 ? -28.600 15.367 14.289 1.00 66.00 399 GLY A N 1
ATOM 3131 C CA . GLY A 1 399 ? -28.138 16.601 13.641 1.00 66.00 399 GLY A CA 1
ATOM 3132 C C . GLY A 1 399 ? -28.903 17.032 12.381 1.00 66.00 399 GLY A C 1
ATOM 3133 O O . GLY A 1 399 ? -28.490 17.982 11.722 1.00 66.00 399 GLY A O 1
ATOM 3134 N N . PHE A 1 400 ? -30.025 16.390 12.047 1.00 74.81 400 PHE A N 1
ATOM 3135 C CA . PHE A 1 400 ? -30.877 16.776 10.912 1.00 74.81 400 PHE A CA 1
ATOM 3136 C C . PHE A 1 400 ? -31.872 17.889 11.259 1.00 74.81 400 PHE A C 1
ATOM 3138 O O . PHE A 1 400 ? -32.342 18.608 10.379 1.00 74.81 400 PHE A O 1
ATOM 3145 N N . TYR A 1 401 ? -32.221 18.044 12.540 1.00 77.38 401 TYR A N 1
ATOM 3146 C CA . TYR A 1 401 ? -33.198 19.035 12.992 1.00 77.38 401 TYR A CA 1
ATOM 3147 C C . TYR A 1 401 ? -32.526 20.203 13.724 1.00 77.38 401 TYR A C 1
ATOM 3149 O O . TYR A 1 401 ? -32.228 20.130 14.915 1.00 77.38 401 TYR A O 1
ATOM 3157 N N . ASN A 1 402 ? -32.342 21.306 12.994 1.00 69.12 402 ASN A N 1
ATOM 3158 C CA . ASN A 1 402 ? -31.576 22.481 13.428 1.00 69.12 402 ASN A CA 1
ATOM 3159 C C . ASN A 1 402 ? -32.406 23.556 14.150 1.00 69.12 402 ASN A C 1
ATOM 3161 O O . ASN A 1 402 ? -31.941 24.678 14.318 1.00 69.12 402 ASN A O 1
ATOM 3165 N N . TYR A 1 403 ? -33.640 23.245 14.557 1.00 73.75 403 TYR A N 1
ATOM 3166 C CA . TYR A 1 403 ? -34.452 24.173 15.343 1.00 73.75 403 TYR A CA 1
ATOM 3167 C C . TYR A 1 403 ? -34.208 23.980 16.840 1.00 73.75 403 TYR A C 1
ATOM 3169 O O . TYR A 1 403 ? -34.122 22.851 17.338 1.00 73.75 403 TYR A O 1
ATOM 3177 N N . ASP A 1 404 ? -34.139 25.082 17.584 1.00 73.62 404 ASP A N 1
ATOM 3178 C CA . ASP A 1 404 ? -33.710 25.075 18.986 1.00 73.62 404 ASP A CA 1
ATOM 3179 C C . ASP A 1 404 ? -34.656 24.307 19.914 1.00 73.62 404 ASP A C 1
ATOM 3181 O O . ASP A 1 404 ? -34.207 23.701 20.889 1.00 73.62 404 ASP A O 1
ATOM 3185 N N . LYS A 1 405 ? -35.947 24.229 19.580 1.00 83.31 405 LYS A N 1
ATOM 3186 C CA . LYS A 1 405 ? -36.962 23.555 20.404 1.00 83.31 405 LYS A CA 1
ATOM 3187 C C . LYS A 1 405 ? -37.606 22.375 19.679 1.00 83.31 405 LYS A C 1
ATOM 3189 O O . LYS A 1 405 ? -37.890 22.437 18.484 1.00 83.31 405 LYS A O 1
ATOM 3194 N N . ILE A 1 406 ? -37.898 21.312 20.424 1.00 90.88 406 ILE A N 1
ATOM 3195 C CA . ILE A 1 406 ? -38.811 20.257 19.974 1.00 90.88 406 ILE A CA 1
ATOM 3196 C C . ILE A 1 406 ? -40.229 20.778 20.182 1.00 90.88 406 ILE A C 1
ATOM 3198 O O . ILE A 1 406 ? -40.652 20.996 21.314 1.00 90.88 406 ILE A O 1
ATOM 3202 N N . THR A 1 407 ? -40.932 21.061 19.090 1.00 89.31 407 THR A N 1
ATOM 3203 C CA . THR A 1 407 ? -42.219 21.771 19.134 1.00 89.31 407 THR A CA 1
ATOM 3204 C C . THR A 1 407 ? -43.408 20.823 19.196 1.00 89.31 407 THR A C 1
ATOM 3206 O O . THR A 1 407 ? -44.498 21.242 19.572 1.00 89.31 407 THR A O 1
ATOM 3209 N N . GLY A 1 408 ? -43.232 19.563 18.781 1.00 87.69 408 GLY A N 1
ATOM 3210 C CA . GLY A 1 408 ? -44.344 18.630 18.593 1.00 87.69 408 GLY A CA 1
ATOM 3211 C C . GLY A 1 408 ? -45.272 19.011 17.437 1.00 87.69 408 GLY A C 1
ATOM 3212 O O . GLY A 1 408 ? -46.317 18.386 17.284 1.00 87.69 408 GLY A O 1
ATOM 3213 N N . TYR A 1 409 ? -44.895 20.004 16.623 1.00 94.00 409 TYR A N 1
ATOM 3214 C CA . TYR A 1 409 ? -45.616 20.455 15.435 1.00 94.00 409 TYR A CA 1
ATOM 3215 C C . TYR A 1 409 ? -44.776 20.244 14.174 1.00 94.00 409 TYR A C 1
ATOM 3217 O O . TYR A 1 409 ? -43.650 20.736 14.076 1.00 94.00 409 TYR A O 1
ATOM 3225 N N . TYR A 1 410 ? -45.338 19.544 13.192 1.00 93.19 410 TYR A N 1
ATOM 3226 C CA . TYR A 1 410 ? -44.681 19.203 11.939 1.00 93.19 410 TYR A CA 1
ATOM 3227 C C . TYR A 1 410 ? -44.837 20.374 10.964 1.00 93.19 410 TYR A C 1
ATOM 3229 O O . TYR A 1 410 ? -45.771 20.434 10.166 1.00 93.19 410 TYR A O 1
ATOM 3237 N N . GLY A 1 411 ? -43.928 21.343 11.057 1.00 84.81 411 GLY A N 1
ATOM 3238 C CA . GLY A 1 411 ? -43.857 22.489 10.146 1.00 84.81 411 GLY A CA 1
ATOM 3239 C C . GLY A 1 411 ? -42.866 22.283 8.997 1.00 84.81 411 GLY A C 1
ATOM 3240 O O . GLY A 1 411 ? -42.258 21.221 8.857 1.00 84.81 411 GLY A O 1
ATOM 3241 N N . ASN A 1 412 ? -42.636 23.337 8.209 1.00 83.06 412 ASN A N 1
ATOM 3242 C CA . ASN A 1 412 ? -41.682 23.311 7.090 1.00 83.06 412 ASN A CA 1
ATOM 3243 C C . ASN A 1 412 ? -40.260 22.936 7.531 1.00 83.06 412 ASN A C 1
ATOM 3245 O O . ASN A 1 412 ? -39.573 22.214 6.820 1.00 83.06 412 ASN A O 1
ATOM 3249 N N . VAL A 1 413 ? -39.837 23.359 8.727 1.00 81.81 413 VAL A N 1
ATOM 3250 C CA . VAL A 1 413 ? -38.517 23.012 9.277 1.00 81.81 413 VAL A CA 1
ATOM 3251 C C . VAL A 1 413 ? -38.400 21.510 9.555 1.00 81.81 413 VAL A C 1
ATOM 3253 O O . VAL A 1 413 ? -37.383 20.904 9.240 1.00 81.81 413 VAL A O 1
ATOM 3256 N N . THR A 1 414 ? -39.455 20.880 10.084 1.00 87.06 414 THR A N 1
ATOM 3257 C CA . THR A 1 414 ? -39.492 19.423 10.290 1.00 87.06 414 THR A CA 1
ATOM 3258 C C . THR A 1 414 ? -39.537 18.678 8.962 1.00 87.06 414 THR A C 1
ATOM 3260 O O . THR A 1 414 ? -38.813 17.705 8.796 1.00 87.06 414 THR A O 1
ATOM 3263 N N . ALA A 1 415 ? -40.319 19.159 7.992 1.00 83.25 415 ALA A N 1
ATOM 3264 C CA . ALA A 1 415 ? -40.366 18.566 6.659 1.00 83.25 415 ALA A CA 1
ATOM 3265 C C . ALA A 1 415 ? -39.003 18.619 5.952 1.00 83.25 415 ALA A C 1
ATOM 3267 O O . ALA A 1 415 ? -38.607 17.635 5.335 1.00 83.25 415 ALA A O 1
ATOM 3268 N N . LEU A 1 416 ? -38.277 19.737 6.061 1.00 69.19 416 LEU A N 1
ATOM 3269 C CA . LEU A 1 416 ? -36.920 19.875 5.524 1.00 69.19 416 LEU A CA 1
ATOM 3270 C C . LEU A 1 416 ? -35.940 18.931 6.227 1.00 69.19 416 LEU A C 1
ATOM 3272 O O . LEU A 1 416 ? -35.253 18.181 5.545 1.00 69.19 416 LEU A O 1
ATOM 3276 N N . ALA A 1 417 ? -35.961 18.874 7.562 1.00 70.88 417 ALA A N 1
ATOM 3277 C CA . ALA A 1 417 ? -35.137 17.936 8.328 1.00 70.88 417 ALA A CA 1
ATOM 3278 C C . ALA A 1 417 ? -35.395 16.470 7.937 1.00 70.88 417 ALA A C 1
ATOM 3280 O O . ALA A 1 417 ? -34.464 15.679 7.820 1.00 70.88 417 ALA A O 1
ATOM 3281 N N . VAL A 1 418 ? -36.658 16.108 7.691 1.00 78.25 418 VAL A N 1
ATOM 3282 C CA . VAL A 1 418 ? -37.037 14.767 7.229 1.00 78.25 418 VAL A CA 1
ATOM 3283 C C . VAL A 1 418 ? -36.563 14.517 5.801 1.00 78.25 418 VAL A C 1
ATOM 3285 O O . VAL A 1 418 ? -36.052 13.436 5.536 1.00 78.25 418 VAL A O 1
ATOM 3288 N N . LYS A 1 419 ? -36.651 15.501 4.896 1.00 67.81 419 LYS A N 1
ATOM 3289 C CA . LYS A 1 419 ? -36.080 15.377 3.543 1.00 67.81 419 LYS A CA 1
ATOM 3290 C C . LYS A 1 419 ? -34.572 15.179 3.582 1.00 67.81 419 LYS A C 1
ATOM 3292 O O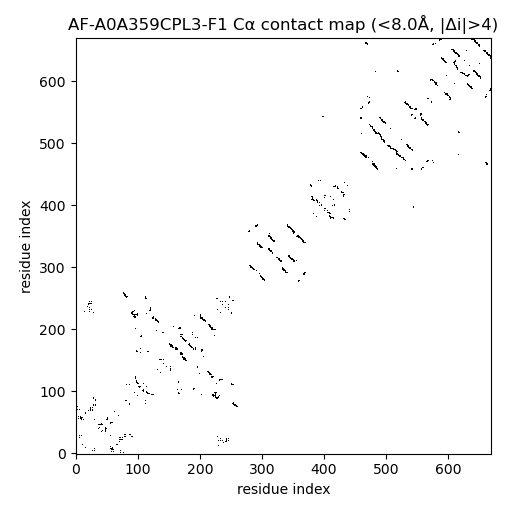 . LYS A 1 419 ? -34.061 14.358 2.829 1.00 67.81 419 LYS A O 1
ATOM 3297 N N . ASP A 1 420 ? -33.872 15.917 4.433 1.00 61.34 420 ASP A N 1
ATOM 3298 C CA . ASP A 1 420 ? -32.418 15.824 4.553 1.00 61.34 420 ASP A CA 1
ATOM 3299 C C . ASP A 1 420 ? -31.996 14.475 5.150 1.00 61.34 420 ASP A C 1
ATOM 3301 O O . ASP A 1 420 ? -31.076 13.843 4.634 1.00 61.34 420 ASP A O 1
ATOM 3305 N N . PHE A 1 421 ? -32.736 13.976 6.144 1.00 76.00 421 PHE A N 1
ATOM 3306 C CA . PHE A 1 421 ? -32.575 12.621 6.675 1.00 76.00 421 PHE A CA 1
ATOM 3307 C C . PHE A 1 421 ? -32.879 11.528 5.632 1.00 76.00 421 PHE A C 1
ATOM 3309 O O . PHE A 1 421 ? -32.155 10.545 5.502 1.00 76.00 421 PHE A O 1
ATOM 3316 N N . GLN A 1 422 ? -33.945 11.688 4.849 1.00 73.31 422 GLN A N 1
ATOM 3317 C CA . GLN A 1 422 ? -34.298 10.737 3.793 1.00 73.31 422 GLN A CA 1
ATOM 3318 C C . GLN A 1 422 ? -33.199 10.664 2.726 1.00 73.31 422 GLN A C 1
ATOM 3320 O O . GLN A 1 422 ? -32.759 9.572 2.368 1.00 73.31 422 GLN A O 1
ATOM 3325 N N . LYS A 1 423 ? -32.673 11.822 2.297 1.00 61.72 423 LYS A N 1
ATOM 3326 C CA . LYS A 1 423 ? -31.516 11.888 1.390 1.00 61.72 423 LYS A CA 1
ATOM 3327 C C . LYS A 1 423 ? -30.287 11.204 1.981 1.00 61.72 423 LYS A C 1
ATOM 3329 O O . LYS A 1 423 ? -29.614 10.481 1.256 1.00 61.72 423 LYS A O 1
ATOM 3334 N N . SER A 1 424 ? -29.997 11.408 3.270 1.00 58.34 424 SER A N 1
ATOM 3335 C CA . SER A 1 424 ? -28.819 10.800 3.904 1.00 58.34 424 SER A CA 1
ATOM 3336 C C . SER A 1 424 ? -28.902 9.278 4.008 1.00 58.34 424 SER A C 1
ATOM 3338 O O . SER A 1 424 ? -27.872 8.634 4.159 1.00 58.34 424 SER A O 1
ATOM 3340 N N . CYS A 1 425 ? -30.106 8.708 3.944 1.00 51.62 425 CYS A N 1
ATOM 3341 C CA . CYS A 1 425 ? -30.327 7.263 4.010 1.00 51.62 425 CYS A CA 1
ATOM 3342 C C . CYS A 1 425 ? -30.610 6.632 2.637 1.00 51.62 425 CYS A C 1
ATOM 3344 O O . CYS A 1 425 ? -30.994 5.468 2.577 1.00 51.62 425 CYS A O 1
ATOM 3346 N N . GLY A 1 426 ? -30.474 7.389 1.541 1.00 53.97 426 GLY A N 1
ATOM 3347 C CA . GLY A 1 426 ? -30.747 6.887 0.190 1.00 53.97 426 GLY A CA 1
ATOM 3348 C C . GLY A 1 426 ? -32.221 6.553 -0.075 1.00 53.97 426 GLY A C 1
ATOM 3349 O O . GLY A 1 426 ? -32.515 5.765 -0.968 1.00 53.97 426 GLY A O 1
ATOM 3350 N N . VAL A 1 427 ? -33.158 7.133 0.685 1.00 59.50 427 VAL A N 1
ATOM 3351 C CA . VAL A 1 427 ? -34.607 6.952 0.483 1.00 59.50 427 VAL A CA 1
ATOM 3352 C C . VAL A 1 427 ? -35.239 8.198 -0.146 1.00 59.50 427 VAL A C 1
ATOM 3354 O O . VAL A 1 427 ? -34.710 9.308 -0.049 1.00 59.50 427 VAL A O 1
ATOM 3357 N N . SER A 1 428 ? -36.390 8.039 -0.810 1.00 69.50 428 SER A N 1
ATOM 3358 C CA . SER A 1 428 ? -37.056 9.140 -1.520 1.00 69.50 428 SER A CA 1
ATOM 3359 C C . SER A 1 428 ? -37.352 10.332 -0.586 1.00 69.50 428 SER A C 1
ATOM 3361 O O . SER A 1 428 ? -38.030 10.153 0.428 1.00 69.50 428 SER A O 1
ATOM 3363 N N . PRO A 1 429 ? -36.916 11.565 -0.919 1.00 74.19 429 PRO A N 1
ATOM 3364 C CA . PRO A 1 429 ? -37.002 12.723 -0.026 1.00 74.19 429 PRO A CA 1
ATOM 3365 C C . PRO A 1 429 ? -38.379 13.399 -0.069 1.00 74.19 429 PRO A C 1
ATOM 3367 O O . PRO A 1 429 ? -38.532 14.561 -0.463 1.00 74.19 429 PRO A O 1
ATOM 3370 N N . THR A 1 430 ? -39.407 12.655 0.326 1.00 82.62 430 THR A N 1
ATOM 3371 C CA . THR A 1 430 ? -40.809 13.093 0.314 1.00 82.62 430 THR A CA 1
ATOM 3372 C C . THR A 1 430 ? -41.094 14.177 1.358 1.00 82.62 430 THR A C 1
ATOM 3374 O O . THR A 1 430 ? -42.010 14.983 1.186 1.00 82.62 430 THR A O 1
ATOM 3377 N N . GLY A 1 431 ? -40.296 14.247 2.427 1.00 78.88 431 GLY A N 1
ATOM 3378 C CA . GLY A 1 431 ? -40.538 15.114 3.581 1.00 78.88 431 GLY A CA 1
ATOM 3379 C C . GLY A 1 431 ? -41.717 14.666 4.435 1.00 78.88 431 GLY A C 1
ATOM 3380 O O . GLY A 1 431 ? -42.213 15.455 5.241 1.00 78.88 431 GLY A O 1
ATOM 3381 N N . ILE A 1 432 ? -42.169 13.428 4.236 1.00 87.19 432 ILE A N 1
ATOM 3382 C CA . ILE A 1 432 ? -43.205 12.741 5.001 1.00 87.19 432 ILE A CA 1
ATOM 3383 C C . ILE A 1 432 ? -42.509 11.618 5.764 1.00 87.19 432 ILE A C 1
ATOM 3385 O O . ILE A 1 432 ? -41.793 10.826 5.156 1.00 87.19 432 ILE A O 1
ATOM 3389 N N . ILE A 1 433 ? -42.739 11.521 7.072 1.00 80.44 433 ILE A N 1
ATOM 3390 C CA . ILE A 1 433 ? -42.336 10.334 7.830 1.00 80.44 433 ILE A CA 1
ATOM 3391 C C . ILE A 1 433 ? -43.398 9.268 7.576 1.00 80.44 433 ILE A C 1
ATOM 3393 O O . ILE A 1 433 ? -44.412 9.197 8.273 1.00 80.44 433 ILE A O 1
ATOM 3397 N N . ASP A 1 434 ? -43.194 8.500 6.514 1.00 77.50 434 ASP A N 1
ATOM 3398 C CA . ASP A 1 434 ? -43.919 7.261 6.260 1.00 77.50 434 ASP A CA 1
ATOM 3399 C C . ASP A 1 434 ? -43.293 6.092 7.038 1.00 77.50 434 ASP A C 1
ATOM 3401 O O . ASP A 1 434 ? -42.291 6.259 7.737 1.00 77.50 434 ASP A O 1
ATOM 3405 N N . GLY A 1 435 ? -43.882 4.899 6.936 1.00 61.19 435 GLY A N 1
ATOM 3406 C CA . GLY A 1 435 ? -43.382 3.717 7.646 1.00 61.19 435 GLY A CA 1
ATOM 3407 C C . GLY A 1 435 ? -41.909 3.406 7.375 1.00 61.19 435 GLY A C 1
ATOM 3408 O O . GLY A 1 435 ? -41.168 3.107 8.310 1.00 61.19 435 GLY A O 1
ATOM 3409 N N . ASN A 1 436 ? -41.452 3.569 6.129 1.00 63.19 436 ASN A N 1
ATOM 3410 C CA . ASN A 1 436 ? -40.054 3.347 5.751 1.00 63.19 436 ASN A CA 1
ATOM 3411 C C . ASN A 1 436 ? -39.131 4.360 6.434 1.00 63.19 436 ASN A C 1
ATOM 3413 O O . ASN A 1 436 ? -38.132 3.991 7.050 1.00 63.19 436 ASN A O 1
ATOM 3417 N N . THR A 1 437 ? -39.508 5.637 6.381 1.00 73.75 437 THR A N 1
ATOM 3418 C CA . THR A 1 437 ? -38.759 6.727 7.008 1.00 73.75 437 THR A CA 1
ATOM 3419 C C . THR A 1 437 ? -38.735 6.575 8.526 1.00 73.75 437 THR A C 1
ATOM 3421 O O . THR A 1 437 ? -37.701 6.800 9.139 1.00 73.75 437 THR A O 1
ATOM 3424 N N . ALA A 1 438 ? -39.840 6.155 9.147 1.00 68.94 438 ALA A N 1
ATOM 3425 C CA . ALA A 1 438 ? -39.927 5.933 10.589 1.00 68.94 438 ALA A CA 1
ATOM 3426 C C . ALA A 1 438 ? -39.024 4.787 11.067 1.00 68.94 438 ALA A C 1
ATOM 3428 O O . ALA A 1 438 ? -38.368 4.913 12.104 1.00 68.94 438 ALA A O 1
ATOM 3429 N N . ILE A 1 439 ? -38.995 3.677 10.323 1.00 61.25 439 ILE A N 1
ATOM 3430 C CA . ILE A 1 439 ? -38.140 2.523 10.624 1.00 61.25 439 ILE A CA 1
ATOM 3431 C C . ILE A 1 439 ? -36.671 2.910 10.475 1.00 61.25 439 ILE A C 1
ATOM 3433 O O . ILE A 1 439 ? -35.890 2.679 11.396 1.00 61.25 439 ILE A O 1
ATOM 3437 N N . GLU A 1 440 ? -36.301 3.550 9.367 1.00 64.31 440 GLU A N 1
ATOM 3438 C CA . GLU A 1 440 ? -34.911 3.941 9.138 1.00 64.31 440 GLU A CA 1
ATOM 3439 C C . GLU A 1 440 ? -34.455 4.991 10.150 1.00 64.31 440 GLU A C 1
ATOM 3441 O O . GLU A 1 440 ? -33.366 4.893 10.708 1.00 64.31 440 GLU A O 1
ATOM 3446 N N . LEU A 1 441 ? -35.329 5.940 10.491 1.00 67.75 441 LEU A N 1
ATOM 3447 C CA . LEU A 1 441 ? -35.057 6.934 11.522 1.00 67.75 441 LEU A CA 1
ATOM 3448 C C . LEU A 1 441 ? -34.852 6.285 12.892 1.00 67.75 441 LEU A C 1
ATOM 3450 O O . LEU A 1 441 ? -33.987 6.722 13.643 1.00 67.75 441 LEU A O 1
ATOM 3454 N N . ASN A 1 442 ? -35.595 5.224 13.215 1.00 61.47 442 ASN A N 1
ATOM 3455 C CA . ASN A 1 442 ? -35.376 4.450 14.435 1.00 61.47 442 ASN A CA 1
ATOM 3456 C C . ASN A 1 442 ? -34.074 3.648 14.387 1.00 61.47 442 ASN A C 1
ATOM 3458 O O . ASN A 1 442 ? -33.351 3.648 15.375 1.00 61.47 442 ASN A O 1
ATOM 3462 N N . ASN A 1 443 ? -33.746 3.007 13.266 1.00 56.16 443 ASN A N 1
ATOM 3463 C CA . ASN A 1 443 ? -32.510 2.237 13.116 1.00 56.16 443 ASN A CA 1
ATOM 3464 C C . ASN A 1 443 ? -31.273 3.134 13.220 1.00 56.16 443 ASN A C 1
ATOM 3466 O O . ASN A 1 443 ? -30.354 2.828 13.977 1.00 56.16 443 ASN A O 1
ATOM 3470 N N . GLN A 1 444 ? -31.264 4.255 12.499 1.00 61.81 444 GLN A N 1
ATOM 3471 C CA . GLN A 1 444 ? -30.172 5.227 12.532 1.00 61.81 444 GLN A CA 1
ATOM 3472 C C . GLN A 1 444 ? -30.082 5.915 13.890 1.00 61.81 444 GLN A C 1
ATOM 3474 O O . GLN A 1 444 ? -28.985 6.119 14.396 1.00 61.81 444 GLN A O 1
ATOM 3479 N N . TYR A 1 445 ? -31.218 6.182 14.540 1.00 58.09 445 TYR A N 1
ATOM 3480 C CA . TYR A 1 445 ? -31.222 6.676 15.913 1.00 58.09 445 TYR A CA 1
ATOM 3481 C C . TYR A 1 445 ? -30.643 5.645 16.885 1.00 58.09 445 TYR A C 1
ATOM 3483 O O . TYR A 1 445 ? -29.789 5.996 17.688 1.00 58.09 445 TYR A O 1
ATOM 3491 N N . MET A 1 446 ? -31.038 4.371 16.797 1.00 48.38 446 MET A N 1
ATOM 3492 C CA . MET A 1 446 ? -30.490 3.315 17.653 1.00 48.38 446 MET A CA 1
ATOM 3493 C C . MET A 1 446 ? -28.999 3.091 17.401 1.00 48.38 446 MET A C 1
ATOM 3495 O O . MET A 1 446 ? -28.281 2.884 18.368 1.00 48.38 446 MET A O 1
ATOM 3499 N N . LYS A 1 447 ? -28.523 3.222 16.155 1.00 52.06 447 LYS A N 1
ATOM 3500 C CA . LYS A 1 447 ? -27.090 3.242 15.822 1.00 52.06 447 LYS A CA 1
ATOM 3501 C C . LYS A 1 447 ? -26.379 4.454 16.416 1.00 52.06 447 LYS A C 1
ATOM 3503 O O . LYS A 1 447 ? -25.373 4.309 17.095 1.00 52.06 447 LYS A O 1
ATOM 3508 N N . ALA A 1 448 ? -26.914 5.654 16.219 1.00 49.88 448 ALA A N 1
ATOM 3509 C CA . ALA A 1 448 ? -26.349 6.881 16.778 1.00 49.88 448 ALA A CA 1
ATOM 3510 C C . ALA A 1 448 ? -26.294 6.844 18.317 1.00 49.88 448 ALA A C 1
ATOM 3512 O O . ALA A 1 448 ? -25.377 7.397 18.919 1.00 49.88 448 ALA A O 1
ATOM 3513 N N . VAL A 1 449 ? -27.251 6.158 18.949 1.00 43.44 449 VAL A N 1
ATOM 3514 C CA . VAL A 1 449 ? -27.300 5.933 20.398 1.00 43.44 449 VAL A CA 1
ATOM 3515 C C . VAL A 1 449 ? -26.425 4.741 20.828 1.00 43.44 449 VAL A C 1
ATOM 3517 O O . VAL A 1 449 ? -25.883 4.777 21.926 1.00 43.44 449 VAL A O 1
ATOM 3520 N N . SER A 1 450 ? -26.210 3.714 19.995 1.00 38.00 450 SER A N 1
ATOM 3521 C CA . SER A 1 450 ? -25.316 2.578 20.292 1.00 38.00 450 SER A CA 1
ATOM 3522 C C . SER A 1 450 ? -23.837 2.888 20.046 1.00 38.00 450 SER A C 1
ATOM 3524 O O . SER A 1 450 ? -22.984 2.283 20.684 1.00 38.00 450 SER A O 1
ATOM 3526 N N . VAL A 1 451 ? -23.514 3.881 19.211 1.00 39.91 451 VAL A N 1
ATOM 3527 C CA . VAL A 1 451 ? -22.148 4.399 18.989 1.00 39.91 451 VAL A CA 1
ATOM 3528 C C . VAL A 1 451 ? -21.550 5.043 20.255 1.00 39.91 451 VAL A C 1
ATOM 3530 O O . VAL A 1 451 ? -20.339 5.235 20.335 1.00 39.91 451 VAL A O 1
ATOM 3533 N N . SER A 1 452 ? -22.335 5.260 21.322 1.00 39.69 452 SER A N 1
ATOM 3534 C CA . SER A 1 452 ? -21.775 5.520 22.659 1.00 39.69 452 SER A CA 1
ATOM 3535 C C . SER A 1 452 ? -21.178 4.274 23.342 1.00 39.69 452 SER A C 1
ATOM 3537 O O . SER A 1 452 ? -20.712 4.373 24.476 1.00 39.69 452 SER A O 1
ATOM 3539 N N . ARG A 1 453 ? -21.192 3.100 22.691 1.00 35.00 453 ARG A N 1
ATOM 3540 C CA . ARG A 1 453 ? -20.541 1.855 23.127 1.00 35.00 453 ARG A CA 1
ATOM 3541 C C . ARG A 1 453 ? -19.946 1.085 21.933 1.00 35.00 453 ARG A C 1
ATOM 3543 O O . ARG A 1 453 ? -20.534 0.132 21.444 1.00 35.00 453 ARG A O 1
ATOM 3550 N N . GLY A 1 454 ? -18.728 1.462 21.540 1.00 39.72 454 GLY A N 1
ATOM 3551 C CA . GLY A 1 454 ? -17.693 0.464 21.229 1.00 39.72 454 GLY A CA 1
ATOM 3552 C C . GLY A 1 454 ? -17.521 -0.071 19.800 1.00 39.72 454 GLY A C 1
ATOM 3553 O O . GLY A 1 454 ? -16.967 -1.155 19.674 1.00 39.72 454 GLY A O 1
ATOM 3554 N N . GLU A 1 455 ? -17.882 0.650 18.734 1.00 33.31 455 GLU A N 1
ATOM 3555 C CA . GLU A 1 455 ? -17.425 0.321 17.365 1.00 33.31 455 GLU A CA 1
ATOM 3556 C C . GLU A 1 455 ? -16.340 1.297 16.867 1.00 33.31 455 GLU A C 1
ATOM 3558 O O . GLU A 1 455 ? -16.388 2.504 17.122 1.00 33.31 455 GLU A O 1
ATOM 3563 N N . LYS A 1 456 ? -15.339 0.765 16.149 1.00 43.72 456 LYS A N 1
ATOM 3564 C CA . LYS A 1 456 ? -14.180 1.505 15.622 1.00 43.72 456 LYS A CA 1
ATOM 3565 C C . LYS A 1 456 ? -14.601 2.344 14.412 1.00 43.72 456 LYS A C 1
ATOM 3567 O O . LYS A 1 456 ? -14.990 1.822 13.373 1.00 43.72 456 LYS A O 1
ATOM 3572 N N . ARG A 1 457 ? -14.513 3.663 14.554 1.00 52.84 457 ARG A N 1
ATOM 3573 C CA . ARG A 1 457 ? -14.874 4.641 13.524 1.00 52.84 457 ARG A CA 1
ATOM 3574 C C . ARG A 1 457 ? -13.748 4.837 12.508 1.00 52.84 457 ARG A C 1
ATOM 3576 O O . ARG A 1 457 ? -12.607 5.060 12.895 1.00 52.84 457 ARG A O 1
ATOM 3583 N N . GLU A 1 458 ? -14.087 4.854 11.222 1.00 62.38 458 GLU A N 1
ATOM 3584 C CA . GLU A 1 458 ? -13.206 5.343 10.154 1.00 62.38 458 GLU A CA 1
ATOM 3585 C C . GLU A 1 458 ? -12.938 6.850 10.314 1.00 62.38 458 GLU A C 1
ATOM 3587 O O . GLU A 1 458 ? -13.864 7.667 10.254 1.00 62.38 458 GLU A O 1
ATOM 3592 N N . ILE A 1 459 ? -11.674 7.212 10.546 1.00 80.19 459 ILE A N 1
ATOM 3593 C CA . ILE A 1 459 ? -11.226 8.591 10.784 1.00 80.19 459 ILE A CA 1
ATOM 3594 C C . ILE A 1 459 ? -10.655 9.149 9.466 1.00 80.19 459 ILE A C 1
ATOM 3596 O O . ILE A 1 459 ? -9.637 8.630 8.990 1.00 80.19 459 ILE A O 1
ATOM 3600 N N . PRO A 1 460 ? -11.264 10.190 8.861 1.00 86.69 460 PRO A N 1
ATOM 3601 C CA . PRO A 1 460 ? -10.696 10.832 7.681 1.00 86.69 460 PRO A CA 1
ATOM 3602 C C . PRO A 1 460 ? -9.322 11.431 7.952 1.00 86.69 460 PRO A C 1
ATOM 3604 O O . PRO A 1 460 ? -9.049 11.894 9.055 1.00 86.69 460 PRO A O 1
ATOM 3607 N N . SER A 1 461 ? -8.493 11.487 6.910 1.00 88.38 461 SER A N 1
ATOM 3608 C CA . SER A 1 461 ? -7.195 12.167 6.934 1.00 88.38 461 SER A CA 1
ATOM 3609 C C . SER A 1 461 ? -7.032 13.057 5.702 1.00 88.38 461 SER A C 1
ATOM 3611 O O . SER A 1 461 ? -7.388 12.639 4.602 1.00 88.38 461 SER A O 1
ATOM 3613 N N . ILE A 1 462 ? -6.509 14.274 5.879 1.00 90.62 462 ILE A N 1
ATOM 3614 C CA . ILE A 1 462 ? -6.217 15.216 4.786 1.00 90.62 462 ILE A CA 1
ATOM 3615 C C . ILE A 1 462 ? -4.922 14.788 4.090 1.00 90.62 462 ILE A C 1
ATOM 3617 O O . ILE A 1 462 ? -3.895 14.626 4.747 1.00 90.62 462 ILE A O 1
ATOM 3621 N N . THR A 1 463 ? -4.965 14.616 2.771 1.00 83.31 463 THR A N 1
ATOM 3622 C CA . THR A 1 463 ? -3.811 14.205 1.950 1.00 83.31 463 THR A CA 1
ATOM 3623 C C . THR A 1 463 ? -3.185 15.358 1.182 1.00 83.31 463 THR A C 1
ATOM 3625 O O . THR A 1 463 ? -1.992 15.316 0.896 1.00 83.31 463 THR A O 1
ATOM 3628 N N . PHE A 1 464 ? -3.970 16.391 0.870 1.00 84.56 464 PHE A N 1
ATOM 3629 C CA . PHE A 1 464 ? -3.513 17.552 0.118 1.00 84.56 464 PHE A CA 1
ATOM 3630 C C . PHE A 1 464 ? -4.238 18.822 0.564 1.00 84.56 464 PHE A C 1
ATOM 3632 O O . PHE A 1 464 ? -5.452 18.808 0.791 1.00 84.56 464 PHE A O 1
ATOM 3639 N N . VAL A 1 465 ? -3.483 19.919 0.642 1.00 88.12 465 VAL A N 1
ATOM 3640 C CA . VAL A 1 465 ? -3.988 21.284 0.803 1.00 88.12 465 VAL A CA 1
ATOM 3641 C C . VAL A 1 465 ? -3.230 22.181 -0.170 1.00 88.12 465 VAL A C 1
ATOM 3643 O O . VAL A 1 465 ? -2.017 22.331 -0.049 1.00 88.12 465 VAL A O 1
ATOM 3646 N N . GLY A 1 466 ? -3.949 22.786 -1.111 1.00 83.56 466 GLY A N 1
ATOM 3647 C CA . GLY A 1 466 ? -3.424 23.771 -2.053 1.00 83.56 466 GLY A CA 1
ATOM 3648 C C . GLY A 1 466 ? -4.121 25.115 -1.882 1.00 83.56 466 GLY A C 1
ATOM 3649 O O . GLY A 1 466 ? -5.317 25.164 -1.594 1.00 83.56 466 GLY A O 1
ATOM 3650 N N . LEU A 1 467 ? -3.382 26.206 -2.068 1.00 84.75 467 LEU A N 1
ATOM 3651 C CA . LEU A 1 467 ? -3.953 27.548 -2.181 1.00 84.75 467 LEU A CA 1
ATOM 3652 C C . LEU A 1 467 ? -4.006 27.970 -3.636 1.00 84.75 467 LEU A C 1
ATOM 3654 O O . LEU A 1 467 ? -3.168 27.551 -4.431 1.00 84.75 467 LEU A O 1
ATOM 3658 N N . ASP A 1 468 ? -4.942 28.857 -3.955 1.00 83.25 468 ASP A N 1
ATOM 3659 C CA . ASP A 1 468 ? -5.011 29.452 -5.288 1.00 83.25 468 ASP A CA 1
ATOM 3660 C C . ASP A 1 468 ? -3.679 30.123 -5.675 1.00 83.25 468 ASP A C 1
ATOM 3662 O O . ASP A 1 468 ? -3.148 29.854 -6.752 1.00 83.25 468 ASP A O 1
ATOM 3666 N N . HIS A 1 469 ? -3.082 30.912 -4.772 1.00 86.50 469 HIS A N 1
ATOM 3667 C CA . HIS A 1 469 ? -1.727 31.444 -4.930 1.00 86.50 469 HIS A CA 1
ATOM 3668 C C . HIS A 1 469 ? -1.016 31.706 -3.596 1.00 86.50 469 HIS A C 1
ATOM 3670 O O . HIS A 1 469 ? -1.636 31.855 -2.543 1.00 86.50 469 HIS A O 1
ATOM 3676 N N . SER A 1 470 ? 0.308 31.808 -3.669 1.00 88.06 470 SER A N 1
ATOM 3677 C CA . SER A 1 470 ? 1.195 32.287 -2.613 1.00 88.06 470 SER A CA 1
ATOM 3678 C C . SER A 1 470 ? 2.189 33.298 -3.196 1.00 88.06 470 SER A C 1
ATOM 3680 O O . SER A 1 470 ? 2.687 33.066 -4.301 1.00 88.06 470 SER A O 1
ATOM 3682 N N . PRO A 1 471 ? 2.526 34.384 -2.480 1.00 86.56 471 PRO A N 1
ATOM 3683 C CA . PRO A 1 471 ? 1.992 34.779 -1.173 1.00 86.56 471 PRO A CA 1
ATOM 3684 C C . PRO A 1 471 ? 0.508 35.184 -1.234 1.00 86.56 471 PRO A C 1
ATOM 3686 O O . PRO A 1 471 ? -0.041 35.433 -2.309 1.00 86.56 471 PRO A O 1
ATOM 3689 N N . ILE A 1 472 ? -0.138 35.251 -0.065 1.00 90.00 472 ILE A N 1
ATOM 3690 C CA . ILE A 1 472 ? -1.465 35.871 0.072 1.00 90.00 472 ILE A CA 1
ATOM 3691 C C . ILE A 1 472 ? -1.295 37.374 -0.185 1.00 90.00 472 ILE A C 1
ATOM 3693 O O . ILE A 1 472 ? -0.291 37.955 0.228 1.00 90.00 472 ILE A O 1
ATOM 3697 N N . ILE A 1 473 ? -2.248 38.015 -0.858 1.00 88.19 473 ILE A N 1
ATOM 3698 C CA . ILE A 1 473 ? -2.195 39.457 -1.132 1.00 88.19 473 ILE A CA 1
ATOM 3699 C C . ILE A 1 473 ? -3.161 40.191 -0.205 1.00 88.19 473 ILE A C 1
ATOM 3701 O O . ILE A 1 473 ? -4.311 39.778 -0.038 1.00 88.19 473 ILE A O 1
ATOM 3705 N N . ASP A 1 474 ? -2.690 41.293 0.383 1.00 89.25 474 ASP A N 1
ATOM 3706 C CA . ASP A 1 474 ? -3.480 42.139 1.274 1.00 89.25 474 ASP A CA 1
ATOM 3707 C C . ASP A 1 474 ? -4.796 42.570 0.604 1.00 89.25 474 ASP A C 1
ATOM 3709 O O . ASP A 1 474 ? -4.810 43.155 -0.486 1.00 89.25 474 ASP A O 1
ATOM 3713 N N . GLY A 1 475 ? -5.909 42.244 1.263 1.00 85.00 475 GLY A N 1
ATOM 3714 C CA . GLY A 1 475 ? -7.257 42.557 0.793 1.00 85.00 475 GLY A CA 1
ATOM 3715 C C . GLY A 1 475 ? -7.831 41.592 -0.250 1.00 85.00 475 GLY A C 1
ATOM 3716 O O . GLY A 1 475 ? -8.948 41.822 -0.711 1.00 85.00 475 GLY A O 1
ATOM 3717 N N . GLU A 1 476 ? -7.130 40.515 -0.619 1.00 86.12 476 GLU A N 1
ATOM 3718 C CA . GLU A 1 476 ? -7.640 39.501 -1.554 1.00 86.12 476 GLU A CA 1
ATOM 3719 C C . GLU A 1 476 ? -8.196 38.278 -0.817 1.00 86.12 476 GLU A C 1
ATOM 3721 O O . GLU A 1 476 ? -7.589 37.750 0.120 1.00 86.12 476 GLU A O 1
ATOM 3726 N N . ALA A 1 477 ? -9.385 37.837 -1.235 1.00 86.94 477 ALA A N 1
ATOM 3727 C CA . ALA A 1 477 ? -10.063 36.700 -0.630 1.00 86.94 477 ALA A CA 1
ATOM 3728 C C . ALA A 1 477 ? -9.339 35.393 -0.962 1.00 86.94 477 ALA A C 1
ATOM 3730 O O . ALA A 1 477 ? -8.924 35.189 -2.100 1.00 86.94 477 ALA A O 1
ATOM 3731 N N . GLN A 1 478 ? -9.231 34.496 0.018 1.00 85.00 478 GLN A N 1
ATOM 3732 C CA . GLN A 1 478 ? -8.507 33.236 -0.159 1.00 85.00 478 GLN A CA 1
ATOM 3733 C C . GLN A 1 478 ? -9.436 32.027 -0.248 1.00 85.00 478 GLN A C 1
ATOM 3735 O O . GLN A 1 478 ? -10.501 31.960 0.381 1.00 85.00 478 GLN A O 1
ATOM 3740 N N . SER A 1 479 ? -8.998 31.044 -1.029 1.00 87.38 479 SER A N 1
ATOM 3741 C CA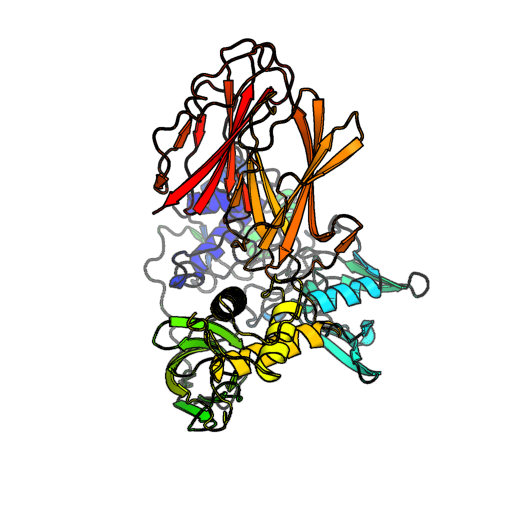 . SER A 1 479 ? -9.660 29.751 -1.171 1.00 87.38 479 SER A CA 1
ATOM 3742 C C . SER A 1 479 ? -8.650 28.616 -1.045 1.00 87.38 479 SER A C 1
ATOM 3744 O O . SER A 1 479 ? -7.471 28.785 -1.364 1.00 87.38 479 SER A O 1
ATOM 3746 N N . PHE A 1 480 ? -9.124 27.466 -0.571 1.00 88.75 480 PHE A N 1
ATOM 3747 C CA . PHE A 1 480 ? -8.301 26.280 -0.336 1.00 88.75 480 PHE A CA 1
ATOM 3748 C C . PHE A 1 480 ? -8.845 25.110 -1.141 1.00 88.75 480 PHE A C 1
ATOM 3750 O O . PHE A 1 480 ? -10.033 24.817 -1.069 1.00 88.75 480 PHE A O 1
ATOM 3757 N N . CYS A 1 481 ? -7.989 24.412 -1.873 1.00 85.75 481 CYS A N 1
ATOM 3758 C CA . CYS A 1 481 ? -8.297 23.111 -2.444 1.00 85.75 481 CYS A CA 1
ATOM 3759 C C . CYS A 1 481 ? -7.849 22.023 -1.470 1.00 85.75 481 CYS A C 1
ATOM 3761 O O . CYS A 1 481 ? -6.675 21.968 -1.109 1.00 85.75 481 CYS A O 1
ATOM 3763 N N . ILE A 1 482 ? -8.765 21.151 -1.059 1.00 90.06 482 ILE A N 1
ATOM 3764 C CA . ILE A 1 482 ? -8.505 20.121 -0.051 1.00 90.06 482 ILE A CA 1
ATOM 3765 C C . ILE A 1 482 ? -8.884 18.750 -0.614 1.00 90.06 482 ILE A C 1
ATOM 3767 O O . ILE A 1 482 ? -9.910 18.620 -1.280 1.00 90.06 482 ILE A O 1
ATOM 3771 N N . VAL A 1 483 ? -8.064 17.737 -0.325 1.00 83.69 483 VAL A N 1
ATOM 3772 C CA . VAL A 1 483 ? -8.353 16.316 -0.595 1.00 83.69 483 VAL A CA 1
ATOM 3773 C C . VAL A 1 483 ? -8.169 15.518 0.695 1.00 83.69 483 VAL A C 1
ATOM 3775 O O . VAL A 1 483 ? -7.334 15.849 1.544 1.00 83.69 483 VAL A O 1
ATOM 3778 N N . SER A 1 484 ? -8.969 14.475 0.892 1.00 87.31 484 SER A N 1
ATOM 3779 C CA . SER A 1 484 ? -8.887 13.583 2.049 1.00 87.31 484 SER A CA 1
ATOM 3780 C C . SER A 1 484 ? -9.035 12.112 1.658 1.00 87.31 484 SER A C 1
ATOM 3782 O O . SER A 1 484 ? -9.309 11.783 0.513 1.00 87.31 484 SER A O 1
ATOM 3784 N N . LYS A 1 485 ? -8.821 11.211 2.615 1.00 79.69 485 LYS A N 1
ATOM 3785 C CA . LYS A 1 485 ? -8.942 9.758 2.434 1.00 79.69 485 LYS A CA 1
ATOM 3786 C C . LYS A 1 485 ? -9.532 9.077 3.667 1.00 79.69 485 LYS A C 1
ATOM 3788 O O . LYS A 1 485 ? -9.803 9.741 4.668 1.00 79.69 485 LYS A O 1
ATOM 3793 N N . ASN A 1 486 ? -9.651 7.749 3.603 1.00 77.19 486 ASN A N 1
ATOM 3794 C CA . ASN A 1 486 ? -10.104 6.840 4.670 1.00 77.19 486 ASN A CA 1
ATOM 3795 C C . ASN A 1 486 ? -11.605 6.907 5.008 1.00 77.19 486 ASN A C 1
ATOM 3797 O O . ASN A 1 486 ? -12.030 6.323 5.996 1.00 77.19 486 ASN A O 1
ATOM 3801 N N . THR A 1 487 ? -12.407 7.627 4.225 1.00 70.12 487 THR A N 1
ATOM 3802 C CA . THR A 1 487 ? -13.874 7.657 4.333 1.00 70.12 487 THR A CA 1
ATOM 3803 C C . THR A 1 487 ? -14.457 8.111 2.999 1.00 70.12 487 THR A C 1
ATOM 3805 O O . THR A 1 487 ? -13.763 8.741 2.207 1.00 70.12 487 THR A O 1
ATOM 3808 N N . GLU A 1 488 ? -15.735 7.840 2.755 1.00 62.94 488 GLU A N 1
ATOM 3809 C CA . GLU A 1 488 ? -16.412 8.234 1.515 1.00 62.94 488 GLU A CA 1
ATOM 3810 C C . GLU A 1 488 ? -16.716 9.737 1.471 1.00 62.94 488 GLU A C 1
ATOM 3812 O O . GLU A 1 488 ? -16.410 10.405 0.486 1.00 62.94 488 GLU A O 1
ATOM 3817 N N . TYR A 1 489 ? -17.265 10.287 2.562 1.00 66.00 489 TYR A N 1
ATOM 3818 C CA . TYR A 1 489 ? -17.663 11.694 2.659 1.00 66.00 489 TYR A CA 1
ATOM 3819 C C . TYR A 1 489 ? -17.103 12.379 3.903 1.00 66.00 489 TYR A C 1
ATOM 3821 O O . TYR A 1 489 ? -17.056 11.808 5.000 1.00 66.00 489 TYR A O 1
ATOM 3829 N N . VAL A 1 490 ? -16.738 13.647 3.734 1.00 84.62 490 VAL A N 1
ATOM 3830 C CA . VAL A 1 490 ? -16.145 14.503 4.762 1.00 84.62 490 VAL A CA 1
ATOM 3831 C C . VAL A 1 490 ? -16.778 15.887 4.801 1.00 84.62 490 VAL A C 1
ATOM 3833 O O . VAL A 1 490 ? -17.472 16.310 3.877 1.00 84.62 490 VAL A O 1
ATOM 3836 N N . GLN A 1 491 ? -16.534 16.600 5.895 1.00 90.25 491 GLN A N 1
ATOM 3837 C CA . GLN A 1 491 ? -16.823 18.021 6.051 1.00 90.25 491 GLN A CA 1
ATOM 3838 C C . GLN A 1 491 ? -15.570 18.733 6.555 1.00 90.25 491 GLN A C 1
ATOM 3840 O O . GLN A 1 491 ? -14.854 18.187 7.400 1.00 90.25 491 GLN A O 1
ATOM 3845 N N . TYR A 1 492 ? -15.346 19.960 6.087 1.00 94.94 492 TYR A N 1
ATOM 3846 C CA . TYR A 1 492 ? -14.176 20.758 6.450 1.00 94.94 492 TYR A CA 1
ATOM 3847 C C . TYR A 1 492 ? -14.538 21.997 7.267 1.00 94.94 492 TYR A C 1
ATOM 3849 O O . TYR A 1 492 ? -15.622 22.561 7.101 1.00 94.94 492 TYR A O 1
ATOM 3857 N N . ARG A 1 493 ? -13.609 22.435 8.117 1.00 93.94 493 ARG A N 1
ATOM 3858 C CA . ARG A 1 493 ? -13.557 23.784 8.701 1.00 93.94 493 ARG A CA 1
ATOM 3859 C C . ARG A 1 493 ? -12.166 24.347 8.520 1.00 93.94 493 ARG A C 1
ATOM 3861 O O . ARG A 1 493 ? -11.197 23.597 8.595 1.00 93.94 493 ARG A O 1
ATOM 3868 N N . VAL A 1 494 ? -12.063 25.654 8.332 1.00 94.12 494 VAL A N 1
ATOM 3869 C CA . VAL A 1 494 ? -10.764 26.320 8.249 1.00 94.12 494 VAL A CA 1
ATOM 3870 C C . VAL A 1 494 ? -10.687 27.411 9.299 1.00 94.12 494 VAL A C 1
ATOM 3872 O O . VAL A 1 494 ? -11.604 28.216 9.454 1.00 94.12 494 VAL A O 1
ATOM 3875 N N . TRP A 1 495 ? -9.566 27.428 10.005 1.00 93.88 495 TRP A N 1
ATOM 3876 C CA . TRP A 1 495 ? -9.210 28.428 10.995 1.00 93.88 495 TRP A CA 1
ATOM 3877 C C . TRP A 1 495 ? -7.963 29.173 10.545 1.00 93.88 495 TRP A C 1
ATOM 3879 O O . TRP A 1 495 ? -7.060 28.566 9.966 1.00 93.88 495 TRP A O 1
ATOM 3889 N N . ALA A 1 496 ? -7.894 30.460 10.862 1.00 93.69 496 ALA A N 1
ATOM 3890 C CA . ALA A 1 496 ? -6.713 31.287 10.672 1.00 93.69 496 ALA A CA 1
ATOM 3891 C C . ALA A 1 496 ? -6.333 31.973 11.988 1.00 93.69 496 ALA A C 1
ATOM 3893 O O . ALA A 1 496 ? -7.199 32.369 12.762 1.00 93.69 496 ALA A O 1
ATOM 3894 N N . CYS A 1 497 ? -5.039 32.120 12.241 1.00 93.38 497 CYS A N 1
ATOM 3895 C CA . CYS A 1 497 ? -4.492 32.821 13.390 1.00 93.38 497 CYS A CA 1
ATOM 3896 C C . CYS A 1 497 ? -3.467 33.830 12.925 1.00 93.38 497 CYS A C 1
ATOM 3898 O O . CYS A 1 497 ? -2.447 33.461 12.346 1.00 93.38 497 CYS A O 1
ATOM 3900 N N . ASP A 1 498 ? -3.740 35.094 13.198 1.00 92.56 498 ASP A N 1
ATOM 3901 C CA . ASP A 1 498 ? -2.778 36.164 13.001 1.00 92.56 498 ASP A CA 1
ATOM 3902 C C . ASP A 1 498 ? -1.609 35.980 13.988 1.00 92.56 498 ASP A C 1
ATOM 3904 O O . ASP A 1 498 ? -1.810 35.852 15.199 1.00 92.56 498 ASP A O 1
ATOM 3908 N N . ALA A 1 499 ? -0.383 35.912 13.471 1.00 90.81 499 ALA A N 1
ATOM 3909 C CA . ALA A 1 499 ? 0.804 35.601 14.262 1.00 90.81 499 ALA A CA 1
ATOM 3910 C C . ALA A 1 499 ? 1.151 36.684 15.294 1.00 90.81 499 ALA A C 1
ATOM 3912 O O . ALA A 1 499 ? 1.765 36.357 16.316 1.00 90.81 499 ALA A O 1
ATOM 3913 N N . GLU A 1 500 ? 0.766 37.938 15.043 1.00 90.75 500 GLU A N 1
ATOM 3914 C CA . GLU A 1 500 ? 1.012 39.060 15.948 1.00 90.75 500 GLU A CA 1
ATOM 3915 C C . GLU A 1 500 ? -0.008 39.056 17.085 1.00 90.75 500 GLU A C 1
ATOM 3917 O O . GLU A 1 500 ? 0.361 39.072 18.259 1.00 90.75 500 GLU A O 1
ATOM 3922 N N . THR A 1 501 ? -1.298 38.971 16.749 1.00 92.12 501 THR A N 1
ATOM 3923 C CA . THR A 1 501 ? -2.366 39.016 17.764 1.00 92.12 501 THR A CA 1
ATOM 3924 C C . THR A 1 501 ? -2.594 37.677 18.466 1.00 92.12 501 THR A C 1
ATOM 3926 O O . THR A 1 501 ? -3.238 37.636 19.516 1.00 92.12 501 THR A O 1
ATOM 3929 N N . ARG A 1 502 ? -2.094 36.574 17.889 1.00 88.19 502 ARG A N 1
ATOM 3930 C CA . ARG A 1 502 ? -2.293 35.182 18.340 1.00 88.19 502 ARG A CA 1
ATOM 3931 C C . ARG A 1 502 ? -3.763 34.776 18.475 1.00 88.19 502 ARG A C 1
ATOM 3933 O O . ARG A 1 502 ? -4.087 33.819 19.182 1.00 88.19 502 ARG A O 1
ATOM 3940 N N . LYS A 1 503 ? -4.659 35.485 17.787 1.00 87.81 503 LYS A N 1
ATOM 3941 C CA . LYS A 1 503 ? -6.099 35.250 17.836 1.00 87.81 503 LYS A CA 1
ATOM 3942 C C . LYS A 1 503 ? -6.528 34.335 16.691 1.00 87.81 503 LYS A C 1
ATOM 3944 O O . LYS A 1 503 ? -6.359 34.684 15.528 1.00 87.81 503 LYS A O 1
ATOM 3949 N N . TRP A 1 504 ? -7.125 33.197 17.040 1.00 89.50 504 TRP A N 1
ATOM 3950 C CA . TRP A 1 504 ? -7.762 32.290 16.085 1.00 89.50 504 TRP A CA 1
ATOM 3951 C C . TRP A 1 504 ? -9.160 32.791 15.690 1.00 89.50 504 TRP A C 1
ATOM 3953 O O . TRP A 1 504 ? -9.962 33.150 16.554 1.00 89.50 504 TRP A O 1
ATOM 3963 N N . GLU A 1 505 ? -9.459 32.766 14.395 1.00 91.56 505 GLU A N 1
ATOM 3964 C CA . GLU A 1 505 ? -10.772 33.029 13.795 1.00 91.56 505 GLU A CA 1
ATOM 3965 C C . GLU A 1 505 ? -11.154 31.857 12.878 1.00 91.56 505 GLU A C 1
ATOM 3967 O O . GLU A 1 505 ? -10.321 31.357 12.119 1.00 91.56 505 GLU A O 1
ATOM 3972 N N . GLU A 1 506 ? -12.410 31.405 12.942 1.00 92.25 506 GLU A N 1
ATOM 3973 C CA . GLU A 1 506 ? -12.958 30.470 11.953 1.00 92.25 506 GLU A CA 1
ATOM 3974 C C . GLU A 1 506 ? -13.288 31.247 10.676 1.00 92.25 506 GLU A C 1
ATOM 3976 O O . GLU A 1 506 ? -14.082 32.184 10.705 1.00 92.25 506 GLU A O 1
ATOM 3981 N N . ILE A 1 507 ? -12.697 30.855 9.548 1.00 90.81 507 ILE A N 1
ATOM 3982 C CA . ILE A 1 507 ? -12.888 31.548 8.265 1.00 90.81 507 ILE A CA 1
ATOM 3983 C C . ILE A 1 507 ? -13.950 30.889 7.376 1.00 90.81 507 ILE A C 1
ATOM 3985 O O . ILE A 1 507 ? -14.318 31.450 6.350 1.00 90.81 507 ILE A O 1
ATOM 3989 N N . THR A 1 508 ? -14.464 29.720 7.771 1.00 88.62 508 THR A N 1
ATOM 3990 C CA . THR A 1 508 ? -15.572 29.015 7.099 1.00 88.62 508 THR A CA 1
ATOM 3991 C C . THR A 1 508 ? -16.938 29.213 7.763 1.00 88.62 508 THR A C 1
ATOM 3993 O O . THR A 1 508 ? -17.925 28.685 7.252 1.00 88.62 508 THR A O 1
ATOM 3996 N N . ASP A 1 509 ? -17.000 29.926 8.897 1.00 82.81 509 ASP A N 1
ATOM 3997 C CA . ASP A 1 509 ? -18.138 30.103 9.827 1.00 82.81 509 ASP A CA 1
ATOM 3998 C C . ASP A 1 509 ? -18.732 28.813 10.436 1.00 82.81 509 ASP A C 1
ATOM 4000 O O . ASP A 1 509 ? -19.173 28.801 11.587 1.00 82.81 509 ASP A O 1
ATOM 4004 N N . LYS A 1 510 ? -18.811 27.728 9.661 1.00 86.12 510 LYS A N 1
ATOM 4005 C CA . LYS A 1 510 ? -19.258 26.396 10.071 1.00 86.12 510 LYS A CA 1
ATOM 4006 C C . LYS A 1 510 ? -18.613 25.312 9.208 1.00 86.12 510 LYS A C 1
ATOM 4008 O O . LYS A 1 510 ? -17.932 25.580 8.223 1.00 86.12 510 LYS A O 1
ATOM 4013 N N . TYR A 1 511 ? -18.903 24.052 9.551 1.00 86.25 511 TYR A N 1
ATOM 4014 C CA . TYR A 1 511 ? -18.541 22.919 8.699 1.00 86.25 511 TYR A CA 1
ATOM 4015 C C . TYR A 1 511 ? -19.191 23.057 7.322 1.00 86.25 511 TYR A C 1
ATOM 4017 O O . TYR A 1 511 ? -20.380 23.378 7.219 1.00 86.25 511 TYR A O 1
ATOM 4025 N N . THR A 1 512 ? -18.425 22.764 6.273 1.00 83.75 512 THR A N 1
ATOM 4026 C CA . THR A 1 512 ? -18.947 22.703 4.907 1.00 83.75 512 THR A CA 1
ATOM 4027 C C . THR A 1 512 ? -20.052 21.652 4.783 1.00 83.75 512 THR A C 1
ATOM 4029 O O . THR A 1 512 ? -20.222 20.774 5.637 1.00 83.75 512 THR A O 1
ATOM 4032 N N . LYS A 1 513 ? -20.813 21.703 3.684 1.00 78.50 513 LYS A N 1
ATOM 4033 C CA . LYS A 1 513 ? -21.664 20.569 3.295 1.00 78.50 513 LYS A CA 1
ATOM 4034 C C . LYS A 1 513 ? -20.807 19.295 3.137 1.00 78.50 513 LYS A C 1
ATOM 4036 O O . LYS A 1 513 ? -19.617 19.431 2.840 1.00 78.50 513 LYS A O 1
ATOM 4041 N N . PRO A 1 514 ? -21.379 18.091 3.324 1.00 73.31 514 PRO A N 1
ATOM 4042 C CA . PRO A 1 514 ? -20.705 16.840 2.995 1.00 73.31 514 PRO A CA 1
ATOM 4043 C C . PRO A 1 514 ? -20.184 16.836 1.558 1.00 73.31 514 PRO A C 1
ATOM 4045 O O . PRO A 1 514 ? -20.914 17.208 0.635 1.00 73.31 514 PRO A O 1
ATOM 4048 N N . VAL A 1 515 ? -18.936 16.419 1.381 1.00 65.06 515 VAL A N 1
ATOM 4049 C CA . VAL A 1 515 ? -18.267 16.306 0.079 1.00 65.06 515 VAL A CA 1
ATOM 4050 C C . VAL A 1 515 ? -17.480 14.998 0.001 1.00 65.06 515 VAL A C 1
ATOM 4052 O O . VAL A 1 515 ? -17.054 14.507 1.048 1.00 65.06 515 VA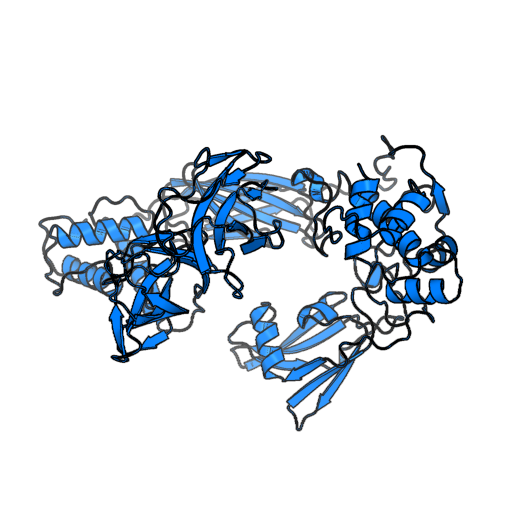L A O 1
ATOM 4055 N N . PRO A 1 516 ? -17.307 14.405 -1.192 1.00 64.38 516 PRO A N 1
ATOM 4056 C CA . PRO A 1 516 ? -16.509 13.193 -1.347 1.00 64.38 516 PRO A CA 1
ATOM 4057 C C . PRO A 1 516 ? -15.065 13.412 -0.875 1.00 64.38 516 PRO A C 1
ATOM 4059 O O . PRO A 1 516 ? -14.456 14.414 -1.240 1.00 64.38 516 PRO A O 1
ATOM 4062 N N . ALA A 1 517 ? -14.512 12.497 -0.076 1.00 70.38 517 ALA A N 1
ATOM 4063 C CA . ALA A 1 517 ? -13.182 12.682 0.514 1.00 70.38 517 ALA A CA 1
ATOM 4064 C C . ALA A 1 517 ? -12.066 12.631 -0.538 1.00 70.38 517 ALA A C 1
ATOM 4066 O O . ALA A 1 517 ? -11.199 13.500 -0.555 1.00 70.38 517 ALA A O 1
ATOM 4067 N N . ASN A 1 518 ? -12.130 11.651 -1.443 1.00 70.00 518 ASN A N 1
ATOM 4068 C CA . ASN A 1 518 ? -11.078 11.362 -2.424 1.00 70.00 518 ASN A CA 1
ATOM 4069 C C . ASN A 1 518 ? -11.102 12.295 -3.653 1.00 70.00 518 ASN A C 1
ATOM 4071 O O . ASN A 1 518 ? -10.437 12.013 -4.645 1.00 70.00 518 ASN A O 1
ATOM 4075 N N . PHE A 1 519 ? -11.877 13.383 -3.610 1.00 67.12 519 PHE A N 1
ATOM 4076 C CA . PHE A 1 519 ? -11.995 14.348 -4.703 1.00 67.12 519 PHE A CA 1
ATOM 4077 C C . PHE A 1 519 ? -11.580 15.749 -4.235 1.00 67.12 519 PHE A C 1
ATOM 4079 O O . PHE A 1 519 ? -11.868 16.117 -3.094 1.00 67.12 519 PHE A O 1
ATOM 4086 N N . PRO A 1 520 ? -10.949 16.565 -5.099 1.00 72.62 520 PRO A N 1
ATOM 4087 C CA . PRO A 1 520 ? -10.631 17.952 -4.790 1.00 72.62 520 PRO A CA 1
ATOM 4088 C C . PRO A 1 520 ? -11.879 18.750 -4.458 1.00 72.62 520 PRO A C 1
ATOM 4090 O O . PRO A 1 520 ? -12.812 18.851 -5.259 1.00 72.62 520 PRO A O 1
ATOM 4093 N N . PHE A 1 521 ? -11.865 19.378 -3.291 1.00 82.31 521 PHE A N 1
ATOM 4094 C CA . PHE A 1 521 ? -12.913 20.290 -2.885 1.00 82.31 521 PHE A CA 1
ATOM 4095 C C . PHE A 1 521 ? -12.348 21.682 -2.631 1.00 82.31 521 PHE A C 1
ATOM 4097 O O . PHE A 1 521 ? -11.466 21.870 -1.792 1.00 82.31 521 PHE A O 1
ATOM 4104 N N . LYS A 1 522 ? -12.881 22.668 -3.358 1.00 85.12 522 LYS A N 1
ATOM 4105 C CA . LYS A 1 522 ? -12.551 24.077 -3.166 1.00 85.12 522 LYS A CA 1
ATOM 4106 C C . LYS A 1 522 ? -13.415 24.671 -2.053 1.00 85.12 522 LYS A C 1
ATOM 4108 O O . LYS A 1 522 ? -14.640 24.710 -2.154 1.00 85.12 522 LYS A O 1
ATOM 4113 N N . VAL A 1 523 ? -12.762 25.152 -1.003 1.00 87.56 523 VAL A N 1
ATOM 4114 C CA . VAL A 1 523 ? -13.356 25.924 0.086 1.00 87.56 523 VAL A CA 1
ATOM 4115 C C . VAL A 1 523 ? -13.130 27.402 -0.197 1.00 87.56 523 VAL A C 1
ATOM 4117 O O . VAL A 1 523 ? -12.042 27.929 0.036 1.00 87.56 523 VAL A O 1
ATOM 4120 N N . ASP A 1 524 ? -14.165 28.072 -0.692 1.00 83.31 524 ASP A N 1
ATOM 4121 C CA . ASP A 1 524 ? -14.177 29.524 -0.848 1.00 83.31 524 ASP A CA 1
ATOM 4122 C C . ASP A 1 524 ? -14.546 30.174 0.489 1.00 83.31 524 ASP A C 1
ATOM 4124 O O . ASP A 1 524 ? -15.673 30.038 0.966 1.00 83.31 524 ASP A O 1
ATOM 4128 N N . THR A 1 525 ? -13.590 30.862 1.119 1.00 81.88 525 THR A N 1
ATOM 4129 C CA . THR A 1 525 ? -13.817 31.464 2.447 1.00 81.88 525 THR A CA 1
ATOM 4130 C C . THR A 1 525 ? -14.373 32.881 2.366 1.00 81.88 525 THR A C 1
ATOM 4132 O O . THR A 1 525 ? -14.980 33.368 3.312 1.00 81.88 525 THR A O 1
ATOM 4135 N N . GLY A 1 526 ? -14.128 33.584 1.254 1.00 83.31 526 GLY A N 1
ATOM 4136 C CA . GLY A 1 526 ? -14.442 35.010 1.123 1.00 83.31 526 GLY A CA 1
ATOM 4137 C C . GLY A 1 526 ? -13.666 35.916 2.093 1.00 83.31 526 GLY A C 1
ATOM 4138 O O . GLY A 1 526 ? -13.870 37.129 2.079 1.00 83.31 526 GLY A O 1
ATOM 4139 N N . LYS A 1 527 ? -12.778 35.360 2.930 1.00 88.31 527 LYS A N 1
ATOM 4140 C CA . LYS A 1 527 ? -12.013 36.102 3.932 1.00 88.31 527 LYS A CA 1
ATOM 4141 C C . LYS A 1 527 ? -10.747 36.675 3.321 1.00 88.31 527 LYS A C 1
ATOM 4143 O O . LYS A 1 527 ? -9.990 35.980 2.645 1.00 88.31 527 LYS A O 1
ATOM 4148 N N . THR A 1 528 ? -10.536 37.955 3.596 1.00 90.56 528 THR A N 1
ATOM 4149 C CA . THR A 1 528 ? -9.346 38.719 3.226 1.00 90.56 528 THR A CA 1
ATOM 4150 C C . THR A 1 528 ? -8.413 38.832 4.423 1.00 90.56 528 THR A C 1
ATOM 4152 O O . THR A 1 528 ? -8.882 38.985 5.552 1.00 90.56 528 THR A O 1
ATOM 4155 N N . PHE A 1 529 ? -7.109 38.856 4.180 1.00 89.50 529 PHE A N 1
ATOM 4156 C CA . PHE A 1 529 ? -6.097 38.961 5.230 1.00 89.50 529 PHE A CA 1
ATOM 4157 C C . PHE A 1 529 ? -5.329 40.267 5.077 1.00 89.50 529 PHE A C 1
ATOM 4159 O O . PHE A 1 529 ? -4.973 40.636 3.959 1.00 89.50 529 PHE A O 1
ATOM 4166 N N . LYS A 1 530 ? -5.067 40.961 6.188 1.00 90.75 530 LYS A N 1
ATOM 4167 C CA . LYS A 1 530 ? -4.184 42.136 6.185 1.00 90.75 530 LYS A CA 1
ATOM 4168 C C . LYS A 1 530 ? -2.734 41.688 6.040 1.00 90.75 530 LYS A C 1
ATOM 4170 O O . LYS A 1 530 ? -2.445 40.504 6.178 1.00 90.75 530 LYS A O 1
ATOM 4175 N N . ARG A 1 531 ? -1.811 42.612 5.775 1.00 90.31 531 ARG A N 1
ATOM 4176 C CA . ARG A 1 531 ? -0.373 42.313 5.824 1.00 90.31 531 ARG A CA 1
ATOM 4177 C C . ARG A 1 531 ? 0.012 41.652 7.157 1.00 90.31 531 ARG A C 1
ATOM 4179 O O . ARG A 1 531 ? -0.272 42.205 8.214 1.00 90.31 531 ARG A O 1
ATOM 4186 N N . GLY A 1 532 ? 0.720 40.526 7.093 1.00 91.12 532 GLY A N 1
ATOM 4187 C CA . GLY A 1 532 ? 1.185 39.807 8.283 1.00 91.12 532 GLY A CA 1
ATOM 4188 C C . GLY A 1 532 ? 1.447 38.326 8.026 1.00 91.12 532 GLY A C 1
ATOM 4189 O O . GLY A 1 532 ? 1.278 37.838 6.909 1.00 91.12 532 GLY A O 1
ATOM 4190 N N . THR A 1 533 ? 1.856 37.599 9.063 1.00 92.31 533 THR A N 1
ATOM 4191 C CA . THR A 1 533 ? 1.971 36.134 9.025 1.00 92.31 533 THR A CA 1
ATOM 4192 C C . THR A 1 533 ? 0.733 35.504 9.650 1.00 92.31 533 THR A C 1
ATOM 4194 O O . THR A 1 533 ? 0.296 35.917 10.720 1.00 92.31 533 THR A O 1
ATOM 4197 N N . TYR A 1 534 ? 0.196 34.473 9.004 1.00 93.06 534 TYR A N 1
ATOM 4198 C CA . TYR A 1 534 ? -0.984 33.742 9.450 1.00 93.06 534 TYR A CA 1
ATOM 4199 C C . TYR A 1 534 ? -0.684 32.250 9.565 1.00 93.06 534 TYR A C 1
ATOM 4201 O O . TYR A 1 534 ? -0.064 31.663 8.680 1.00 93.06 534 TYR A O 1
ATOM 4209 N N . TYR A 1 535 ? -1.152 31.630 10.644 1.00 93.75 535 TYR A N 1
ATOM 4210 C CA . TYR A 1 535 ? -1.206 30.178 10.800 1.00 93.75 535 TYR A CA 1
ATOM 4211 C C . TYR A 1 535 ? -2.599 29.686 10.430 1.00 93.75 535 TYR A C 1
ATOM 4213 O O . TYR A 1 535 ? -3.590 30.193 10.944 1.00 93.75 535 TYR A O 1
ATOM 4221 N N . PHE A 1 536 ? -2.683 28.674 9.582 1.00 94.25 536 PHE A N 1
ATOM 4222 C CA . PHE A 1 536 ? -3.926 28.032 9.187 1.00 94.25 536 PHE A CA 1
ATOM 4223 C C . PHE A 1 536 ? -4.053 26.658 9.834 1.00 94.25 536 PHE A C 1
ATOM 4225 O O . PHE A 1 536 ? -3.069 25.934 9.998 1.00 94.25 536 PHE A O 1
ATOM 4232 N N . SER A 1 537 ? -5.282 26.286 10.183 1.00 94.69 537 SER A N 1
ATOM 4233 C CA . SER A 1 537 ? -5.634 24.943 10.640 1.00 94.69 537 SER A CA 1
ATOM 4234 C C . SER A 1 537 ? -6.909 24.496 9.934 1.00 94.69 537 SER A C 1
ATOM 4236 O O . SER A 1 537 ? -7.977 25.074 10.129 1.00 94.69 537 SER A O 1
ATOM 4238 N N . ILE A 1 538 ? -6.787 23.480 9.085 1.00 96.06 538 ILE A N 1
ATOM 4239 C CA . ILE A 1 538 ? -7.899 22.868 8.360 1.00 96.06 538 ILE A CA 1
ATOM 4240 C C . ILE A 1 538 ? -8.305 21.611 9.105 1.00 96.06 538 ILE A C 1
ATOM 4242 O O . ILE A 1 538 ? -7.503 20.695 9.259 1.00 96.06 538 ILE A O 1
ATOM 4246 N N . TRP A 1 539 ? -9.542 21.566 9.570 1.00 96.06 539 TRP A N 1
ATOM 4247 C CA . TRP A 1 539 ? -10.115 20.425 10.269 1.00 96.06 539 TRP A CA 1
ATOM 4248 C C . TRP A 1 539 ? -10.971 19.615 9.309 1.00 96.06 539 TRP A C 1
ATOM 4250 O O . TRP A 1 539 ? -11.694 20.187 8.492 1.00 96.06 539 TRP A O 1
ATOM 4260 N N . VAL A 1 540 ? -10.925 18.291 9.437 1.00 96.12 540 VAL A N 1
ATOM 4261 C CA . VAL A 1 540 ? -11.774 17.364 8.684 1.00 96.12 540 VAL A CA 1
ATOM 4262 C C . VAL A 1 540 ? -12.497 16.426 9.637 1.00 96.12 540 VAL A C 1
ATOM 4264 O O . VAL A 1 540 ? -11.942 16.004 10.654 1.00 96.12 540 VAL A O 1
ATOM 4267 N N . LYS A 1 541 ? -13.737 16.077 9.299 1.00 90.25 541 LYS A N 1
ATOM 4268 C CA . LYS A 1 541 ? -14.474 14.997 9.957 1.00 90.25 541 LYS A CA 1
ATOM 4269 C C . LYS A 1 541 ? -15.341 14.206 8.995 1.00 90.25 541 LYS A C 1
ATOM 4271 O O . LYS A 1 541 ? -15.716 14.724 7.942 1.00 90.25 541 LYS A O 1
ATOM 4276 N N . LYS A 1 542 ? -15.671 12.965 9.364 1.00 83.12 542 LYS A N 1
ATOM 4277 C CA . LYS A 1 542 ? -16.595 12.120 8.601 1.00 83.12 542 LYS A CA 1
ATOM 4278 C C . LYS A 1 542 ? -17.952 12.811 8.581 1.00 83.12 542 LYS A C 1
ATOM 4280 O O . LYS A 1 542 ? -18.444 13.259 9.621 1.00 83.12 542 LYS A O 1
ATOM 4285 N N . ALA A 1 543 ? -18.523 12.946 7.389 1.00 74.25 543 ALA A N 1
ATOM 4286 C CA . ALA A 1 543 ? -19.784 13.648 7.222 1.00 74.25 543 ALA A CA 1
ATOM 4287 C C . ALA A 1 543 ? -20.883 13.024 8.095 1.00 74.25 543 ALA A C 1
ATOM 4289 O O . ALA A 1 543 ? -20.997 11.804 8.177 1.00 74.25 543 ALA A O 1
ATOM 4290 N N . GLY A 1 544 ? -21.670 13.872 8.761 1.00 64.75 544 GLY A N 1
ATOM 4291 C CA . GLY A 1 544 ? -22.751 13.423 9.647 1.00 64.75 544 GLY A CA 1
ATOM 4292 C C . GLY A 1 544 ? -22.304 12.953 11.036 1.00 64.75 544 GLY A C 1
ATOM 4293 O O . GLY A 1 544 ? -23.157 12.712 11.885 1.00 64.75 544 GLY A O 1
ATOM 4294 N N . ASN A 1 545 ? -20.996 12.899 11.316 1.00 70.00 545 ASN A N 1
ATOM 4295 C CA . ASN A 1 545 ? -20.476 12.467 12.612 1.00 70.00 545 ASN A CA 1
ATOM 4296 C C . ASN A 1 545 ? -19.931 13.647 13.445 1.00 70.00 545 ASN A C 1
ATOM 4298 O O . ASN A 1 545 ? -19.509 14.684 12.929 1.00 70.00 545 ASN A O 1
ATOM 4302 N N . VAL A 1 546 ? -19.919 13.494 14.771 1.00 75.62 546 VAL A N 1
ATOM 4303 C CA . VAL A 1 546 ? -19.217 14.390 15.720 1.00 75.62 546 VAL A CA 1
ATOM 4304 C C . VAL A 1 546 ? -17.752 13.995 15.724 1.00 75.62 546 VAL A C 1
ATOM 4306 O O . VAL A 1 546 ? -17.511 12.842 16.002 1.00 75.62 546 VAL A O 1
ATOM 4309 N N . GLY A 1 547 ? -16.776 14.846 15.418 1.00 74.38 547 GLY A N 1
ATOM 4310 C CA . GLY A 1 547 ? -15.347 14.474 15.405 1.00 74.38 547 GLY A CA 1
ATOM 4311 C C . GLY A 1 547 ? -14.845 13.738 16.664 1.00 74.38 547 GLY A C 1
ATOM 4312 O O . GLY A 1 547 ? -15.339 13.994 17.762 1.00 74.38 547 GLY A O 1
ATOM 4313 N N . VAL A 1 548 ? -13.894 12.806 16.511 1.00 79.56 548 VAL A N 1
ATOM 4314 C CA . VAL A 1 548 ? -13.313 12.043 17.640 1.00 79.56 548 VAL A CA 1
ATOM 4315 C C . VAL A 1 548 ? -12.482 12.909 18.589 1.00 79.56 548 VAL A C 1
ATOM 4317 O O . VAL A 1 548 ? -12.400 12.616 19.778 1.00 79.56 548 VAL A O 1
ATOM 4320 N N . ASN A 1 549 ? -11.901 13.991 18.077 1.00 76.31 549 ASN A N 1
ATOM 4321 C CA . ASN A 1 549 ? -11.189 14.994 18.852 1.00 76.31 549 ASN A CA 1
ATOM 4322 C C . ASN A 1 549 ? -12.113 16.184 19.111 1.00 76.31 549 ASN A C 1
ATOM 4324 O O . ASN A 1 549 ? -12.908 16.564 18.251 1.00 76.31 549 ASN A O 1
ATOM 4328 N N . ARG A 1 550 ? -11.994 16.808 20.286 1.00 84.81 550 ARG A N 1
ATOM 4329 C CA . ARG A 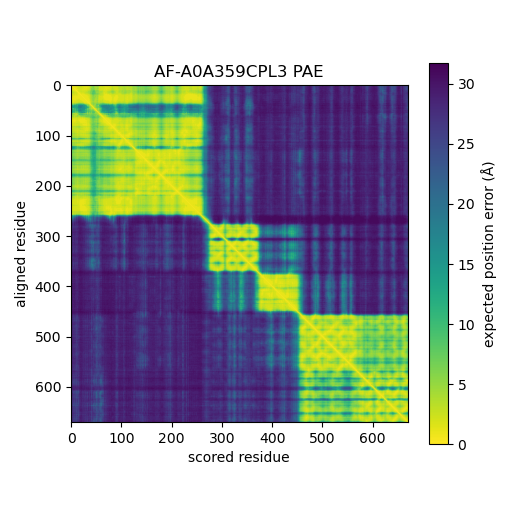1 550 ? -12.755 18.010 20.642 1.00 84.81 550 ARG A CA 1
ATOM 4330 C C . ARG A 1 550 ? -11.900 18.980 21.442 1.00 84.81 550 ARG A C 1
ATOM 4332 O O . ARG A 1 550 ? -11.145 18.578 22.321 1.00 84.81 550 ARG A O 1
ATOM 4339 N N . ASN A 1 551 ? -12.077 20.265 21.173 1.00 81.12 551 ASN A N 1
ATOM 4340 C CA . ASN A 1 551 ? -11.593 21.354 22.014 1.00 81.12 551 ASN A CA 1
ATOM 4341 C C . ASN A 1 551 ? -12.703 22.411 22.186 1.00 81.12 551 ASN A C 1
ATOM 4343 O O . ASN A 1 551 ? -13.853 22.189 21.799 1.00 81.12 551 ASN A O 1
ATOM 4347 N N . SER A 1 552 ? -12.368 23.566 22.765 1.00 81.38 552 SER A N 1
ATOM 4348 C CA . SER A 1 552 ? -13.310 24.676 22.985 1.00 81.38 552 SER A CA 1
ATOM 4349 C C . SER A 1 552 ? -13.941 25.233 21.703 1.00 81.38 552 SER A C 1
ATOM 4351 O O . SER A 1 552 ? -14.993 25.859 21.769 1.00 81.38 552 SER A O 1
ATOM 4353 N N . ASN A 1 553 ? -13.311 25.009 20.551 1.00 77.31 553 ASN A N 1
ATOM 4354 C CA . ASN A 1 553 ? -13.701 25.563 19.257 1.00 77.31 553 ASN A CA 1
ATOM 4355 C C . ASN A 1 553 ? -14.505 24.560 18.402 1.00 77.31 553 ASN A C 1
ATOM 4357 O O . ASN A 1 553 ? -15.043 24.924 17.355 1.00 77.31 553 ASN A O 1
ATOM 4361 N N . GLY A 1 554 ? -14.630 23.304 18.844 1.00 82.88 554 GLY A N 1
ATOM 4362 C CA . GLY A 1 554 ? -15.478 22.295 18.210 1.00 82.88 554 GLY A CA 1
ATOM 4363 C C . GLY A 1 554 ? -14.872 20.896 18.203 1.00 82.88 554 GLY A C 1
ATOM 4364 O O . GLY A 1 554 ? -13.878 20.620 18.873 1.00 82.88 554 GLY A O 1
ATOM 4365 N N . ASP A 1 555 ? -15.505 20.008 17.441 1.00 88.06 555 ASP A N 1
ATOM 4366 C CA . ASP A 1 555 ? -15.026 18.650 17.178 1.00 88.06 555 ASP A CA 1
ATOM 4367 C C . ASP A 1 555 ? -14.399 18.520 15.789 1.00 88.06 555 ASP A C 1
ATOM 4369 O O . ASP A 1 555 ? -14.788 19.244 14.875 1.00 88.06 555 ASP A O 1
ATOM 4373 N N . TYR A 1 556 ? -13.450 17.598 15.632 1.00 91.56 556 TYR A N 1
ATOM 4374 C CA . TYR A 1 556 ? -12.822 17.203 14.366 1.00 91.56 556 TYR A CA 1
ATOM 4375 C C . TYR A 1 556 ? -12.287 15.766 14.455 1.00 91.56 556 TYR A C 1
ATOM 4377 O O . TYR A 1 556 ? -12.113 15.233 15.547 1.00 91.56 556 TYR A O 1
ATOM 4385 N N . ASP A 1 557 ? -12.044 15.112 13.323 1.00 89.62 557 ASP A N 1
ATOM 4386 C CA . ASP A 1 557 ? -11.425 13.781 13.292 1.00 89.62 557 ASP A CA 1
ATOM 4387 C C . ASP A 1 557 ? -9.908 13.879 13.103 1.00 89.62 557 ASP A C 1
ATOM 4389 O O . ASP A 1 557 ? -9.151 13.324 13.895 1.00 89.62 557 ASP A O 1
ATOM 4393 N N . SER A 1 558 ? -9.460 14.672 12.128 1.00 93.38 558 SER A N 1
ATOM 4394 C CA . SER A 1 558 ? -8.052 15.036 11.950 1.00 93.38 558 SER A CA 1
ATOM 4395 C C . SER A 1 558 ? -7.920 16.499 11.519 1.00 93.38 558 SER A C 1
ATOM 4397 O O . SER A 1 558 ? -8.916 17.167 11.229 1.00 93.38 558 SER A O 1
ATOM 4399 N N . TYR A 1 559 ? -6.690 17.007 11.452 1.00 94.44 559 TYR A N 1
ATOM 4400 C CA . TYR A 1 559 ? -6.418 18.352 10.950 1.00 94.44 559 TYR A CA 1
ATOM 4401 C C . TYR A 1 559 ? -5.102 18.420 10.169 1.00 94.44 559 TYR A C 1
ATOM 4403 O O . TYR A 1 559 ? -4.255 17.537 10.287 1.00 94.44 559 TYR A O 1
ATOM 4411 N N . TYR A 1 560 ? -4.939 19.484 9.386 1.00 93.81 560 TYR A N 1
ATOM 4412 C CA . TYR A 1 560 ? -3.696 19.862 8.719 1.00 93.81 560 TYR A CA 1
ATOM 4413 C C . TYR A 1 560 ? -3.394 21.328 9.034 1.00 93.81 560 TYR A C 1
ATOM 4415 O O . TYR A 1 560 ? -4.293 22.168 8.966 1.00 93.81 560 TYR A O 1
ATOM 4423 N N . ALA A 1 561 ? -2.156 21.642 9.410 1.00 91.81 561 ALA A N 1
ATOM 4424 C CA . ALA A 1 561 ? -1.757 22.989 9.806 1.00 91.81 561 ALA A CA 1
ATOM 4425 C C . ALA A 1 561 ? -0.522 23.456 9.032 1.00 91.81 561 ALA A C 1
ATOM 4427 O O . ALA A 1 561 ? 0.390 22.674 8.780 1.00 91.81 561 ALA A O 1
ATOM 4428 N N . PHE A 1 562 ? -0.506 24.735 8.665 1.00 91.06 562 PHE A N 1
ATOM 4429 C CA . PHE A 1 562 ? 0.574 25.380 7.913 1.00 91.06 562 PHE A CA 1
ATOM 4430 C C . PHE A 1 562 ? 0.563 26.889 8.183 1.00 91.06 562 PHE A C 1
ATOM 4432 O O . PHE A 1 562 ? -0.366 27.402 8.802 1.00 91.06 562 PHE A O 1
ATOM 4439 N N . ASN A 1 563 ? 1.582 27.618 7.742 1.00 89.69 563 ASN A N 1
ATOM 4440 C CA . ASN A 1 563 ? 1.665 29.070 7.896 1.00 89.69 563 ASN A CA 1
ATOM 4441 C C . ASN A 1 563 ? 1.968 29.756 6.565 1.00 89.69 563 ASN A C 1
ATOM 4443 O O . ASN A 1 563 ? 2.606 29.174 5.691 1.00 89.69 563 ASN A O 1
ATOM 4447 N N . MET A 1 564 ? 1.522 31.003 6.422 1.00 86.75 564 MET A N 1
ATOM 4448 C CA . MET A 1 564 ? 1.722 31.809 5.220 1.00 86.75 564 MET A CA 1
ATOM 4449 C C . MET A 1 564 ? 1.871 33.290 5.534 1.00 86.75 564 MET A C 1
ATOM 4451 O O . MET A 1 564 ? 1.456 33.763 6.590 1.00 86.75 564 MET A O 1
ATOM 4455 N N . ASN A 1 565 ? 2.422 34.027 4.573 1.00 88.75 565 ASN A N 1
ATOM 4456 C CA . ASN A 1 565 ? 2.557 35.474 4.642 1.00 88.75 565 ASN A CA 1
ATOM 4457 C C . ASN A 1 565 ? 1.551 36.150 3.706 1.00 88.75 565 ASN A C 1
ATOM 4459 O O . ASN A 1 565 ? 1.428 35.767 2.541 1.00 88.75 565 ASN A O 1
ATOM 4463 N N . SER A 1 566 ? 0.878 37.175 4.226 1.00 90.06 566 SER A N 1
ATOM 4464 C CA . SER A 1 566 ? 0.117 38.153 3.457 1.00 90.06 566 SER A CA 1
ATOM 4465 C C . SER A 1 566 ? 0.994 39.372 3.177 1.00 90.06 566 SER A C 1
ATOM 4467 O O . SER A 1 566 ? 1.534 39.984 4.108 1.00 90.06 566 SER A O 1
ATOM 4469 N N . VAL A 1 567 ? 1.179 39.701 1.899 1.00 88.81 567 VAL A N 1
ATOM 4470 C CA . VAL A 1 567 ? 2.074 40.767 1.428 1.00 88.81 567 VAL A CA 1
ATOM 4471 C C . VAL A 1 567 ? 1.293 41.959 0.858 1.00 88.81 567 VAL A C 1
ATOM 4473 O O . VAL A 1 567 ? 0.148 41.797 0.434 1.00 88.81 567 VAL A O 1
ATOM 4476 N N . PRO A 1 568 ? 1.886 43.168 0.828 1.00 85.31 568 PRO A N 1
ATOM 4477 C CA . PRO A 1 568 ? 1.213 44.356 0.310 1.00 85.31 568 PRO A CA 1
ATOM 4478 C C . PRO A 1 568 ? 0.838 44.248 -1.174 1.00 85.31 568 PRO A C 1
ATOM 4480 O O . PRO A 1 568 ? 1.549 43.645 -1.977 1.00 85.31 568 PRO A O 1
ATOM 4483 N N . LYS A 1 569 ? -0.236 44.944 -1.556 1.00 80.81 569 LYS A N 1
ATOM 4484 C CA . LYS A 1 569 ? -0.714 45.071 -2.944 1.00 80.81 569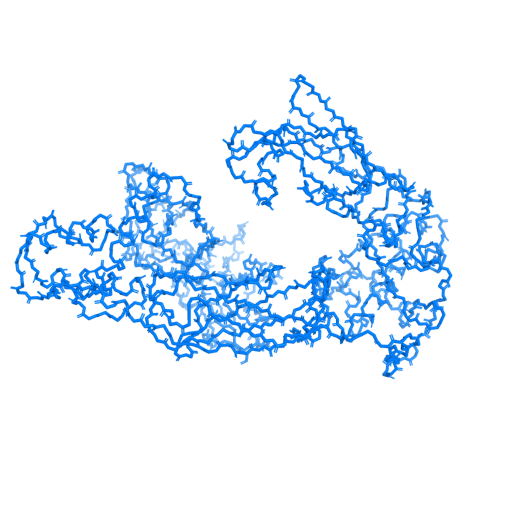 LYS A CA 1
ATOM 4485 C C . LYS A 1 569 ? -0.018 46.203 -3.727 1.00 80.81 569 LYS A C 1
ATOM 4487 O O . LYS A 1 569 ? -0.617 46.825 -4.599 1.00 80.81 569 LYS A O 1
ATOM 4492 N N . ASP A 1 570 ? 1.232 46.524 -3.403 1.00 76.19 570 ASP A N 1
ATOM 4493 C CA . ASP A 1 570 ? 1.957 47.703 -3.915 1.00 76.19 570 ASP A CA 1
ATOM 4494 C C . ASP A 1 570 ? 3.068 47.360 -4.923 1.00 76.19 570 ASP A C 1
ATOM 4496 O O . ASP A 1 570 ? 3.985 48.147 -5.143 1.00 76.19 570 ASP A O 1
ATOM 4500 N N . ASN A 1 571 ? 2.985 46.186 -5.554 1.00 73.12 571 ASN A N 1
ATOM 4501 C CA . ASN A 1 571 ? 3.978 45.663 -6.496 1.00 73.12 571 ASN A CA 1
ATOM 4502 C C . ASN A 1 571 ? 5.400 45.489 -5.913 1.00 73.12 571 ASN A C 1
ATOM 4504 O O . ASN A 1 571 ? 6.312 45.111 -6.643 1.00 73.12 571 ASN A O 1
ATOM 4508 N N . SER A 1 572 ? 5.625 45.695 -4.611 1.00 75.06 572 SER A N 1
ATOM 4509 C CA . SER A 1 572 ? 6.946 45.483 -3.995 1.00 75.06 572 SER A CA 1
ATOM 4510 C C . SER A 1 572 ? 7.333 44.004 -3.857 1.00 75.06 572 SER A C 1
ATOM 4512 O O . SER A 1 572 ? 8.506 43.678 -3.660 1.00 75.06 572 SER A O 1
ATOM 4514 N N . LYS A 1 573 ? 6.353 43.100 -3.958 1.00 80.06 573 LYS A N 1
ATOM 4515 C CA . LYS A 1 573 ? 6.495 41.642 -3.881 1.00 80.06 573 LYS A CA 1
ATOM 4516 C C . LYS A 1 573 ? 5.813 40.983 -5.074 1.00 80.06 573 LYS A C 1
ATOM 4518 O O . LYS A 1 573 ? 4.979 41.609 -5.724 1.00 80.06 573 LYS A O 1
ATOM 4523 N N . VAL A 1 574 ? 6.187 39.735 -5.351 1.00 81.81 574 VAL A N 1
ATOM 4524 C CA . VAL A 1 574 ? 5.559 38.924 -6.399 1.00 81.81 574 VAL A CA 1
ATOM 4525 C C . VAL A 1 574 ? 4.051 38.819 -6.157 1.00 81.81 574 VAL A C 1
ATOM 4527 O O . VAL A 1 574 ? 3.612 38.598 -5.026 1.00 81.81 574 VAL A O 1
ATOM 4530 N N . ASN A 1 575 ? 3.261 38.996 -7.215 1.00 84.56 575 ASN A N 1
ATOM 4531 C CA . ASN A 1 575 ? 1.816 38.830 -7.180 1.00 84.56 575 ASN A CA 1
ATOM 4532 C C . ASN A 1 575 ? 1.370 37.882 -8.300 1.00 84.56 575 ASN A C 1
ATOM 4534 O O . ASN A 1 575 ? 1.437 38.214 -9.485 1.00 84.56 575 ASN A O 1
ATOM 4538 N N . LEU A 1 576 ? 0.895 36.707 -7.885 1.00 85.69 576 LEU A N 1
ATOM 4539 C CA . LEU A 1 576 ? 0.451 35.612 -8.746 1.00 85.69 576 LEU A CA 1
ATOM 4540 C C . LEU A 1 576 ? -1.073 35.410 -8.695 1.00 85.69 576 LEU A C 1
ATOM 4542 O O . LEU A 1 576 ? -1.550 34.299 -8.904 1.00 85.69 576 LEU A O 1
ATOM 4546 N N . SER A 1 577 ? -1.858 36.449 -8.392 1.00 81.75 577 SER A N 1
ATOM 4547 C CA . SER A 1 577 ? -3.320 36.314 -8.288 1.00 81.75 577 SER A CA 1
ATOM 4548 C C . SER A 1 577 ? -4.020 36.071 -9.630 1.00 81.75 577 SER A C 1
ATOM 4550 O O . SER A 1 577 ? -5.143 35.568 -9.659 1.00 81.75 577 SER A O 1
ATOM 4552 N N . GLY A 1 578 ? -3.347 36.348 -10.750 1.00 83.00 578 GLY A N 1
ATOM 4553 C CA . GLY A 1 578 ? -3.837 36.051 -12.093 1.00 83.00 578 GLY A CA 1
ATOM 4554 C C . GLY A 1 578 ? -4.051 34.561 -12.384 1.00 83.00 578 GLY A C 1
ATOM 4555 O O . GLY A 1 578 ? -3.573 33.677 -11.672 1.00 83.00 578 GLY A O 1
ATOM 4556 N N . ASP A 1 579 ? -4.760 34.269 -13.474 1.00 86.31 579 ASP A N 1
ATOM 4557 C CA . ASP A 1 579 ? -4.944 32.895 -13.952 1.00 86.31 579 ASP A CA 1
ATOM 4558 C C . ASP A 1 579 ? -3.683 32.368 -14.641 1.00 86.31 579 ASP A C 1
ATOM 4560 O O . ASP A 1 579 ? -3.035 33.098 -15.393 1.00 86.31 579 ASP A O 1
ATOM 4564 N N . MET A 1 580 ? -3.400 31.069 -14.497 1.00 89.19 580 MET A N 1
ATOM 4565 C CA . MET A 1 580 ? -2.415 30.395 -15.350 1.00 89.19 580 MET A CA 1
ATOM 4566 C C . MET A 1 580 ? -2.809 30.519 -16.827 1.00 89.19 580 MET A C 1
ATOM 4568 O O . MET A 1 580 ? -3.944 30.203 -17.208 1.00 89.19 580 MET A O 1
ATOM 4572 N N . ILE A 1 581 ? -1.861 30.939 -17.665 1.00 88.31 581 ILE A N 1
ATOM 4573 C CA . ILE A 1 581 ? -2.024 31.014 -19.117 1.00 88.31 581 ILE A CA 1
ATOM 4574 C C . ILE A 1 581 ? -1.875 29.598 -19.670 1.00 88.31 581 ILE A C 1
ATOM 4576 O O . ILE A 1 581 ? -0.769 29.103 -19.868 1.00 88.31 581 ILE A O 1
ATOM 4580 N N . MET A 1 582 ? -3.013 28.944 -19.886 1.00 85.00 582 MET A N 1
ATOM 4581 C CA . MET A 1 582 ? -3.111 27.599 -20.449 1.00 85.00 582 MET A CA 1
ATOM 4582 C C . MET A 1 582 ? -4.082 27.608 -21.623 1.00 85.00 582 MET A C 1
ATOM 4584 O O . MET A 1 582 ? -5.066 28.351 -21.606 1.00 85.00 582 MET A O 1
ATOM 4588 N N . ASP A 1 583 ? -3.846 26.727 -22.590 1.00 73.88 583 ASP A N 1
ATOM 4589 C CA . ASP A 1 583 ? -4.648 26.653 -23.816 1.00 73.88 583 ASP A CA 1
ATOM 4590 C C . ASP A 1 583 ? -6.096 26.197 -23.553 1.00 73.88 583 ASP A C 1
ATOM 4592 O O . ASP A 1 583 ? -7.004 26.531 -24.314 1.00 73.88 583 ASP A O 1
ATOM 4596 N N . LYS A 1 584 ? -6.328 25.444 -22.466 1.00 72.50 584 LYS A N 1
ATOM 4597 C CA . LYS A 1 584 ? -7.643 24.918 -22.060 1.00 72.50 584 LYS A CA 1
ATOM 4598 C C . LYS A 1 584 ? -7.663 24.404 -20.614 1.00 72.50 584 LYS A C 1
ATOM 4600 O O . LYS A 1 584 ? -6.651 24.448 -19.916 1.00 72.50 584 LYS A O 1
ATOM 4605 N N . ALA A 1 585 ? -8.841 23.979 -20.153 1.00 58.97 585 ALA A N 1
ATOM 4606 C CA . ALA A 1 585 ? -9.079 23.484 -18.792 1.00 58.97 585 ALA A CA 1
ATOM 4607 C C . ALA A 1 585 ? -9.076 21.946 -18.675 1.00 58.97 585 ALA A C 1
ATOM 4609 O O . ALA A 1 585 ? -8.665 21.432 -17.637 1.00 58.97 585 ALA A O 1
ATOM 4610 N N . ASP A 1 586 ? -9.470 21.235 -19.737 1.00 75.12 586 ASP A N 1
ATOM 4611 C CA . ASP A 1 586 ? -9.493 19.769 -19.798 1.00 75.12 586 ASP A CA 1
ATOM 4612 C C . ASP A 1 586 ? -8.549 19.265 -20.897 1.00 75.12 586 ASP A C 1
ATOM 4614 O O . ASP A 1 586 ? -8.510 19.810 -22.008 1.00 75.12 586 ASP A O 1
ATOM 4618 N N . PHE A 1 587 ? -7.795 18.214 -20.589 1.00 83.56 587 PHE A N 1
ATOM 4619 C CA . PHE A 1 587 ? -6.759 17.656 -21.457 1.00 83.56 587 PHE A CA 1
ATOM 4620 C C . PHE A 1 587 ? -7.044 16.192 -21.765 1.00 83.56 587 PHE A C 1
ATOM 4622 O O . PHE A 1 587 ? -7.646 15.483 -20.959 1.00 83.56 587 PHE A O 1
ATOM 4629 N N . LYS A 1 588 ? -6.614 15.730 -22.940 1.00 85.00 588 LYS A N 1
ATOM 4630 C CA . LYS A 1 588 ? -6.663 14.301 -23.261 1.00 85.00 588 LYS A CA 1
ATOM 4631 C C . LYS A 1 588 ? -5.399 13.592 -22.796 1.00 85.00 588 LYS A C 1
ATOM 4633 O O . LYS A 1 588 ? -4.328 14.197 -22.735 1.00 85.00 588 LYS A O 1
ATOM 4638 N N . LEU A 1 589 ? -5.506 12.302 -22.494 1.00 85.56 589 LEU A N 1
ATOM 4639 C CA . LEU A 1 589 ? -4.355 11.479 -22.150 1.00 85.56 589 LEU A CA 1
ATOM 4640 C C . LEU A 1 589 ? -3.290 11.570 -23.252 1.00 85.56 589 LEU A C 1
ATOM 4642 O O . LEU A 1 589 ? -3.567 11.381 -24.437 1.00 85.56 589 LEU A O 1
ATOM 4646 N N . GLY A 1 590 ? -2.059 11.885 -22.851 1.00 78.19 590 GLY A N 1
ATOM 4647 C CA . GLY A 1 590 ? -0.931 12.055 -23.757 1.00 78.19 590 GLY A CA 1
ATOM 4648 C C . GLY A 1 590 ? -0.858 13.406 -24.483 1.00 78.19 590 GLY A C 1
ATOM 4649 O O . GLY A 1 590 ? 0.070 13.615 -25.274 1.00 78.19 590 GLY A O 1
ATOM 4650 N N . GLU A 1 591 ? -1.777 14.330 -24.210 1.00 87.44 591 GLU A N 1
ATOM 4651 C CA . GLU A 1 591 ? -1.696 15.711 -24.676 1.00 87.44 591 GLU A CA 1
ATOM 4652 C C . GLU A 1 591 ? -0.710 16.526 -23.835 1.00 87.44 591 GLU A C 1
ATOM 4654 O O . GLU A 1 591 ? -0.782 16.537 -22.610 1.00 87.44 591 GLU A O 1
ATOM 4659 N N . THR A 1 592 ? 0.209 17.243 -24.481 1.00 89.06 592 THR A N 1
ATOM 4660 C CA . THR A 1 592 ? 1.136 18.124 -23.764 1.00 89.06 592 THR A CA 1
ATOM 4661 C C . THR A 1 592 ? 0.399 19.344 -23.222 1.00 89.06 592 THR A C 1
ATOM 4663 O O . THR A 1 592 ? -0.113 20.171 -23.974 1.00 89.06 592 THR A O 1
ATOM 4666 N N . ILE A 1 593 ? 0.414 19.480 -21.906 1.00 89.06 593 ILE A N 1
ATOM 4667 C CA . ILE A 1 593 ? -0.096 20.620 -21.159 1.00 89.06 593 ILE A CA 1
ATOM 4668 C C . ILE A 1 593 ? 0.994 21.678 -21.129 1.00 89.06 593 ILE A C 1
ATOM 4670 O O . ILE A 1 593 ? 2.079 21.428 -20.609 1.00 89.06 593 ILE A O 1
ATOM 4674 N N . LYS A 1 594 ? 0.715 22.855 -21.685 1.00 90.31 594 LYS A N 1
ATOM 4675 C CA . LYS A 1 594 ? 1.630 24.000 -21.673 1.00 90.31 594 LYS A CA 1
ATOM 4676 C C . LYS A 1 594 ? 1.097 25.092 -20.757 1.00 90.31 594 LYS A C 1
ATOM 4678 O O . LYS A 1 594 ? -0.098 25.398 -20.780 1.00 90.31 594 LYS A O 1
ATOM 4683 N N . VAL A 1 595 ? 1.991 25.664 -19.956 1.00 89.81 595 VAL A N 1
ATOM 4684 C CA . VAL A 1 595 ? 1.710 26.800 -19.080 1.00 89.81 595 VAL A CA 1
ATOM 4685 C C . VAL A 1 595 ? 2.673 27.924 -19.439 1.00 89.81 595 VAL A C 1
ATOM 4687 O O . VAL A 1 595 ? 3.876 27.832 -19.195 1.00 89.81 595 VAL A O 1
ATOM 4690 N N . ASN A 1 596 ? 2.126 28.991 -20.016 1.00 88.00 596 ASN A N 1
ATOM 4691 C CA . ASN A 1 596 ? 2.885 30.129 -20.543 1.00 88.00 596 ASN A CA 1
ATOM 4692 C C . ASN A 1 596 ? 2.913 31.287 -19.528 1.00 88.00 596 ASN A C 1
ATOM 4694 O O . ASN A 1 596 ? 2.703 32.444 -19.887 1.00 88.00 596 ASN A O 1
ATOM 4698 N N . GLY A 1 597 ? 3.066 30.961 -18.243 1.00 87.25 597 GLY A N 1
ATOM 4699 C CA . GLY A 1 597 ? 3.048 31.922 -17.140 1.00 87.25 597 GLY A CA 1
ATOM 4700 C C . GLY A 1 597 ? 1.657 32.251 -16.595 1.00 87.25 597 GLY A C 1
ATOM 4701 O O . GLY A 1 597 ? 0.737 31.429 -16.634 1.00 87.25 597 GLY A O 1
ATOM 4702 N N . ILE A 1 598 ? 1.513 33.448 -16.021 1.00 87.06 598 ILE A N 1
ATOM 4703 C CA . ILE A 1 598 ? 0.316 33.899 -15.292 1.00 87.06 598 ILE A CA 1
ATOM 4704 C C . ILE A 1 598 ? -0.189 35.220 -15.886 1.00 87.06 598 ILE A C 1
ATOM 4706 O O . ILE A 1 598 ? 0.587 36.132 -16.148 1.00 87.06 598 ILE A O 1
ATOM 4710 N N . LYS A 1 599 ? -1.504 35.338 -16.116 1.00 83.50 599 LYS A N 1
ATOM 4711 C CA . LYS A 1 599 ? -2.120 36.542 -16.696 1.00 83.50 599 LYS A CA 1
ATOM 4712 C C . LYS A 1 599 ? -1.952 37.741 -15.771 1.00 83.50 599 LYS A C 1
ATOM 4714 O O . LYS A 1 599 ? -2.365 37.676 -14.618 1.00 83.50 599 LYS A O 1
ATOM 4719 N N . ASN A 1 600 ? -1.522 38.877 -16.321 1.00 71.81 600 ASN A N 1
ATOM 4720 C CA . ASN A 1 600 ? -1.371 40.130 -15.574 1.00 71.81 600 ASN A CA 1
ATOM 4721 C C . ASN A 1 600 ? -0.502 39.957 -14.318 1.00 71.81 600 ASN A C 1
ATOM 4723 O O . ASN A 1 600 ? -0.833 40.508 -13.265 1.00 71.81 600 ASN A O 1
ATOM 4727 N N . ASP A 1 601 ? 0.565 39.173 -14.430 1.00 67.25 601 ASP A N 1
ATOM 4728 C CA . ASP A 1 601 ? 1.589 39.045 -13.409 1.00 67.25 601 ASP A CA 1
ATOM 4729 C C . ASP A 1 601 ? 2.120 40.443 -13.049 1.00 67.25 601 ASP A C 1
ATOM 4731 O O . ASP A 1 601 ? 2.599 41.217 -13.878 1.00 67.25 601 ASP A O 1
ATOM 4735 N N . LYS A 1 602 ? 1.924 40.835 -11.791 1.00 62.75 602 LYS A N 1
ATOM 4736 C CA . LYS A 1 602 ? 2.274 42.169 -11.291 1.00 62.75 602 LYS A CA 1
ATOM 4737 C C . LYS A 1 602 ? 3.218 42.027 -10.106 1.00 62.75 602 LYS A C 1
ATOM 4739 O O . LYS A 1 602 ? 3.301 40.978 -9.475 1.00 62.75 602 LYS A O 1
ATOM 4744 N N . GLY A 1 603 ? 3.940 43.096 -9.802 1.00 63.03 603 GLY A N 1
ATOM 4745 C CA . GLY A 1 603 ? 4.835 43.146 -8.651 1.00 63.03 603 GLY A CA 1
ATOM 4746 C C . GLY A 1 603 ? 6.213 42.531 -8.863 1.00 63.03 603 GLY A C 1
ATOM 4747 O O . GLY A 1 603 ? 6.486 41.972 -9.915 1.00 63.03 603 GLY A O 1
ATOM 4748 N N . GLY A 1 604 ? 7.113 42.723 -7.896 1.00 64.25 604 GLY A N 1
ATOM 4749 C CA . GLY A 1 604 ? 8.509 42.287 -7.976 1.00 64.25 604 GLY A CA 1
ATOM 4750 C C . GLY A 1 604 ? 9.299 42.889 -9.153 1.00 64.25 604 GLY A C 1
ATOM 4751 O O . GLY A 1 604 ? 8.871 43.841 -9.805 1.00 64.25 604 GLY A O 1
ATOM 4752 N N . ARG A 1 605 ? 10.491 42.332 -9.417 1.00 64.56 605 ARG A N 1
ATOM 4753 C CA . ARG A 1 605 ? 11.257 42.579 -10.651 1.00 64.56 605 ARG A CA 1
ATOM 4754 C C . ARG A 1 605 ? 10.869 41.510 -11.686 1.00 64.56 605 ARG A C 1
ATOM 4756 O O . ARG A 1 605 ? 11.490 40.458 -11.715 1.00 64.56 605 ARG A O 1
ATOM 4763 N N . SER A 1 606 ? 9.814 41.765 -12.463 1.00 62.62 606 SER A N 1
ATOM 4764 C CA . SER A 1 606 ? 9.434 40.995 -13.669 1.00 62.62 606 SER A CA 1
ATOM 4765 C C . SER A 1 606 ? 10.471 41.215 -14.798 1.00 62.62 606 SER A C 1
ATOM 4767 O O . SER A 1 606 ? 11.070 42.300 -14.820 1.00 62.62 606 SER A O 1
ATOM 4769 N N . PRO A 1 607 ? 10.711 40.256 -15.725 1.00 72.56 607 PRO A N 1
ATOM 4770 C CA . PRO A 1 607 ? 9.975 39.002 -15.988 1.00 72.56 607 PRO A CA 1
ATOM 4771 C C . PRO A 1 607 ? 10.233 37.875 -14.977 1.00 72.56 607 PRO A C 1
ATOM 4773 O O . PRO A 1 607 ? 11.259 37.851 -14.304 1.00 72.56 607 PRO A O 1
ATOM 4776 N N . TYR A 1 608 ? 9.278 36.945 -14.866 1.00 85.00 608 TYR A N 1
ATOM 4777 C CA . TYR A 1 608 ? 9.403 35.742 -14.036 1.00 85.00 608 TYR A CA 1
ATOM 4778 C C . TYR A 1 608 ? 9.795 34.529 -14.871 1.00 85.00 608 TYR A C 1
ATOM 4780 O O . TYR A 1 608 ? 9.344 34.379 -16.006 1.00 85.00 608 TYR A O 1
ATOM 4788 N N . LYS A 1 609 ? 10.539 33.613 -14.253 1.00 89.75 609 LYS A N 1
ATOM 4789 C CA . LYS A 1 609 ? 10.678 32.238 -14.733 1.00 89.75 609 LYS A CA 1
ATOM 4790 C C . LYS A 1 609 ? 9.793 31.314 -13.910 1.00 89.75 609 LYS A C 1
ATOM 4792 O O . LYS A 1 609 ? 9.581 31.542 -12.717 1.00 89.75 609 LYS A O 1
ATOM 4797 N N . TYR A 1 610 ? 9.312 30.247 -14.534 1.00 90.25 610 TYR A N 1
ATOM 4798 C CA . TYR A 1 610 ? 8.370 29.307 -13.945 1.00 90.25 610 TYR A CA 1
ATOM 4799 C C . TYR A 1 610 ? 8.930 27.897 -13.874 1.00 90.25 610 TYR A C 1
ATOM 4801 O O . TYR A 1 610 ? 9.656 27.470 -14.763 1.00 90.25 610 TYR A O 1
ATOM 4809 N N . LYS A 1 611 ? 8.549 27.161 -12.833 1.00 91.19 611 LYS A N 1
ATOM 4810 C CA . LYS A 1 611 ? 8.837 25.737 -12.673 1.00 91.19 611 LYS A CA 1
ATOM 4811 C C . LYS A 1 611 ? 7.548 24.988 -12.379 1.00 91.19 611 LYS A C 1
ATOM 4813 O O . LYS A 1 611 ? 6.717 25.455 -11.601 1.00 91.19 611 LYS A O 1
ATOM 4818 N N . LEU A 1 612 ? 7.386 23.829 -13.005 1.00 90.50 612 LEU A N 1
ATOM 4819 C CA . LEU A 1 612 ? 6.168 23.042 -12.916 1.00 90.50 612 LEU A CA 1
ATOM 4820 C C . LEU A 1 612 ? 6.313 21.909 -11.900 1.00 90.50 612 LEU A C 1
ATOM 4822 O O . LEU A 1 612 ? 7.253 21.122 -11.938 1.00 90.50 612 LEU A O 1
ATOM 4826 N N . HIS A 1 613 ? 5.340 21.804 -11.009 1.00 89.56 613 HIS A N 1
ATOM 4827 C CA . HIS A 1 613 ? 5.127 20.662 -10.139 1.00 89.56 613 HIS A CA 1
ATOM 4828 C C . HIS A 1 613 ? 3.721 20.128 -10.391 1.00 89.56 613 HIS A C 1
ATOM 4830 O O . HIS A 1 613 ? 2.787 20.892 -10.636 1.00 89.56 613 HIS A O 1
ATOM 4836 N N . VAL A 1 614 ? 3.562 18.807 -10.368 1.00 88.94 614 VAL A N 1
ATOM 4837 C CA . VAL A 1 614 ? 2.257 18.187 -10.598 1.00 88.94 614 VAL A CA 1
ATOM 4838 C C . VAL A 1 614 ? 1.977 17.173 -9.509 1.00 88.94 614 VAL A C 1
ATOM 4840 O O . VAL A 1 614 ? 2.828 16.359 -9.164 1.00 88.94 614 VAL A O 1
ATOM 4843 N N . TYR A 1 615 ? 0.770 17.214 -8.966 1.00 85.56 615 TYR A N 1
ATOM 4844 C CA . TYR A 1 615 ? 0.296 16.246 -7.991 1.00 85.56 615 TYR A CA 1
ATOM 4845 C C . TYR A 1 615 ? -0.851 15.431 -8.591 1.00 85.56 615 TYR A C 1
ATOM 4847 O O . TYR A 1 615 ? -1.880 15.989 -8.976 1.00 85.56 615 TYR A O 1
ATOM 4855 N N . ASP A 1 616 ? -0.659 14.114 -8.686 1.00 83.19 616 ASP A N 1
ATOM 4856 C CA . ASP A 1 616 ? -1.693 13.157 -9.080 1.00 83.19 616 ASP A CA 1
ATOM 4857 C C . ASP A 1 616 ? -2.606 12.902 -7.880 1.00 83.19 616 ASP A C 1
ATOM 4859 O O . ASP A 1 616 ? -2.218 12.248 -6.904 1.00 83.19 616 ASP A O 1
ATOM 4863 N N . ILE A 1 617 ? -3.827 13.430 -7.960 1.00 71.88 617 ILE A N 1
ATOM 4864 C CA . ILE A 1 617 ? -4.818 13.319 -6.888 1.00 71.88 617 ILE A CA 1
ATOM 4865 C C . ILE A 1 617 ? -5.342 11.886 -6.791 1.00 71.88 617 ILE A C 1
ATOM 4867 O O . ILE A 1 617 ? -5.560 11.383 -5.692 1.00 71.88 617 ILE A O 1
ATOM 4871 N N . THR A 1 618 ? -5.507 11.212 -7.933 1.00 66.81 618 THR A N 1
ATOM 4872 C CA . THR A 1 618 ? -6.083 9.859 -8.008 1.00 66.81 618 THR A CA 1
ATOM 4873 C C . THR A 1 618 ? -5.150 8.831 -7.371 1.00 66.81 618 THR A C 1
ATOM 4875 O O . THR A 1 618 ? -5.601 7.898 -6.710 1.00 66.81 618 THR A O 1
ATOM 4878 N N . ARG A 1 619 ? -3.838 9.029 -7.524 1.00 71.62 619 ARG A N 1
ATOM 4879 C CA . ARG A 1 619 ? -2.792 8.135 -7.000 1.00 71.62 619 ARG A CA 1
ATOM 4880 C C . ARG A 1 619 ? -2.109 8.667 -5.741 1.00 71.62 619 ARG A C 1
ATOM 4882 O O . ARG A 1 619 ? -1.224 7.999 -5.211 1.00 71.62 619 ARG A O 1
ATOM 4889 N N . ASN A 1 620 ? -2.508 9.845 -5.251 1.00 70.88 620 ASN A N 1
ATOM 4890 C CA . ASN A 1 620 ? -1.932 10.510 -4.078 1.00 70.88 620 ASN A CA 1
ATOM 4891 C C . ASN A 1 620 ? -0.390 10.608 -4.157 1.00 70.88 620 ASN A C 1
ATOM 4893 O O . ASN A 1 620 ? 0.324 10.233 -3.222 1.00 70.88 620 ASN A O 1
ATOM 4897 N N . LYS A 1 621 ? 0.137 11.080 -5.296 1.00 80.88 621 LYS A N 1
ATOM 4898 C CA . LYS A 1 621 ? 1.581 11.082 -5.584 1.00 80.88 621 LYS A CA 1
ATOM 4899 C C . LYS A 1 621 ? 2.026 12.388 -6.240 1.00 80.88 621 LYS A C 1
ATOM 4901 O O . LYS A 1 621 ? 1.434 12.836 -7.216 1.00 80.88 621 LYS A O 1
ATOM 4906 N N . TRP A 1 622 ? 3.118 12.965 -5.737 1.00 80.31 622 TRP A N 1
ATOM 4907 C CA . TRP A 1 622 ? 3.817 14.054 -6.420 1.00 80.31 622 TRP A CA 1
ATOM 4908 C C . TRP A 1 622 ? 4.619 13.516 -7.604 1.00 80.31 622 TRP A C 1
ATOM 4910 O O . TRP A 1 622 ? 5.419 12.588 -7.466 1.00 80.31 622 TRP A O 1
ATOM 4920 N N . ILE A 1 623 ? 4.420 14.138 -8.756 1.00 82.88 623 ILE A N 1
ATOM 4921 C CA . ILE A 1 623 ? 5.225 13.967 -9.955 1.00 82.88 623 ILE A CA 1
ATOM 4922 C C . ILE A 1 623 ? 6.335 15.017 -9.863 1.00 82.88 623 ILE A C 1
ATOM 4924 O O . ILE A 1 623 ? 6.151 16.193 -10.178 1.00 82.88 623 ILE A O 1
ATOM 4928 N N . ASN A 1 624 ? 7.472 14.592 -9.316 1.00 62.84 624 ASN A N 1
ATOM 4929 C CA . ASN A 1 624 ? 8.641 15.443 -9.115 1.00 62.84 624 ASN A CA 1
ATOM 4930 C C . ASN A 1 624 ? 9.532 15.454 -10.370 1.00 62.84 624 ASN A C 1
ATOM 4932 O O . ASN A 1 624 ? 9.538 14.486 -11.123 1.00 62.84 624 ASN A O 1
ATOM 4936 N N . ASN A 1 625 ? 10.342 16.509 -10.526 1.00 56.47 625 ASN A N 1
ATOM 4937 C CA . ASN A 1 625 ? 11.350 16.691 -11.590 1.00 56.47 625 ASN A CA 1
ATOM 4938 C C . ASN A 1 625 ? 10.812 17.022 -12.994 1.00 56.47 625 ASN A C 1
ATOM 4940 O O . ASN A 1 625 ? 11.350 16.541 -13.986 1.00 56.47 625 ASN A O 1
ATOM 4944 N N . ILE A 1 626 ? 9.794 17.879 -13.092 1.00 65.00 626 ILE A N 1
ATOM 4945 C CA . ILE A 1 626 ? 9.371 18.456 -14.374 1.00 65.00 626 ILE A CA 1
ATOM 4946 C C . ILE A 1 626 ? 10.213 19.721 -14.629 1.00 65.00 626 ILE A C 1
ATOM 4948 O O . ILE A 1 626 ? 9.854 20.799 -14.168 1.00 65.00 626 ILE A O 1
ATOM 4952 N N . ASP A 1 627 ? 11.361 19.540 -15.293 1.00 66.31 627 ASP A N 1
ATOM 4953 C CA . ASP A 1 627 ? 12.304 20.556 -15.804 1.00 66.31 627 ASP A CA 1
ATOM 4954 C C . ASP A 1 627 ? 12.711 21.726 -14.862 1.00 66.31 627 ASP A C 1
ATOM 4956 O O . ASP A 1 627 ? 12.392 21.791 -13.669 1.00 66.31 627 ASP A O 1
ATOM 4960 N N . GLY A 1 628 ? 13.585 22.604 -15.371 1.00 80.19 628 GLY A N 1
ATOM 4961 C CA . GLY A 1 628 ? 14.098 23.791 -14.680 1.00 80.19 628 GLY A CA 1
ATOM 4962 C C . GLY A 1 628 ? 13.147 24.990 -14.743 1.00 80.19 628 GLY A C 1
ATOM 4963 O O . GLY A 1 628 ? 12.011 24.886 -15.190 1.00 80.19 628 GLY A O 1
ATOM 4964 N N . TYR A 1 629 ? 13.626 26.145 -14.280 1.00 89.12 629 TYR A N 1
ATOM 4965 C CA . TYR A 1 629 ? 12.902 27.406 -14.414 1.00 89.12 629 TYR A CA 1
ATOM 4966 C C . TYR A 1 629 ? 12.975 27.932 -15.857 1.00 89.12 629 TYR A C 1
ATOM 4968 O O . TYR A 1 629 ? 14.078 28.139 -16.360 1.00 89.12 629 TYR A O 1
ATOM 4976 N N . ASP A 1 630 ? 11.831 28.187 -16.496 1.00 90.44 630 ASP A N 1
ATOM 4977 C CA . ASP A 1 630 ? 11.740 28.669 -17.886 1.00 90.44 630 ASP A CA 1
ATOM 4978 C C . ASP A 1 630 ? 10.562 29.653 -18.095 1.00 90.44 630 ASP A C 1
ATOM 4980 O O . ASP A 1 630 ? 9.689 29.779 -17.238 1.00 90.44 630 ASP A O 1
ATOM 4984 N N . ASP A 1 631 ? 10.520 30.370 -19.223 1.00 87.38 631 ASP A N 1
ATOM 4985 C CA . ASP A 1 631 ? 9.412 31.273 -19.597 1.00 87.38 631 ASP A CA 1
ATOM 4986 C C . ASP A 1 631 ? 8.117 30.503 -19.876 1.00 87.38 631 ASP A C 1
ATOM 4988 O O . ASP A 1 631 ? 7.007 31.010 -19.712 1.00 87.38 631 ASP A O 1
ATOM 4992 N N . THR A 1 632 ? 8.252 29.264 -20.343 1.00 87.50 632 THR A N 1
ATOM 4993 C CA . THR A 1 632 ? 7.144 28.357 -20.627 1.00 87.50 632 THR A CA 1
ATOM 4994 C C . THR A 1 632 ? 7.508 26.974 -20.139 1.00 87.50 632 THR A C 1
ATOM 4996 O O . THR A 1 632 ? 8.547 26.432 -20.503 1.00 87.50 632 THR A O 1
ATOM 4999 N N . VAL A 1 633 ? 6.615 26.379 -19.358 1.00 90.94 633 VAL A N 1
ATOM 5000 C CA . VAL A 1 633 ? 6.781 25.017 -18.855 1.00 90.94 633 VAL A CA 1
ATOM 5001 C C . VAL A 1 633 ? 5.725 24.112 -19.452 1.00 90.94 633 VAL A C 1
ATOM 5003 O O . VAL A 1 633 ? 4.613 24.541 -19.779 1.00 90.94 633 VAL A O 1
ATOM 5006 N N . SER A 1 634 ? 6.068 22.841 -19.612 1.00 90.56 634 SER A N 1
ATOM 5007 C CA . SER A 1 634 ? 5.132 21.868 -20.145 1.00 90.56 634 SER A CA 1
ATOM 5008 C C . SER A 1 634 ? 5.246 20.527 -19.452 1.00 90.56 634 SER A C 1
ATOM 5010 O O . SER A 1 634 ? 6.305 20.151 -18.962 1.00 90.56 634 SER A O 1
ATOM 5012 N N . TRP A 1 635 ? 4.135 19.808 -19.413 1.00 91.56 635 TRP A N 1
ATOM 5013 C CA . TRP A 1 635 ? 4.056 18.471 -18.853 1.00 91.56 635 TRP A CA 1
ATOM 5014 C C . TRP A 1 635 ? 3.073 17.643 -19.664 1.00 91.56 635 TRP A C 1
ATOM 5016 O O . TRP A 1 635 ? 2.086 18.160 -20.181 1.00 91.56 635 TRP A O 1
ATOM 5026 N N . LYS A 1 636 ? 3.334 16.347 -19.792 1.00 90.12 636 LYS A N 1
ATOM 5027 C CA . LYS A 1 636 ? 2.461 15.418 -20.501 1.00 90.12 636 LYS A CA 1
ATOM 5028 C C . LYS A 1 636 ? 1.954 14.369 -19.507 1.00 90.12 636 LYS A C 1
ATOM 5030 O O . LYS A 1 636 ? 2.779 13.661 -18.936 1.00 90.12 636 LYS A O 1
ATOM 5035 N N . PRO A 1 637 ? 0.634 14.260 -19.291 1.00 87.75 637 PRO A N 1
ATOM 5036 C CA . PRO A 1 637 ? 0.075 13.276 -18.388 1.00 87.75 637 PRO A CA 1
ATOM 5037 C C . PRO A 1 637 ? 0.235 11.870 -18.965 1.00 87.75 637 PRO A C 1
ATOM 5039 O O . PRO A 1 637 ? -0.046 11.629 -20.142 1.00 87.75 637 PRO A O 1
ATOM 5042 N N . GLU A 1 638 ? 0.670 10.951 -18.107 1.00 84.44 638 GLU A N 1
ATOM 5043 C CA . GLU A 1 638 ? 0.887 9.534 -18.429 1.00 84.44 638 GLU A CA 1
ATOM 5044 C C . GLU A 1 638 ? -0.309 8.652 -18.048 1.00 84.44 638 GLU A C 1
ATOM 5046 O O . GLU A 1 638 ? -0.380 7.495 -18.453 1.00 84.44 638 GLU A O 1
ATOM 5051 N N . ALA A 1 639 ? -1.275 9.203 -17.309 1.00 80.12 639 ALA A N 1
ATOM 5052 C CA . ALA A 1 639 ? -2.507 8.520 -16.953 1.00 80.12 639 ALA A CA 1
ATOM 5053 C C . ALA A 1 639 ? -3.710 9.474 -16.932 1.00 80.12 639 ALA A C 1
ATOM 5055 O O . ALA A 1 639 ? -3.566 10.694 -16.852 1.00 80.12 639 ALA A O 1
ATOM 5056 N N . GLU A 1 640 ? -4.909 8.903 -17.045 1.00 82.50 640 GLU A N 1
ATOM 5057 C CA . GLU A 1 640 ? -6.149 9.631 -16.788 1.00 82.50 640 GLU A CA 1
ATOM 5058 C C . GLU A 1 640 ? -6.313 9.899 -15.286 1.00 82.50 640 GLU A C 1
ATOM 5060 O O . GLU A 1 640 ? -5.792 9.160 -14.435 1.00 82.50 640 GLU A O 1
ATOM 5065 N N . GLY A 1 641 ? -7.038 10.971 -14.970 1.00 79.25 641 GLY A N 1
ATOM 5066 C CA . GLY A 1 641 ? -7.305 11.377 -13.597 1.00 79.25 641 GLY A CA 1
ATOM 5067 C C . GLY A 1 641 ? -7.352 12.887 -13.411 1.00 79.25 641 GLY A C 1
ATOM 5068 O O . GLY A 1 641 ? -7.302 13.673 -14.360 1.00 79.25 641 GLY A O 1
ATOM 5069 N N . GLN A 1 642 ? -7.463 13.294 -12.151 1.00 80.50 642 GLN A N 1
ATOM 5070 C CA . GLN A 1 642 ? -7.402 14.698 -11.754 1.00 80.50 642 GLN A CA 1
ATOM 5071 C C . GLN A 1 642 ? -6.011 15.036 -11.230 1.00 80.50 642 GLN A C 1
ATOM 5073 O O . GLN A 1 642 ? -5.438 14.288 -10.433 1.00 80.50 642 GLN A O 1
ATOM 5078 N N . TYR A 1 643 ? -5.499 16.189 -11.646 1.00 84.12 643 TYR A N 1
ATOM 5079 C CA . TYR A 1 643 ? -4.167 16.653 -11.279 1.00 84.12 643 TYR A CA 1
ATOM 5080 C C . TYR A 1 643 ? -4.226 18.068 -10.720 1.00 84.12 643 TYR A C 1
ATOM 5082 O O . TYR A 1 643 ? -5.009 18.894 -11.192 1.00 84.12 643 TYR A O 1
ATOM 5090 N N . VAL A 1 644 ? -3.378 18.357 -9.734 1.00 86.06 644 VAL A N 1
ATOM 5091 C CA . VAL A 1 644 ? -3.070 19.736 -9.346 1.00 86.06 644 VAL A CA 1
ATOM 5092 C C . VAL A 1 644 ? -1.791 20.147 -10.050 1.00 86.06 644 VAL A C 1
ATOM 5094 O O . VAL A 1 644 ? -0.737 19.555 -9.833 1.00 86.06 644 VAL A O 1
ATOM 5097 N N . ILE A 1 645 ? -1.904 21.169 -10.884 1.00 88.75 645 ILE A N 1
ATOM 5098 C CA . ILE A 1 645 ? -0.786 21.921 -11.428 1.00 88.75 645 ILE A CA 1
ATOM 5099 C C . ILE A 1 645 ? -0.350 22.927 -10.368 1.00 88.75 645 ILE A C 1
ATOM 5101 O O . ILE A 1 645 ? -1.149 23.773 -9.978 1.00 88.75 645 ILE A O 1
ATOM 5105 N N . ASP A 1 646 ? 0.889 22.829 -9.904 1.00 89.50 646 ASP A N 1
ATOM 5106 C CA . ASP A 1 646 ? 1.532 23.760 -8.977 1.00 89.50 646 ASP A CA 1
ATOM 5107 C C . ASP A 1 646 ? 2.683 24.464 -9.709 1.00 89.50 646 ASP A C 1
ATOM 5109 O O . ASP A 1 646 ? 3.712 23.867 -10.027 1.00 89.50 646 ASP A O 1
ATOM 5113 N N . LEU A 1 647 ? 2.462 25.726 -10.068 1.00 90.25 647 LEU A N 1
ATOM 5114 C CA . LEU A 1 647 ? 3.380 26.534 -10.859 1.00 90.25 647 LEU A CA 1
ATOM 5115 C C . LEU A 1 647 ? 4.151 27.470 -9.936 1.00 90.25 647 LEU A C 1
ATOM 5117 O O . LEU A 1 647 ? 3.607 28.466 -9.454 1.00 90.25 647 LEU A O 1
ATOM 5121 N N . TRP A 1 648 ? 5.424 27.171 -9.719 1.00 91.38 648 TRP A N 1
ATOM 5122 C CA . TRP A 1 648 ? 6.323 28.022 -8.949 1.00 91.38 648 TRP A CA 1
ATOM 5123 C C . TRP A 1 648 ? 6.858 29.136 -9.842 1.00 91.38 648 TRP A C 1
ATOM 5125 O O . TRP A 1 648 ? 7.172 28.893 -11.004 1.00 91.38 648 TRP A O 1
ATOM 5135 N N . ALA A 1 649 ? 6.979 30.346 -9.303 1.00 89.69 649 ALA A N 1
ATOM 5136 C CA . ALA A 1 649 ? 7.539 31.501 -9.995 1.00 89.69 649 ALA A CA 1
ATOM 5137 C C . ALA A 1 649 ? 8.746 32.051 -9.233 1.00 89.69 649 ALA A C 1
ATOM 5139 O O . ALA A 1 649 ? 8.734 32.116 -8.000 1.00 89.69 649 ALA A O 1
ATOM 5140 N N . ILE A 1 650 ? 9.767 32.484 -9.969 1.00 89.25 650 ILE A N 1
ATOM 5141 C CA . ILE A 1 650 ? 10.977 33.104 -9.426 1.00 89.25 650 ILE A CA 1
ATOM 5142 C C . ILE A 1 650 ? 11.370 34.335 -10.251 1.00 89.25 650 ILE A C 1
ATOM 5144 O O . ILE A 1 650 ? 11.172 34.370 -11.467 1.00 89.25 650 ILE A O 1
ATOM 5148 N N . THR A 1 651 ? 11.909 35.354 -9.587 1.00 84.12 651 THR A N 1
ATOM 5149 C CA . THR A 1 651 ? 12.527 36.532 -10.214 1.00 84.12 651 THR A CA 1
ATOM 5150 C C . THR A 1 651 ? 14.022 36.308 -10.442 1.00 84.12 651 THR A C 1
ATOM 5152 O O . THR A 1 651 ? 14.680 35.653 -9.634 1.00 84.12 651 THR A O 1
ATOM 5155 N N . ASP A 1 652 ? 14.593 36.923 -11.483 1.00 74.12 652 ASP A N 1
ATOM 5156 C CA . ASP A 1 652 ? 16.011 36.761 -11.868 1.00 74.12 652 ASP A CA 1
ATOM 5157 C C . ASP A 1 652 ? 17.024 37.086 -10.750 1.00 74.12 652 ASP A C 1
ATOM 5159 O O . ASP A 1 652 ? 18.172 36.647 -10.780 1.00 74.12 652 ASP A O 1
ATOM 5163 N N . SER A 1 653 ? 16.620 37.881 -9.756 1.00 69.25 653 SER A N 1
ATOM 5164 C CA . SER A 1 653 ? 17.468 38.280 -8.627 1.00 69.25 653 SER A CA 1
ATOM 5165 C C . SER A 1 653 ? 17.298 37.433 -7.361 1.00 69.25 653 SER A C 1
ATOM 5167 O O . SER A 1 653 ? 17.994 37.691 -6.377 1.00 69.25 653 SER A O 1
ATOM 5169 N N . SER A 1 654 ? 16.363 36.480 -7.338 1.00 79.06 654 SER A N 1
ATOM 5170 C CA . SER A 1 654 ? 16.062 35.705 -6.130 1.00 79.06 654 SER A CA 1
ATOM 5171 C C . SER A 1 654 ? 17.101 34.611 -5.870 1.00 79.06 654 SER A C 1
ATOM 5173 O O . SER A 1 654 ? 17.612 33.979 -6.791 1.00 79.06 654 SER A O 1
ATOM 5175 N N . GLN A 1 655 ? 17.425 34.399 -4.594 1.00 78.50 655 GLN A N 1
ATOM 5176 C CA . GLN A 1 655 ? 18.261 33.286 -4.119 1.00 78.50 655 GLN A CA 1
ATOM 5177 C C . GLN A 1 655 ? 17.415 32.186 -3.452 1.00 78.50 655 GLN A C 1
ATOM 5179 O O . GLN A 1 655 ? 17.953 31.188 -2.973 1.00 78.50 655 GLN A O 1
ATOM 5184 N N . GLU A 1 656 ? 16.095 32.381 -3.391 1.00 82.25 656 GLU A N 1
ATOM 5185 C CA . GLU A 1 656 ? 15.151 31.436 -2.804 1.00 82.25 656 GLU A CA 1
ATOM 5186 C C . GLU A 1 656 ? 14.799 30.316 -3.790 1.00 82.25 656 GLU A C 1
ATOM 5188 O O . GLU A 1 656 ? 15.058 30.397 -4.990 1.00 82.25 656 GLU A O 1
ATOM 5193 N N . LYS A 1 657 ? 14.163 29.245 -3.294 1.00 83.50 657 LYS A N 1
ATOM 5194 C CA . LYS A 1 657 ? 13.698 28.154 -4.169 1.00 83.50 657 LYS A CA 1
ATOM 5195 C C . LYS A 1 657 ? 12.597 28.598 -5.132 1.00 83.50 657 LYS A C 1
ATOM 5197 O O . LYS A 1 657 ? 12.500 28.004 -6.201 1.00 83.50 657 LYS A O 1
ATOM 5202 N N . TYR A 1 658 ? 11.773 29.562 -4.725 1.00 87.56 658 TYR A N 1
ATOM 5203 C CA . TYR A 1 658 ? 10.723 30.244 -5.486 1.00 87.56 658 TYR A CA 1
ATOM 5204 C C . TYR A 1 658 ? 10.331 31.527 -4.732 1.00 87.56 658 TYR A C 1
ATOM 5206 O O . TYR A 1 658 ? 10.499 31.597 -3.514 1.00 87.56 658 TYR A O 1
ATOM 5214 N N . ASP A 1 659 ? 9.776 32.516 -5.430 1.00 86.75 659 ASP A N 1
ATOM 5215 C CA . ASP A 1 659 ? 9.239 33.741 -4.817 1.00 86.75 659 ASP A CA 1
ATOM 5216 C C . ASP A 1 659 ? 7.733 33.623 -4.525 1.00 86.75 659 ASP A C 1
ATOM 5218 O O . ASP A 1 659 ? 7.225 34.225 -3.577 1.00 86.75 659 ASP A O 1
ATOM 5222 N N . GLY A 1 660 ? 7.015 32.833 -5.327 1.00 88.38 660 GLY A N 1
ATOM 5223 C CA . GLY A 1 660 ? 5.601 32.514 -5.134 1.00 88.38 660 GLY A CA 1
ATOM 5224 C C . GLY A 1 660 ? 5.184 31.264 -5.909 1.00 88.38 660 GLY A C 1
ATOM 5225 O O . GLY A 1 660 ? 5.970 30.715 -6.679 1.00 88.38 660 GLY A O 1
ATOM 5226 N N . PHE A 1 661 ? 3.942 30.825 -5.722 1.00 89.88 661 PHE A N 1
ATOM 5227 C CA . PHE A 1 661 ? 3.340 29.775 -6.547 1.00 89.88 661 PHE A CA 1
ATOM 5228 C C . PHE A 1 661 ? 1.868 30.061 -6.862 1.00 89.88 661 PHE A C 1
ATOM 5230 O O . PHE A 1 661 ? 1.201 30.809 -6.144 1.00 89.88 661 PHE A O 1
ATOM 5237 N N . LYS A 1 662 ? 1.353 29.440 -7.921 1.00 88.62 662 LYS A N 1
ATOM 5238 C CA . LYS A 1 662 ? -0.072 29.382 -8.280 1.00 88.62 662 LYS A CA 1
ATOM 5239 C C . LYS A 1 662 ? -0.466 27.916 -8.391 1.00 88.62 662 LYS A C 1
ATOM 5241 O O . LYS A 1 662 ? 0.296 27.150 -8.973 1.00 88.62 662 LYS A O 1
ATOM 5246 N N . THR A 1 663 ? -1.655 27.532 -7.926 1.00 88.81 663 THR A N 1
ATOM 5247 C CA . THR A 1 663 ? -2.180 26.183 -8.196 1.00 88.81 663 THR A CA 1
ATOM 5248 C C . THR A 1 663 ? -3.428 26.194 -9.069 1.00 88.81 663 THR A C 1
ATOM 5250 O O . THR A 1 663 ? -4.181 27.167 -9.105 1.00 88.81 663 THR A O 1
ATOM 5253 N N . LYS A 1 664 ? -3.643 25.108 -9.815 1.00 85.31 664 LYS A N 1
ATOM 5254 C CA . LYS A 1 664 ? -4.844 24.894 -10.626 1.00 85.31 664 LYS A CA 1
ATOM 5255 C C . LYS A 1 664 ? -5.150 23.409 -10.751 1.00 85.31 664 LYS A C 1
ATOM 5257 O O . LYS A 1 664 ? -4.264 22.613 -11.029 1.00 85.31 664 LYS A O 1
ATOM 5262 N N . ILE A 1 665 ? -6.416 23.037 -10.589 1.00 83.88 665 ILE A N 1
ATOM 5263 C CA . ILE A 1 665 ? -6.873 21.663 -10.825 1.00 83.88 665 ILE A CA 1
ATOM 5264 C C . ILE A 1 665 ? -7.206 21.505 -12.307 1.00 83.88 665 ILE A C 1
ATOM 5266 O O . ILE A 1 665 ? -7.844 22.382 -12.896 1.00 83.88 665 ILE A O 1
ATOM 5270 N N . ILE A 1 666 ? -6.807 20.380 -12.886 1.00 82.88 666 ILE A N 1
ATOM 5271 C CA . ILE A 1 666 ? -7.138 19.987 -14.255 1.00 82.88 666 ILE A CA 1
ATOM 5272 C C . ILE A 1 666 ? -7.656 18.548 -14.290 1.00 82.88 666 ILE A C 1
ATOM 5274 O O . ILE A 1 666 ? -7.341 17.741 -13.409 1.00 82.88 666 ILE A O 1
ATOM 5278 N N . ASN A 1 667 ? -8.404 18.219 -15.342 1.00 80.25 667 ASN A N 1
ATOM 5279 C CA . ASN A 1 667 ? -8.815 16.849 -15.634 1.00 80.25 667 ASN A CA 1
ATOM 5280 C C . ASN A 1 667 ? -8.083 16.337 -16.875 1.00 80.25 667 ASN A C 1
ATOM 5282 O O . ASN A 1 667 ? -8.002 17.036 -17.890 1.00 80.25 667 ASN A O 1
ATOM 5286 N N . VAL A 1 668 ? -7.594 15.102 -16.793 1.00 78.12 668 VAL A N 1
ATOM 5287 C CA . VAL A 1 668 ? -7.060 14.350 -17.927 1.00 78.12 668 VAL A CA 1
ATOM 5288 C C . VAL A 1 668 ? -8.008 13.197 -18.211 1.00 78.12 668 VAL A C 1
ATOM 5290 O O . VAL A 1 668 ? -8.176 12.304 -17.380 1.00 78.12 668 VAL A O 1
ATOM 5293 N N . ILE A 1 669 ? -8.637 13.242 -19.381 1.00 79.25 669 ILE A N 1
ATOM 5294 C CA . ILE A 1 669 ? -9.632 12.268 -19.838 1.00 79.25 669 ILE A CA 1
ATOM 5295 C C . ILE A 1 669 ? -9.110 11.479 -21.041 1.00 79.25 669 ILE A C 1
ATOM 5297 O O . ILE A 1 669 ? -8.152 11.890 -21.693 1.00 79.25 669 ILE A O 1
ATOM 5301 N N . LYS A 1 670 ? -9.736 10.341 -21.332 1.00 74.19 670 LYS A N 1
ATOM 5302 C CA . LYS A 1 670 ? -9.359 9.469 -22.449 1.00 74.19 670 LYS A CA 1
ATOM 5303 C C . LYS A 1 670 ? -9.586 10.090 -23.834 1.00 74.19 670 LYS A C 1
ATOM 5305 O O . LYS A 1 670 ? -10.558 10.864 -24.014 1.00 74.19 670 LYS A O 1
#

Mean predicted aligned error: 20.66 Å

Nearest PDB structures (foldseek):
  5txu-assembly1_A  TM=8.227E-01  e=5.605E-17  Clostridioides difficile 630
  4rwr-assembly2_B  TM=7.732E-01  e=1.904E-15  Bacillus anthracis
  4rwr-assembly1_A  TM=7.701E-01  e=2.737E-15  Bacillus anthracis
  6mfa-assembly1_A  TM=3.372E-01  e=2.305E-07  Homo sapiens
  5c14-assembly1_A  TM=3.586E-01  e=3.906E-05  Homo sapiens

Secondary structure (DSSP, 8-state):
-HHHHHHHHHHHHS-TTS-HHHHHHHHHHHHHHHHHHTTTTTTTTTSSS-SSTTS-------TT-HHHHHHHHHTTTEEEEETTEE----EESB-SSB-B-HHHHSS---TTS---B-TT--SPPTT--EEEEHHHHHHHHHHTTSS-TTSEEEEEEEEEEEE-TTS-EEEEEEEEE-TTS-EEEEEEETTHHHHTTT-SBS-EEEEEETTTTEEEEEE--BB--BSEEHHHHHHHHHTT--HHHHHHHHSTTPEEEE-SS--S--------S--PPPP-EEEEEEESSS-BTTS-EEEEEEES-S--TTEEEEEEEEETTEEEEEEEESSSEEEE---S-EEEEEEEEEEETTT--EEEEEEEEEEEBPPTT--PPPB-TT-BSHHHHHHHHHHHHTT----SS--SB--HHHHHHHHHHHHHTTS---SSB-HHHHHHHHHHHHHHHHTTS-------EEEEEEESEESEETT-EEEEEEEEESSSEEEEEEEEEETTT--EEESSSSPPPPEETTS-EEEEEEEE--SEEEEEEEEEEETTS--SEEETTEEESEEEEEEEEEE-SSSSS-B--SPEEES-SEEETTPPEEEEEETT-BSSSSPEEEEEEEEETTTTEEEEEEEEEESSEEE--SSSEEEEEEEEEEETT--SS-SEEEEEEEEEE-

Radius of gyration: 31.11 Å; Cα contacts (8 Å, |Δi|>4): 1446; chains: 1; bounding box: 84×86×64 Å

Foldseek 3Di:
DLLQQLLQQLCVLAPLPFFLQLLLLSSQLLSLLQLVQACNQCVPVPDRADCDPVRTPGRGHDVVSVSSSVSSVVCPQKYKDAPNHRDNADEWQALQQWFDAPCLQAPDRDPFWHIDGQPQRNDADVVFKDKDAQVRLQVLCCVVVVDPPLKGWDAKPLVQFDADPSQFTAKTKTWMAHNVRDIDIDMQGRVSCCPSNVHQGSAWHWDADPVRNMIITGGGGGPNRIFQHSSSSRSCVVVVDGSVRRRCVRTPRIDIDRDPDRDPDDDDDPDPDDDDDFKDFPDKDWPPQAAAAQDKIKIATDIPDPDLPFKKKKKFKDFPRHTDDIDIDSHNMDIDHHLDWGKMKIKIWIAGNRSRHTRYIDIDIHTHDYDPPPPDDKAAAADFDPVQLVLLVLLVLLPLQPDPDSPRHHHPSQLNSLLVQCVVVVHHSRSICDPSSVVVSVVVSVVSVCVVDDDDDQFKDWLDKDWQKPPAAAPDFTKIWTAIDRAQKKWKWKWKAFPVVRDIDTLQVDTDAIDGRLDIDMDGSRDGDHFGKMKMKMFMGHPSDAAPDDDPVGHGPDIDIDMHGHDYPPLQAWDQNFAFDWPDFEAEAFDKTKTQGGPPTGHDPDDKWKDKKKAFSNVSDTPPDQDDTHSMGIDGHNDWGKMKIKIFIDDPPDPDPGRMIGIDIGGYHD

Sequence (670 aa):
GLEDYIKGVVPCEMSESYPIEALKAQAVAARNYTLKNIGIKHSKDGYDICDTTHCQVYGGFNEANKKCIKAVDDTKGMVMLYNNKLIASYYSGSDGGYTEDSGNVWHESLPYLKAKPDSFDITPWPHGDKKYSVSEIDSILKSKGYINNDECFIKIDMDSITKFQSGRVNSIDIIYKDNSGQENSKTFNKEKARTFLSLDSSLYNVSYDDTANTYTFSGFGHGHGVGLSQIGARNRAEAGQSFIDILKFYYDGVEIKKMDGLPVDADTPQDTDTPTSQPKINSSKVTPEKPEINKQVTLTLETNNSSTDNLIYKYEVFLDGDFLFSKTNDANTFEFNPKSAGSYNIKVSLYDDSDMKKYDEINVKFDVVRNESYSGKNLKVGMSGKDVSSFQQKLKTMGFYNYDKITGYYGNVTALAVKDFQKSCGVSPTGIIDGNTAIELNNQYMKAVSVSRGEKREIPSITFVGLDHSPIIDGEAQSFCIVSKNTEYVQYRVWACDAETRKWEEITDKYTKPVPANFPFKVDTGKTFKRGTYYFSIWVKKAGNVGVNRNSNGDYDSYYAFNMNSVPKDNSKVNLSGDMIMDKADFKLGETIKVNGIKNDKGGRSPYKYKLHVYDITRNKWINNIDGYDDTVSWKPEAEGQYVIDLWAITDSSQEKYDGFKTKIINVIK

pLDDT: mean 81.14, std 15.54, range [26.39, 98.44]